Protein AF-0000000087149884 (afdb_homodimer)

Nearest PDB structures (foldseek):
  5xux-assembly2_C  TM=9.759E-01  e=1.032E-29  Methanosarcina mazei Go1
  5xv0-assembly3_E  TM=9.781E-01  e=3.945E-29  Methanosarcina mazei Go1
  6p8c-assembly1_B  TM=9.637E-01  e=1.141E-26  Methanothermobacter thermautotrophicus str. Delta H
  2azn-assembly1_A  TM=9.362E-01  e=5.640E-25  Methanocaldococcus jannaschii
  4xt4-assembly1_A  TM=8.869E-01  e=7.993E-17  Mycobacterium tuberculosis H37Rv

pLDDT: mean 96.24, std 5.98, range [45.84, 98.94]

Secondary structure (DSSP, 8-state):
-EEEEEEEE-TTSBSS-TT--------HHHHHHHHHHHHH-SEEEEEHHHHHHH----S---HHHHHHHHHTTS-SSPEEEEE-TT----TT-GGGSTTS-EEEEE-TTS-HHHHHHHHHHSSSEEEEE-SSSS--HHHHHHHHHHTT--EEEEEE-HHHHHHHHHTT---EEEEEE-SB----TTS-BSS-SS--SS---EEEEEEEEEETTEEEEEEEEES--/-EEEEEEEE-TTSBSS-TT--------HHHHHHHHHHHHH-SEEEEEHHHHHHH----S---HHHHHHHHHTTS-SSPEEEEE-TT----TT-GGGSTTS-EEEEE-TTS-HHHHHHHHHHSSSEEEEE-SSSS--HHHHHHHHHHTT--EEEEEE-HHHHHHHHHTT---EEEEEE-SB----TTS-BSS-SS--SS---EEEEEEEEEETTEEEEEEEEES--

InterPro domains:
  IPR002734 Bacterial bifunctional deaminase-reductase, C-terminal [PF01872] (3-217)
  IPR006401 2,5-diamino-6-hydroxy-4-(5-phosphoribosylamino)pyrimidine 1-reductase, archaeal [TIGR01508] (2-220)
  IPR011549 Riboflavin-specific deaminase, C-terminal [TIGR00227] (3-220)
  IPR024072 Dihydrofolate reductase-like domain superfamily [G3DSA:3.40.430.10] (2-224)
  IPR024072 Dihydrofolate reductase-like domain superfamily [SSF53597] (3-220)
  IPR050765 Riboflavin Biosynthesis HTP Reductase [PTHR38011] (2-220)

Organism: NCBI:txid1816183

Foldseek 3Di:
DAEEEEEEDAQVFFRDALVLAHDCQDDDQVVVVVLVVFLVFQEEEEELVCCVRPLDLSFRDDPVSLVVCVVVVHHSGHEYEYFYAALPHDLPRNNQEPRHAYEYQYELNHDPVSVVSNCVSGDHYHYDYDHHRGGPCVVRVVVVVVVPGPYYYYYDDQDVQQVCLLVVNHFKYKYKHGHDDNDDPNGTGNHDHPDDDDDGWDWDFDDWADTVRTIMTMTGTDDRD/DAEEEEEEDAQVFFRDALVLAHDCQDDDQVVVVVLVVFLVFQEEEEELVCCVRPLDLSFRDDPVSLVVCVVVVHHSGHEYEYFYAALPHDLPRNNQEPRHAYEYQYEPNHDPVSVVSNCVSGDHYHYDYDHHRGGPCVVRVVVVVVVPGPYYYYYDDQDVQQVCLLQVNHFKYKYKHGHDDNDDPNGTGNHDHPDDDDDGWDWDFDDWADTVRTIMTMTGTDDRD

Sequence (450 aa):
MEVVVNAATSVDGKLSTRERRQVRISGEADFDRVDRLRAAADAVLVGVGTVLADDPHLGVKSEDRRVERLRNGRPANPARVVADSRARTPTDATVLDDDAATYLLVSEAAPDDRLDTLRDAGADVTAIRAGEERVDLPVALAALDDAGVDRLLAEGGGELVFSLFEAGLVDELSVFVGSLVVGGRDAPTLADGEGFVEAFPALDLVDVDRVGDGVVLRYRVDGRPMEVVVNAATSVDGKLSTRERRQVRISGEADFDRVDRLRAAADAVLVGVGTVLADDPHLGVKSEDRRVERLRNGRPANPARVVADSRARTPTDATVLDDDAATYLLVSEAAPDDRLDTLRDAGADVTAIRAGEERVDLPVALAALDDAGVDRLLAEGGGELVFSLFEAGLVDELSVFVGSLVVGGRDAPTLADGEGFVEAFPALDLVDVDRVGDGVVLRYRVDGRP

Radius of gyration: 24.3 Å; Cα contacts (8 Å, |Δi|>4): 1181; chains: 2; bounding box: 37×77×64 Å

Structure (mmCIF, N/CA/C/O backbone):
data_AF-0000000087149884-model_v1
#
loop_
_entity.id
_entity.type
_entity.pdbx_description
1 polymer "2,5-diamino-6-(ribosylamino)-4(3H)-pyrimidinone 5'-phosphate reductase"
#
loop_
_atom_site.group_PDB
_atom_site.id
_atom_site.type_symbol
_atom_site.label_atom_id
_atom_site.label_alt_id
_atom_site.label_comp_id
_atom_site.label_asym_id
_atom_site.label_entity_id
_atom_site.label_seq_id
_atom_site.pdbx_PDB_ins_code
_atom_site.Cartn_x
_atom_site.Cartn_y
_atom_site.Cartn_z
_atom_site.occupancy
_atom_site.B_iso_or_equiv
_atom_site.auth_seq_id
_atom_site.auth_comp_id
_atom_site.auth_asym_id
_atom_site.auth_atom_id
_atom_site.pdbx_PDB_model_num
ATOM 1 N N . MET A 1 1 ? -11.297 -25.984 -5.359 1 96.5 1 MET A N 1
ATOM 2 C CA . MET A 1 1 ? -9.953 -25.391 -5.355 1 96.5 1 MET A CA 1
ATOM 3 C C . MET A 1 1 ? -9.875 -24.219 -4.383 1 96.5 1 MET A C 1
ATOM 5 O O . MET A 1 1 ? -10.789 -23.406 -4.32 1 96.5 1 MET A O 1
ATOM 9 N N . GLU A 1 2 ? -8.891 -24.219 -3.496 1 97.88 2 GLU A N 1
ATOM 10 C CA . GLU A 1 2 ? -8.586 -23.109 -2.6 1 97.88 2 GLU A CA 1
ATOM 11 C C . GLU A 1 2 ? -7.523 -22.188 -3.199 1 97.88 2 GLU A C 1
ATOM 13 O O . GLU A 1 2 ? -6.457 -22.656 -3.611 1 97.88 2 GLU A O 1
ATOM 18 N N . VAL A 1 3 ? -7.848 -20.906 -3.295 1 98.56 3 VAL A N 1
ATOM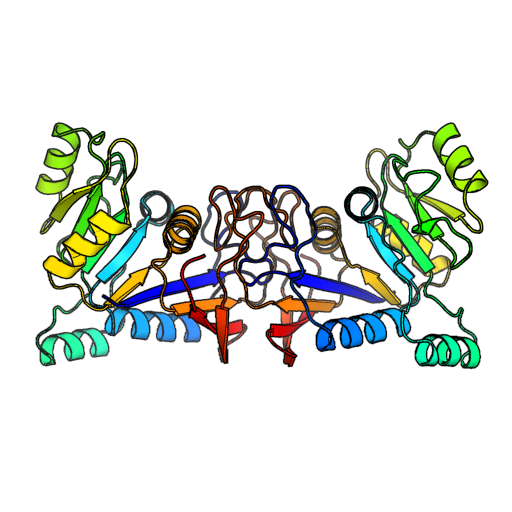 19 C CA . VAL A 1 3 ? -6.906 -19.938 -3.846 1 98.56 3 VAL A CA 1
ATOM 20 C C . VAL A 1 3 ? -6.379 -19.031 -2.729 1 98.56 3 VAL A C 1
ATOM 22 O O . VAL A 1 3 ? -7.145 -18.312 -2.084 1 98.56 3 VAL A O 1
ATOM 25 N N . VAL A 1 4 ? -5.098 -19.047 -2.494 1 98.69 4 VAL A N 1
ATOM 26 C CA . VAL A 1 4 ? -4.414 -18.219 -1.506 1 98.69 4 VAL A CA 1
ATOM 27 C C . VAL A 1 4 ? -3.508 -17.219 -2.211 1 98.69 4 VAL A C 1
ATOM 29 O O . VAL A 1 4 ? -2.652 -17.594 -3.014 1 98.69 4 VAL A O 1
ATOM 32 N N . VAL A 1 5 ? -3.721 -15.953 -1.957 1 98.81 5 VAL A N 1
ATOM 33 C CA . VAL A 1 5 ? -2.805 -14.914 -2.426 1 98.81 5 VAL A CA 1
ATOM 34 C C . VAL A 1 5 ? -1.76 -14.625 -1.352 1 98.81 5 VAL A C 1
ATOM 36 O O . VAL A 1 5 ? -2.096 -14.477 -0.175 1 98.81 5 VAL A O 1
ATOM 39 N N . ASN A 1 6 ? -0.513 -14.625 -1.748 1 98.69 6 ASN A N 1
ATOM 40 C CA . ASN A 1 6 ? 0.583 -14.258 -0.86 1 98.69 6 ASN A CA 1
ATOM 41 C C . ASN A 1 6 ? 1.523 -13.25 -1.52 1 98.69 6 ASN A C 1
ATOM 43 O O . ASN A 1 6 ? 1.895 -13.414 -2.684 1 98.69 6 ASN A O 1
ATOM 47 N N . ALA A 1 7 ? 1.896 -12.25 -0.839 1 97.75 7 ALA A N 1
ATOM 48 C CA . ALA A 1 7 ? 2.838 -11.266 -1.362 1 97.75 7 ALA A CA 1
ATOM 49 C C . ALA A 1 7 ? 3.562 -10.547 -0.229 1 97.75 7 ALA A C 1
ATOM 51 O O . ALA A 1 7 ? 3.133 -10.602 0.926 1 97.75 7 ALA A O 1
ATOM 52 N N . ALA A 1 8 ? 4.664 -9.992 -0.527 1 97.5 8 ALA A N 1
ATOM 53 C CA . ALA A 1 8 ? 5.371 -9.062 0.345 1 97.5 8 ALA A CA 1
ATOM 54 C C . ALA A 1 8 ? 5.297 -7.637 -0.201 1 97.5 8 ALA A C 1
ATOM 56 O O . ALA A 1 8 ? 5.555 -7.406 -1.384 1 97.5 8 ALA A O 1
ATOM 57 N N . THR A 1 9 ? 4.906 -6.758 0.599 1 97.81 9 THR A N 1
ATOM 58 C CA . THR A 1 9 ? 4.848 -5.355 0.203 1 97.81 9 THR A CA 1
ATOM 59 C C . THR A 1 9 ? 5.625 -4.484 1.184 1 97.81 9 THR A C 1
ATOM 61 O O . THR A 1 9 ? 5.824 -4.863 2.338 1 97.81 9 THR A O 1
ATOM 64 N N . SER A 1 10 ? 6.148 -3.314 0.672 1 97.38 10 SER A N 1
ATOM 65 C CA . SER A 1 10 ? 6.527 -2.25 1.594 1 97.38 10 SER A CA 1
ATOM 66 C C . SER A 1 10 ? 5.328 -1.757 2.395 1 97.38 10 SER A C 1
ATOM 68 O O . SER A 1 10 ? 4.188 -2.125 2.105 1 97.38 10 SER A O 1
ATOM 70 N N . VAL A 1 11 ? 5.602 -0.967 3.43 1 98.12 11 VAL A N 1
ATOM 71 C CA . VAL A 1 11 ? 4.523 -0.518 4.305 1 98.12 11 VAL A CA 1
ATOM 72 C C . VAL A 1 11 ? 3.555 0.365 3.521 1 98.12 11 VAL A C 1
ATOM 74 O O . VAL A 1 11 ? 2.373 0.454 3.863 1 98.12 11 VAL A O 1
ATOM 77 N N . ASP A 1 12 ? 4.023 0.992 2.451 1 98.06 12 ASP A N 1
ATOM 78 C CA . ASP A 1 12 ? 3.17 1.839 1.627 1 98.06 12 ASP A CA 1
ATOM 79 C C . ASP A 1 12 ? 2.559 1.046 0.474 1 98.06 12 ASP A C 1
ATOM 81 O O . ASP A 1 12 ? 2.055 1.628 -0.489 1 98.06 12 ASP A O 1
ATOM 85 N N . GLY A 1 13 ? 2.625 -0.291 0.49 1 97.94 13 GLY A N 1
ATOM 86 C CA . GLY A 1 13 ? 1.821 -1.166 -0.349 1 97.94 13 GLY A CA 1
ATOM 87 C C . GLY A 1 13 ? 2.49 -1.507 -1.668 1 97.94 13 GLY A C 1
ATOM 88 O O . GLY A 1 13 ? 1.842 -2.018 -2.584 1 97.94 13 GLY A O 1
ATOM 89 N N . LYS A 1 14 ? 3.77 -1.185 -1.786 1 97.81 14 LYS A N 1
ATOM 90 C CA . LYS A 1 14 ? 4.441 -1.365 -3.07 1 97.81 14 LYS A CA 1
ATOM 91 C C . LYS A 1 14 ? 5.113 -2.732 -3.152 1 97.81 14 LYS A C 1
ATOM 93 O O . LYS A 1 14 ? 5.695 -3.203 -2.174 1 97.81 14 LYS A O 1
ATOM 98 N N . LEU A 1 15 ? 5.047 -3.352 -4.309 1 96.75 15 LEU A N 1
ATOM 99 C CA . LEU A 1 15 ? 5.676 -4.641 -4.566 1 96.75 15 LEU A CA 1
ATOM 100 C C . LEU A 1 15 ? 7.121 -4.461 -5.023 1 96.75 15 LEU A C 1
ATOM 102 O O . LEU A 1 15 ? 7.953 -5.352 -4.828 1 96.75 15 LEU A O 1
ATOM 106 N N . SER A 1 16 ? 7.383 -3.4 -5.719 1 95.38 16 SER A N 1
ATOM 107 C CA . SER A 1 16 ? 8.672 -3.047 -6.297 1 95.38 16 SER A CA 1
ATOM 108 C C . SER A 1 16 ? 8.758 -1.552 -6.582 1 95.38 16 SER A C 1
ATOM 110 O O . SER A 1 16 ? 7.805 -0.812 -6.34 1 95.38 16 SER A O 1
ATOM 112 N N . THR A 1 17 ? 9.93 -1.126 -7.023 1 95.44 17 THR A N 1
ATOM 113 C CA . THR A 1 17 ? 10.094 0.272 -7.41 1 95.44 17 THR A CA 1
ATOM 114 C C . THR A 1 17 ? 9.375 0.555 -8.727 1 95.44 17 THR A C 1
ATOM 116 O O . THR A 1 17 ? 8.938 -0.372 -9.414 1 95.44 17 THR A O 1
ATOM 119 N N . ARG A 1 18 ? 9.305 1.789 -9.039 1 92.75 18 ARG A N 1
ATOM 120 C CA . ARG A 1 18 ? 8.695 2.219 -10.297 1 92.75 18 ARG A CA 1
ATOM 121 C C . ARG A 1 18 ? 9.422 1.616 -11.492 1 92.75 18 ARG A C 1
ATOM 123 O O . ARG A 1 18 ? 8.852 1.519 -12.586 1 92.75 18 ARG A O 1
ATOM 130 N N . GLU A 1 19 ? 10.695 1.311 -11.297 1 90.56 19 GLU A N 1
ATOM 131 C CA . GLU A 1 19 ? 11.484 0.724 -12.375 1 90.56 19 GLU A CA 1
ATOM 132 C C . GLU A 1 19 ? 11.312 -0.791 -12.43 1 90.56 19 GLU A C 1
ATOM 134 O O . GLU A 1 19 ? 11.961 -1.47 -13.227 1 90.56 19 GLU A O 1
ATOM 139 N N . ARG A 1 20 ? 10.438 -1.286 -11.547 1 84.06 20 ARG A N 1
ATOM 140 C CA . ARG A 1 20 ? 10.148 -2.713 -11.469 1 84.06 20 ARG A CA 1
ATOM 141 C C . ARG A 1 20 ? 11.406 -3.52 -11.188 1 84.06 20 ARG A C 1
ATOM 143 O O . ARG A 1 20 ? 11.625 -4.574 -11.789 1 84.06 20 ARG A O 1
ATOM 150 N N . ARG A 1 21 ? 12.273 -2.867 -10.422 1 82.88 21 ARG A N 1
ATOM 151 C CA . ARG A 1 21 ? 13.438 -3.57 -9.891 1 82.88 21 ARG A CA 1
ATOM 152 C C . ARG A 1 21 ? 13.117 -4.215 -8.547 1 82.88 21 ARG A C 1
ATOM 154 O O . ARG A 1 21 ? 12.391 -3.643 -7.734 1 82.88 21 ARG A O 1
ATOM 161 N N . GLN A 1 22 ? 13.719 -5.379 -8.492 1 76.75 22 GLN A N 1
ATOM 162 C CA . GLN A 1 22 ? 13.438 -6.129 -7.27 1 76.75 22 GLN A CA 1
ATOM 163 C C . GLN A 1 22 ? 13.93 -5.375 -6.035 1 76.75 22 GLN A C 1
ATOM 165 O O . GLN A 1 22 ? 15.016 -4.789 -6.051 1 76.75 22 GLN A O 1
ATOM 170 N N . VAL A 1 23 ? 13.102 -5.188 -5.082 1 87.25 23 VAL A N 1
ATOM 171 C CA . VAL A 1 23 ? 13.43 -4.641 -3.766 1 87.25 23 VAL A CA 1
ATOM 172 C C . VAL A 1 23 ? 13.32 -5.738 -2.709 1 87.25 23 VAL A C 1
ATOM 174 O O . VAL A 1 23 ? 12.391 -6.547 -2.74 1 87.25 23 VAL A O 1
ATOM 177 N N . ARG A 1 24 ? 14.367 -5.844 -1.911 1 89.19 24 ARG A N 1
ATOM 178 C CA . ARG A 1 24 ? 14.297 -6.809 -0.818 1 89.19 24 ARG A CA 1
ATOM 179 C C . ARG A 1 24 ? 13.375 -6.309 0.292 1 89.19 24 ARG A C 1
ATOM 181 O O . ARG A 1 24 ? 13.812 -5.582 1.187 1 89.19 24 ARG A O 1
ATOM 188 N N . ILE A 1 25 ? 12.188 -6.68 0.217 1 92.5 25 ILE A N 1
ATOM 189 C CA . ILE A 1 25 ? 11.172 -6.25 1.172 1 92.5 25 ILE A CA 1
ATOM 190 C C . ILE A 1 25 ? 11.156 -7.195 2.371 1 92.5 25 ILE A C 1
ATOM 192 O O . ILE A 1 25 ? 11.062 -6.75 3.518 1 92.5 25 ILE A O 1
ATOM 196 N N . SER A 1 26 ? 11.328 -8.477 2.119 1 91.06 26 SER A N 1
ATOM 197 C CA . SER A 1 26 ? 11.242 -9.492 3.166 1 91.06 26 SER A CA 1
ATOM 198 C C . SER A 1 26 ? 12.625 -10.016 3.547 1 91.06 26 SER A C 1
ATOM 200 O O . SER A 1 26 ? 13.625 -9.641 2.932 1 91.06 26 SER A O 1
ATOM 202 N N . GLY A 1 27 ? 12.688 -10.766 4.68 1 92.19 27 GLY A N 1
ATOM 203 C CA . GLY A 1 27 ? 13.914 -11.375 5.168 1 92.19 27 GLY A CA 1
ATOM 204 C C . GLY A 1 27 ? 13.836 -12.883 5.27 1 92.19 27 GLY A C 1
ATOM 205 O O . GLY A 1 27 ? 12.891 -13.492 4.758 1 92.19 27 GLY A O 1
ATOM 206 N N . GLU A 1 28 ? 14.836 -13.445 5.879 1 94.06 28 GLU A N 1
ATOM 207 C CA . GLU A 1 28 ? 14.992 -14.898 5.934 1 94.06 28 GLU A CA 1
ATOM 208 C C . GLU A 1 28 ? 13.773 -15.562 6.562 1 94.06 28 GLU A C 1
ATOM 210 O O . GLU A 1 28 ? 13.32 -16.609 6.09 1 94.06 28 GLU A O 1
ATOM 215 N N . ALA A 1 29 ? 13.281 -14.984 7.598 1 95.56 29 ALA A N 1
ATOM 216 C CA . ALA A 1 29 ? 12.133 -15.57 8.289 1 95.56 29 ALA A CA 1
ATOM 217 C C . ALA A 1 29 ? 10.906 -15.625 7.379 1 95.56 29 ALA A C 1
ATOM 219 O O . ALA A 1 29 ? 10.18 -16.625 7.367 1 95.56 29 ALA A O 1
ATOM 220 N N . ASP A 1 30 ? 10.648 -14.586 6.703 1 95.94 30 ASP A N 1
ATOM 221 C CA . ASP A 1 30 ? 9.516 -14.578 5.789 1 95.94 30 ASP A CA 1
ATOM 222 C C . ASP A 1 30 ? 9.766 -15.5 4.594 1 95.94 30 ASP A C 1
ATOM 224 O O . ASP A 1 30 ? 8.836 -16.125 4.082 1 95.94 30 ASP A O 1
ATOM 228 N N . PHE A 1 31 ? 10.992 -15.547 4.137 1 96.25 31 PHE A N 1
ATOM 229 C CA . PHE A 1 31 ? 11.32 -16.484 3.068 1 96.25 31 PHE A CA 1
ATOM 230 C C . PHE A 1 31 ? 10.984 -17.906 3.473 1 96.25 31 PHE A C 1
ATOM 232 O O . PHE A 1 31 ? 10.453 -18.672 2.668 1 96.25 31 PHE A O 1
ATOM 239 N N . ASP A 1 32 ? 11.336 -18.234 4.66 1 97.31 32 ASP A N 1
ATOM 240 C CA . ASP A 1 32 ? 11.016 -19.562 5.172 1 97.31 32 ASP A CA 1
ATOM 241 C C . ASP A 1 32 ? 9.508 -19.781 5.215 1 97.31 32 ASP A C 1
ATOM 243 O O . ASP A 1 32 ? 9.023 -20.859 4.855 1 97.31 32 ASP A O 1
ATOM 247 N N . ARG A 1 33 ? 8.758 -18.797 5.684 1 97.19 33 ARG A N 1
ATOM 248 C CA . ARG A 1 33 ? 7.301 -18.859 5.723 1 97.19 33 ARG A CA 1
ATOM 249 C C . ARG A 1 33 ? 6.723 -19.094 4.328 1 97.19 33 ARG A C 1
ATOM 251 O O . ARG A 1 33 ? 5.859 -19.953 4.145 1 97.19 33 ARG A O 1
ATOM 258 N N . VAL A 1 34 ? 7.172 -18.297 3.365 1 98 34 VAL A N 1
ATOM 259 C CA . VAL A 1 34 ? 6.695 -18.422 1.991 1 98 34 VAL A CA 1
ATOM 260 C C . VAL A 1 34 ? 7.043 -19.812 1.441 1 98 34 VAL A C 1
ATOM 262 O O . VAL A 1 34 ? 6.25 -20.406 0.714 1 98 34 VAL A O 1
ATOM 265 N N . ASP A 1 35 ? 8.234 -20.297 1.772 1 98.62 35 ASP A N 1
ATOM 266 C CA . ASP A 1 35 ? 8.641 -21.641 1.352 1 98.62 35 ASP A CA 1
ATOM 267 C C . ASP A 1 35 ? 7.676 -22.703 1.878 1 98.62 35 ASP A C 1
ATOM 269 O O . ASP A 1 35 ? 7.344 -23.656 1.168 1 98.62 35 ASP A O 1
ATOM 273 N N . ARG A 1 36 ? 7.258 -22.562 3.08 1 98.44 36 ARG A N 1
ATOM 274 C CA . ARG A 1 36 ? 6.273 -23.469 3.652 1 98.44 36 ARG A CA 1
ATOM 275 C C . ARG A 1 36 ? 4.949 -23.391 2.9 1 98.44 36 ARG A C 1
ATOM 277 O O . ARG A 1 36 ? 4.285 -24.406 2.686 1 98.44 36 ARG A O 1
ATOM 284 N N . LEU A 1 37 ? 4.523 -22.188 2.529 1 98.56 37 LEU A N 1
ATOM 285 C CA . LEU A 1 37 ? 3.303 -22 1.752 1 98.56 37 LEU A CA 1
ATOM 286 C C . LEU A 1 37 ? 3.402 -22.719 0.407 1 98.56 37 LEU A C 1
ATOM 288 O O . LEU A 1 37 ? 2.459 -23.375 -0.018 1 98.56 37 LEU A O 1
ATOM 292 N N . ARG A 1 38 ? 4.57 -22.531 -0.238 1 98.81 38 ARG A N 1
ATOM 293 C CA . ARG A 1 38 ? 4.773 -23.188 -1.523 1 98.81 38 ARG A CA 1
ATOM 294 C C . ARG A 1 38 ? 4.762 -24.703 -1.367 1 98.81 38 ARG A C 1
ATOM 296 O O . ARG A 1 38 ? 4.164 -25.422 -2.18 1 98.81 38 ARG A O 1
ATOM 303 N N . ALA A 1 39 ? 5.402 -25.156 -0.344 1 98.81 39 ALA A N 1
ATOM 304 C CA . ALA A 1 39 ? 5.445 -26.609 -0.109 1 98.81 39 ALA A CA 1
ATOM 305 C C . ALA A 1 39 ? 4.043 -27.172 0.093 1 98.81 39 ALA A C 1
ATOM 307 O O . ALA A 1 39 ? 3.777 -28.328 -0.245 1 98.81 39 ALA A O 1
ATOM 308 N N . ALA A 1 40 ? 3.191 -26.406 0.635 1 98.44 40 ALA A N 1
ATOM 309 C CA . ALA A 1 40 ? 1.835 -26.859 0.936 1 98.44 40 ALA A CA 1
ATOM 310 C C . ALA A 1 40 ? 0.931 -26.719 -0.287 1 98.44 40 ALA A C 1
ATOM 312 O O . ALA A 1 40 ? -0.166 -27.281 -0.318 1 98.44 40 ALA A O 1
ATOM 313 N N . ALA A 1 41 ? 1.309 -26.047 -1.314 1 98.75 41 ALA A N 1
ATOM 314 C CA . ALA A 1 41 ? 0.488 -25.766 -2.49 1 98.75 41 ALA A CA 1
ATOM 315 C C . ALA A 1 41 ? 0.65 -26.859 -3.545 1 98.75 41 ALA A C 1
ATOM 317 O O . ALA A 1 41 ? 1.666 -27.547 -3.572 1 98.75 41 ALA A O 1
ATOM 318 N N . ASP A 1 42 ? -0.372 -27.031 -4.355 1 98.81 42 ASP A N 1
ATOM 319 C CA . ASP A 1 42 ? -0.281 -27.906 -5.52 1 98.81 42 ASP A CA 1
ATOM 320 C C . ASP A 1 42 ? 0.307 -27.156 -6.719 1 98.81 42 ASP A C 1
ATOM 322 O O . ASP A 1 42 ? 0.933 -27.766 -7.59 1 98.81 42 ASP A O 1
ATOM 326 N N . ALA A 1 43 ? 0.096 -25.859 -6.762 1 98.94 43 ALA A N 1
ATOM 327 C CA . ALA A 1 43 ? 0.603 -25.016 -7.84 1 98.94 43 ALA A CA 1
ATOM 328 C C . ALA A 1 43 ? 0.836 -23.594 -7.359 1 98.94 43 ALA A C 1
ATOM 330 O O . ALA A 1 43 ? 0.214 -23.156 -6.391 1 98.94 43 ALA A O 1
ATOM 331 N N . VAL A 1 44 ? 1.738 -22.875 -7.984 1 98.94 44 VAL A N 1
ATOM 332 C CA . VAL A 1 44 ? 2.043 -21.484 -7.723 1 98.94 44 VAL A CA 1
ATOM 333 C C . VAL A 1 44 ? 1.79 -20.656 -8.984 1 98.94 44 VAL A C 1
ATOM 335 O O . VAL A 1 44 ? 2.324 -20.953 -10.047 1 98.94 44 VAL A O 1
ATOM 338 N N . LEU A 1 45 ? 0.977 -19.625 -8.867 1 98.94 45 LEU A N 1
ATOM 339 C CA . LEU A 1 45 ? 0.514 -18.812 -9.992 1 98.94 45 LEU A CA 1
ATOM 340 C C . LEU A 1 45 ? 1.159 -17.438 -9.969 1 98.94 45 LEU A C 1
ATOM 342 O O . LEU A 1 45 ? 1.167 -16.766 -8.938 1 98.94 45 LEU A O 1
ATOM 346 N N . VAL A 1 46 ? 1.716 -17 -11.078 1 98.75 46 VAL A N 1
ATOM 347 C CA . VAL A 1 46 ? 2.156 -15.617 -11.273 1 98.75 46 VAL A CA 1
ATOM 348 C C . VAL A 1 46 ? 1.673 -15.117 -12.633 1 98.75 46 VAL A C 1
ATOM 350 O O . VAL A 1 46 ? 1.25 -15.906 -13.484 1 98.75 46 VAL A O 1
ATOM 353 N N . GLY A 1 47 ? 1.645 -13.836 -12.773 1 98.31 47 GLY A N 1
ATOM 354 C CA . GLY A 1 47 ? 1.423 -13.25 -14.086 1 98.31 47 GLY A CA 1
ATOM 355 C C . GLY A 1 47 ? 2.688 -13.156 -14.922 1 98.31 47 GLY A C 1
ATOM 356 O O . GLY A 1 47 ? 3.795 -13.141 -14.383 1 98.31 47 GLY A O 1
ATOM 357 N N . VAL A 1 48 ? 2.508 -12.992 -16.203 1 98.06 48 VAL A N 1
ATOM 358 C CA . VAL A 1 48 ? 3.631 -12.953 -17.141 1 98.06 48 VAL A CA 1
ATOM 359 C C . VAL A 1 48 ? 4.527 -11.758 -16.828 1 98.06 48 VAL A C 1
ATOM 361 O O . VAL A 1 48 ? 5.742 -11.82 -17.016 1 98.06 48 VAL A O 1
ATOM 364 N N . GLY A 1 49 ? 3.902 -10.672 -16.344 1 94.88 49 GLY A N 1
ATOM 365 C CA . GLY A 1 49 ? 4.723 -9.539 -15.961 1 94.88 49 GLY A CA 1
ATOM 366 C C . GLY A 1 49 ? 5.789 -9.898 -14.938 1 94.88 49 GLY A C 1
ATOM 367 O O . GLY A 1 49 ? 6.918 -9.406 -15.016 1 94.88 49 GLY A O 1
ATOM 368 N N . THR A 1 50 ? 5.473 -10.664 -13.961 1 95.12 50 THR A N 1
ATOM 369 C CA . THR A 1 50 ? 6.41 -11.125 -12.938 1 95.12 50 THR A CA 1
ATOM 370 C C . THR A 1 50 ? 7.492 -12 -13.562 1 95.12 50 THR A C 1
ATOM 372 O O . THR A 1 50 ? 8.664 -11.891 -13.203 1 95.12 50 THR A O 1
ATOM 375 N N . VAL A 1 51 ? 7.133 -12.906 -14.461 1 96.88 51 VAL A N 1
ATOM 376 C CA . VAL A 1 51 ? 8.094 -13.758 -15.148 1 96.88 51 VAL A CA 1
ATOM 377 C C . VAL A 1 51 ? 9.102 -12.891 -15.898 1 96.88 51 VAL A C 1
ATOM 379 O O . VAL A 1 51 ? 10.312 -13.125 -15.82 1 96.88 51 VAL A O 1
ATOM 382 N N . LEU A 1 52 ? 8.625 -11.898 -16.656 1 95.38 52 LEU A N 1
ATOM 383 C CA . LEU A 1 52 ? 9.469 -11.023 -17.469 1 95.38 52 LEU A CA 1
ATOM 384 C C . LEU A 1 52 ? 10.414 -10.219 -16.578 1 95.38 52 LEU A C 1
ATOM 386 O O . LEU A 1 52 ? 11.57 -9.992 -16.953 1 95.38 52 LEU A O 1
ATOM 390 N N . ALA A 1 53 ? 9.938 -9.867 -15.445 1 91.69 53 ALA A N 1
ATOM 391 C CA . ALA A 1 53 ? 10.703 -8.977 -14.578 1 91.69 53 ALA A CA 1
ATOM 392 C C . ALA A 1 53 ? 11.695 -9.766 -13.727 1 91.69 53 ALA A C 1
ATOM 394 O O . ALA A 1 53 ? 12.82 -9.32 -13.5 1 91.69 53 ALA A O 1
ATOM 395 N N . ASP A 1 54 ? 11.336 -10.977 -13.234 1 93.19 54 ASP A N 1
ATOM 396 C CA . ASP A 1 54 ? 12.094 -11.609 -12.148 1 93.19 54 ASP A CA 1
ATOM 397 C C . ASP A 1 54 ? 12.633 -12.969 -12.578 1 93.19 54 ASP A C 1
ATOM 399 O O . ASP A 1 54 ? 13.5 -13.539 -11.914 1 93.19 54 ASP A O 1
ATOM 403 N N . ASP A 1 55 ? 12.133 -13.578 -13.648 1 96.69 55 ASP A N 1
ATOM 404 C CA . ASP A 1 55 ? 12.461 -14.922 -14.094 1 96.69 55 ASP A CA 1
ATOM 405 C C . ASP A 1 55 ? 12.5 -15.898 -12.914 1 96.69 55 ASP A C 1
ATOM 407 O O . ASP A 1 55 ? 13.508 -16.578 -12.703 1 96.69 55 ASP A O 1
ATOM 411 N N . PRO A 1 56 ? 11.367 -16 -12.227 1 96.88 56 PRO A N 1
ATOM 412 C CA . PRO A 1 56 ? 11.375 -16.75 -10.969 1 96.88 56 PRO A CA 1
ATOM 413 C C . PRO A 1 56 ? 11.359 -18.266 -11.188 1 96.88 56 PRO A C 1
ATOM 415 O O . PRO A 1 56 ? 10.867 -18.734 -12.203 1 96.88 56 PRO A O 1
ATOM 418 N N . HIS A 1 57 ? 11.82 -19.031 -10.258 1 97.75 57 HIS A N 1
ATOM 419 C CA . HIS A 1 57 ? 11.773 -20.484 -10.258 1 97.75 57 HIS A CA 1
ATOM 420 C C . HIS A 1 57 ? 10.43 -20.984 -9.742 1 97.75 57 HIS A C 1
ATOM 422 O O . HIS A 1 57 ? 9.891 -21.969 -10.273 1 97.75 57 HIS A O 1
ATOM 428 N N . LEU A 1 58 ? 9.836 -20.375 -8.68 1 98.12 58 LEU A N 1
ATOM 429 C CA . LEU A 1 58 ? 8.539 -20.625 -8.062 1 98.12 58 LEU A CA 1
ATOM 430 C C . LEU A 1 58 ? 8.516 -21.984 -7.379 1 98.12 58 LEU A C 1
ATOM 432 O O . LEU A 1 58 ? 7.453 -22.578 -7.191 1 98.12 58 LEU A O 1
ATOM 436 N N . GLY A 1 59 ? 9.672 -22.562 -7.105 1 98.38 59 GLY A N 1
ATOM 437 C CA . GLY A 1 59 ? 9.758 -23.844 -6.434 1 98.38 59 GLY A CA 1
ATOM 438 C C . GLY A 1 59 ? 10.008 -23.734 -4.941 1 98.38 59 GLY A C 1
ATOM 439 O O . GLY A 1 59 ? 10.094 -22.625 -4.41 1 98.38 59 GLY A O 1
ATOM 440 N N . VAL A 1 60 ? 10.023 -24.922 -4.301 1 98.81 60 VAL A N 1
ATOM 441 C CA . VAL A 1 60 ? 10.352 -25.047 -2.885 1 98.81 60 VAL A CA 1
ATOM 442 C C . VAL A 1 60 ? 11.867 -25.031 -2.703 1 98.81 60 VAL A C 1
ATOM 444 O O . VAL A 1 60 ? 12.586 -25.75 -3.385 1 98.81 60 VAL A O 1
ATOM 447 N N . LYS A 1 61 ? 12.328 -24.219 -1.832 1 98.06 61 LYS A N 1
ATOM 448 C CA . LYS A 1 61 ? 13.773 -24.062 -1.649 1 98.06 61 LYS A CA 1
ATOM 449 C C . LYS A 1 61 ? 14.32 -25.125 -0.693 1 98.06 61 LYS A C 1
ATOM 451 O O . LYS A 1 61 ? 15.422 -25.641 -0.905 1 98.06 61 LYS A O 1
ATOM 456 N N . SER A 1 62 ? 13.609 -25.391 0.358 1 98.31 62 SER A N 1
ATOM 457 C CA . SER A 1 62 ? 14.055 -26.344 1.369 1 98.31 62 SER A CA 1
ATOM 458 C C . SER A 1 62 ? 14.086 -27.75 0.818 1 98.31 62 SER A C 1
ATOM 460 O O . SER A 1 62 ? 13.055 -28.281 0.399 1 98.31 62 SER A O 1
ATOM 462 N N . GLU A 1 63 ? 15.219 -28.375 0.903 1 98.38 63 GLU A N 1
ATOM 463 C CA . GLU A 1 63 ? 15.352 -29.766 0.467 1 98.38 63 GLU A CA 1
ATOM 464 C C . GLU A 1 63 ? 14.469 -30.688 1.302 1 98.38 63 GLU A C 1
ATOM 466 O O . GLU A 1 63 ? 13.852 -31.625 0.769 1 98.38 63 GLU A O 1
ATOM 471 N N . ASP A 1 64 ? 14.484 -30.422 2.572 1 98.62 64 ASP A N 1
ATOM 472 C CA . ASP A 1 64 ? 13.68 -31.25 3.473 1 98.62 64 ASP A CA 1
ATOM 473 C C . ASP A 1 64 ? 12.203 -31.203 3.082 1 98.62 64 ASP A C 1
ATOM 475 O O . ASP A 1 64 ? 11.523 -32.219 3.098 1 98.62 64 ASP A O 1
ATOM 479 N N . ARG A 1 65 ? 11.727 -30.078 2.709 1 98.81 65 ARG A N 1
ATOM 480 C CA . ARG A 1 65 ? 10.328 -29.922 2.32 1 98.81 65 ARG A CA 1
ATOM 481 C C . ARG A 1 65 ? 10.062 -30.594 0.977 1 98.81 65 ARG A C 1
ATOM 483 O O . ARG A 1 65 ? 8.984 -31.156 0.764 1 98.81 65 ARG A O 1
ATOM 490 N N . ARG A 1 66 ? 11 -30.516 0.106 1 98.69 66 ARG A N 1
ATOM 491 C CA . ARG A 1 66 ? 10.852 -31.203 -1.17 1 98.69 66 ARG A CA 1
ATOM 492 C C . ARG A 1 66 ? 10.781 -32.719 -0.97 1 98.69 66 ARG A C 1
ATOM 494 O O . ARG A 1 66 ? 9.953 -33.375 -1.58 1 98.69 66 ARG A O 1
ATOM 501 N N . VAL A 1 67 ? 11.664 -33.219 -0.103 1 98.62 67 VAL A N 1
ATOM 502 C CA . VAL A 1 67 ? 11.695 -34.625 0.19 1 98.62 67 VAL A CA 1
ATOM 503 C C . VAL A 1 67 ? 10.383 -35.062 0.84 1 98.62 67 VAL A C 1
ATOM 505 O O . VAL A 1 67 ? 9.828 -36.125 0.51 1 98.62 67 VAL A O 1
ATOM 508 N N . GLU A 1 68 ? 9.93 -34.25 1.738 1 98.56 68 GLU A N 1
ATOM 509 C CA . GLU A 1 68 ? 8.656 -34.531 2.402 1 98.56 68 GLU A CA 1
ATOM 510 C C . GLU A 1 68 ? 7.512 -34.625 1.397 1 98.56 68 GLU A C 1
ATOM 512 O O . GLU A 1 68 ? 6.641 -35.469 1.504 1 98.56 68 GLU A O 1
ATOM 517 N N . ARG A 1 69 ? 7.457 -33.719 0.443 1 98.62 69 ARG A N 1
ATOM 518 C CA . ARG A 1 69 ? 6.453 -33.781 -0.616 1 98.62 69 ARG A CA 1
ATOM 519 C C . ARG A 1 69 ? 6.523 -35.094 -1.362 1 98.62 69 ARG A C 1
ATOM 521 O O . ARG A 1 69 ? 5.5 -35.75 -1.556 1 98.62 69 ARG A O 1
ATOM 528 N N . LEU A 1 70 ? 7.719 -35.531 -1.707 1 98.31 70 LEU A N 1
ATOM 529 C CA . LEU A 1 70 ? 7.918 -36.781 -2.426 1 98.31 70 LEU A CA 1
ATOM 530 C C . LEU A 1 70 ? 7.422 -37.969 -1.604 1 98.31 70 LEU A C 1
ATOM 532 O O . LEU A 1 70 ? 6.742 -38.844 -2.129 1 98.31 70 LEU A O 1
ATOM 536 N N . ARG A 1 71 ? 7.723 -37.875 -0.354 1 98.31 71 ARG A N 1
ATOM 537 C CA . ARG A 1 71 ? 7.32 -38.969 0.546 1 98.31 71 ARG A CA 1
ATOM 538 C C . ARG A 1 71 ? 5.801 -39.062 0.646 1 98.31 71 ARG A C 1
ATOM 540 O O . ARG A 1 71 ? 5.25 -40.125 0.86 1 98.31 71 ARG A O 1
ATOM 547 N N . ASN A 1 72 ? 5.188 -37.969 0.449 1 97.69 72 ASN A N 1
ATOM 548 C CA . ASN A 1 72 ? 3.734 -37.906 0.53 1 97.69 72 ASN A CA 1
ATOM 549 C C . ASN A 1 72 ? 3.088 -38.125 -0.836 1 97.69 72 ASN A C 1
ATOM 551 O O . ASN A 1 72 ? 1.908 -37.812 -1.023 1 97.69 72 ASN A O 1
ATOM 555 N N . GLY A 1 73 ? 3.844 -38.469 -1.81 1 97.5 73 GLY A N 1
ATOM 556 C CA . GLY A 1 73 ? 3.33 -38.844 -3.119 1 97.5 73 GLY A CA 1
ATOM 557 C C . GLY A 1 73 ? 3.107 -37.656 -4.031 1 97.5 73 GLY A C 1
ATOM 558 O O . GLY A 1 73 ? 2.375 -37.75 -5.02 1 97.5 73 GLY A O 1
ATOM 559 N N . ARG A 1 74 ? 3.656 -36.562 -3.637 1 97.62 74 ARG A N 1
ATOM 560 C CA . ARG A 1 74 ? 3.541 -35.375 -4.449 1 97.62 74 ARG A CA 1
ATOM 561 C C . ARG A 1 74 ? 4.852 -35.062 -5.168 1 97.62 74 ARG A C 1
ATOM 563 O O . ARG A 1 74 ? 5.914 -35.531 -4.746 1 97.62 74 ARG A O 1
ATOM 570 N N . PRO A 1 75 ? 4.785 -34.312 -6.254 1 97.94 75 PRO A N 1
ATOM 571 C CA . PRO A 1 75 ? 6.047 -33.844 -6.836 1 97.94 75 PRO A CA 1
ATOM 572 C C . PRO A 1 75 ? 6.871 -33 -5.867 1 97.94 75 PRO A C 1
ATOM 574 O O . PRO A 1 75 ? 6.312 -32.375 -4.973 1 97.94 75 PRO A O 1
ATOM 577 N N . ALA A 1 76 ? 8.188 -33 -6.074 1 98.38 76 ALA A N 1
ATOM 578 C CA . ALA A 1 76 ? 9.094 -32.25 -5.195 1 98.38 76 ALA A CA 1
ATOM 579 C C . ALA A 1 76 ? 8.75 -30.781 -5.164 1 98.38 76 ALA A C 1
ATOM 581 O O . ALA A 1 76 ? 8.953 -30.109 -4.145 1 98.38 76 ALA A O 1
ATOM 582 N N . ASN A 1 77 ? 8.344 -30.234 -6.262 1 98.75 77 ASN A N 1
ATOM 583 C CA . ASN A 1 77 ? 7.902 -28.844 -6.398 1 98.75 77 ASN A CA 1
ATOM 584 C C . ASN A 1 77 ? 6.445 -28.75 -6.844 1 98.75 77 ASN A C 1
ATOM 586 O O . ASN A 1 77 ? 5.961 -29.625 -7.574 1 98.75 77 ASN A O 1
ATOM 590 N N . PRO A 1 78 ? 5.684 -27.719 -6.312 1 98.88 78 PRO A N 1
ATOM 591 C CA . PRO A 1 78 ? 4.379 -27.469 -6.93 1 98.88 78 PRO A CA 1
ATOM 592 C C . PRO A 1 78 ? 4.484 -27.156 -8.422 1 98.88 78 PRO A C 1
ATOM 594 O O . PRO A 1 78 ? 5.547 -26.75 -8.898 1 98.88 78 PRO A O 1
ATOM 597 N N . ALA A 1 79 ? 3.383 -27.406 -9.125 1 98.81 79 ALA A N 1
ATOM 598 C CA . ALA A 1 79 ? 3.344 -26.953 -10.508 1 98.81 79 ALA A CA 1
ATOM 599 C C . ALA A 1 79 ? 3.463 -25.438 -10.594 1 98.81 79 ALA A C 1
ATOM 601 O O . ALA A 1 79 ? 3.146 -24.719 -9.633 1 98.81 79 ALA A O 1
ATOM 602 N N . ARG A 1 80 ? 4.012 -25 -11.672 1 98.88 80 ARG A N 1
ATOM 603 C CA . ARG A 1 80 ? 4.086 -23.562 -11.945 1 98.88 80 ARG A CA 1
ATOM 604 C C . ARG A 1 80 ? 2.994 -23.141 -12.922 1 98.88 80 ARG A C 1
ATOM 606 O O . ARG A 1 80 ? 2.697 -23.859 -13.883 1 98.88 80 ARG A O 1
ATOM 613 N N . VAL A 1 81 ? 2.314 -22.078 -12.594 1 98.94 81 VAL A N 1
ATOM 614 C CA . VAL A 1 81 ? 1.256 -21.547 -13.445 1 98.94 81 VAL A CA 1
ATOM 615 C C . VAL A 1 81 ? 1.573 -20.109 -13.836 1 98.94 81 VAL A C 1
ATOM 617 O O . VAL A 1 81 ? 1.88 -19.281 -12.977 1 98.94 81 VAL A O 1
ATOM 620 N N . VAL A 1 82 ? 1.563 -19.781 -15.117 1 98.88 82 VAL A N 1
ATOM 621 C CA . VAL A 1 82 ? 1.788 -18.422 -15.602 1 98.88 82 VAL A CA 1
ATOM 622 C C . VAL A 1 82 ? 0.555 -17.938 -16.359 1 98.88 82 VAL A C 1
ATOM 624 O O . VAL A 1 82 ? 0.17 -18.531 -17.375 1 98.88 82 VAL A O 1
ATOM 627 N N . ALA A 1 83 ? -0.116 -16.969 -15.859 1 98.88 83 ALA A N 1
ATOM 628 C CA . ALA A 1 83 ? -1.151 -16.281 -16.625 1 98.88 83 ALA A CA 1
ATOM 629 C C . ALA A 1 83 ? -0.536 -15.359 -17.672 1 98.88 83 ALA A C 1
ATOM 631 O O . ALA A 1 83 ? 0.09 -14.352 -17.328 1 98.88 83 ALA A O 1
ATOM 632 N N . ASP A 1 84 ? -0.733 -15.641 -18.859 1 98.62 84 ASP A N 1
ATOM 633 C CA . ASP A 1 84 ? -0.07 -14.977 -19.969 1 98.62 84 ASP A CA 1
ATOM 634 C C . ASP A 1 84 ? -0.976 -14.93 -21.203 1 98.62 84 ASP A C 1
ATOM 636 O O . ASP A 1 84 ? -0.805 -15.711 -22.141 1 98.62 84 ASP A O 1
ATOM 640 N N . SER A 1 85 ? -1.81 -13.898 -21.266 1 98.44 85 SER A N 1
ATOM 641 C CA . SER A 1 85 ? -2.902 -13.82 -22.234 1 98.44 85 SER A CA 1
ATOM 642 C C . SER A 1 85 ? -2.391 -13.984 -23.656 1 98.44 85 SER A C 1
ATOM 644 O O . SER A 1 85 ? -3.078 -14.547 -24.5 1 98.44 85 SER A O 1
ATOM 646 N N . ARG A 1 86 ? -1.18 -13.602 -23.938 1 97.81 86 ARG A N 1
ATOM 647 C CA . ARG A 1 86 ? -0.713 -13.562 -25.328 1 97.81 86 ARG A CA 1
ATOM 648 C C . ARG A 1 86 ? 0.53 -14.43 -25.516 1 97.81 86 ARG A C 1
ATOM 650 O O . ARG A 1 86 ? 1.261 -14.273 -26.484 1 97.81 86 ARG A O 1
ATOM 657 N N . ALA A 1 87 ? 0.871 -15.258 -24.5 1 98.19 87 ALA A N 1
ATOM 658 C CA . ALA A 1 87 ? 1.99 -16.188 -24.562 1 98.19 87 ALA A CA 1
ATOM 659 C C . ALA A 1 87 ? 3.312 -15.453 -24.75 1 98.19 87 ALA A C 1
ATOM 661 O O . ALA A 1 87 ? 4.129 -15.82 -25.594 1 98.19 87 ALA A O 1
ATOM 662 N N . ARG A 1 88 ? 3.521 -14.477 -23.984 1 97.75 88 ARG A N 1
ATOM 663 C CA . ARG A 1 88 ? 4.715 -13.641 -24.078 1 97.75 88 ARG A CA 1
ATOM 664 C C . ARG A 1 88 ? 5.867 -14.258 -23.281 1 97.75 88 ARG A C 1
ATOM 666 O O . ARG A 1 88 ? 6.996 -13.766 -23.344 1 97.75 88 ARG A O 1
ATOM 673 N N . THR A 1 89 ? 5.648 -15.305 -22.516 1 98.56 89 THR A N 1
ATOM 674 C CA . THR A 1 89 ? 6.684 -15.945 -21.734 1 98.56 89 THR A CA 1
ATOM 675 C C . THR A 1 89 ? 7.902 -16.281 -22.594 1 98.56 89 THR A C 1
ATOM 677 O O . THR A 1 89 ? 7.766 -16.844 -23.672 1 98.56 89 THR A O 1
ATOM 680 N N . PRO A 1 90 ? 9.102 -15.898 -22.109 1 98.5 90 PRO A N 1
ATOM 681 C CA . PRO A 1 90 ? 10.305 -16.25 -22.875 1 98.5 90 PRO A CA 1
ATOM 682 C C . PRO A 1 90 ? 10.547 -17.75 -22.938 1 98.5 90 PRO A C 1
ATOM 684 O O . PRO A 1 90 ? 10.297 -18.469 -21.969 1 98.5 90 PRO A O 1
ATOM 687 N N . THR A 1 91 ? 11.164 -18.203 -24.062 1 98.12 91 THR A N 1
ATOM 688 C CA . THR A 1 91 ? 11.375 -19.641 -24.266 1 98.12 91 THR A CA 1
ATOM 689 C C . THR A 1 91 ? 12.484 -20.156 -23.359 1 98.12 91 THR A C 1
ATOM 691 O O . THR A 1 91 ? 12.633 -21.359 -23.156 1 98.12 91 THR A O 1
ATOM 694 N N . ASP A 1 92 ? 13.305 -19.219 -22.812 1 98.12 92 ASP A N 1
ATOM 695 C CA . ASP A 1 92 ? 14.383 -19.625 -21.922 1 98.12 92 ASP A CA 1
ATOM 696 C C . ASP A 1 92 ? 14.031 -19.297 -20.469 1 98.12 92 ASP A C 1
ATOM 698 O O . ASP A 1 92 ? 14.914 -19.281 -19.594 1 98.12 92 ASP A O 1
ATOM 702 N N . ALA A 1 93 ? 12.797 -18.969 -20.203 1 98.56 93 ALA A N 1
ATOM 703 C CA . ALA A 1 93 ? 12.367 -18.672 -18.844 1 98.56 93 ALA A CA 1
ATOM 704 C C . ALA A 1 93 ? 12.594 -19.859 -17.922 1 98.56 93 ALA A C 1
ATOM 706 O O . ALA A 1 93 ? 12.383 -21 -18.297 1 98.56 93 ALA A O 1
ATOM 707 N N . THR A 1 94 ? 12.953 -19.594 -16.656 1 98.56 94 THR A N 1
ATOM 708 C CA . THR A 1 94 ? 13.234 -20.609 -15.641 1 98.56 94 THR A CA 1
ATOM 709 C C . THR A 1 94 ? 11.992 -21.453 -15.375 1 98.56 94 THR A C 1
ATOM 711 O O . THR A 1 94 ? 12.109 -22.656 -15.109 1 98.56 94 THR A O 1
ATOM 714 N N . VAL A 1 95 ? 10.844 -20.906 -15.516 1 98.56 95 VAL A N 1
ATOM 715 C CA . VAL A 1 95 ? 9.602 -21.594 -15.211 1 98.56 95 VAL A CA 1
ATOM 716 C C . VAL A 1 95 ? 9.367 -22.719 -16.234 1 98.56 95 VAL A C 1
ATOM 718 O O . VAL A 1 95 ? 8.492 -23.562 -16.047 1 98.56 95 VAL A O 1
ATOM 721 N N . LEU A 1 96 ? 10.125 -22.766 -17.297 1 98.44 96 LEU A N 1
ATOM 722 C CA . LEU A 1 96 ? 9.914 -23.766 -18.344 1 98.44 96 LEU A CA 1
ATOM 723 C C . LEU A 1 96 ? 10.906 -24.922 -18.203 1 98.44 96 LEU A C 1
ATOM 725 O O . LEU A 1 96 ? 10.852 -25.891 -18.969 1 98.44 96 LEU A O 1
ATOM 729 N N . ASP A 1 97 ? 11.789 -24.859 -17.266 1 97.81 97 ASP A N 1
ATOM 730 C CA . ASP A 1 97 ? 12.789 -25.906 -17.141 1 97.81 97 ASP A CA 1
ATOM 731 C C . ASP A 1 97 ? 12.156 -27.219 -16.672 1 97.81 97 ASP A C 1
ATOM 733 O O . ASP A 1 97 ? 10.938 -27.344 -16.625 1 97.81 97 ASP A O 1
ATOM 737 N N . ASP A 1 98 ? 12.977 -28.219 -16.281 1 97 98 ASP A N 1
ATOM 738 C CA . ASP A 1 98 ? 12.461 -29.562 -16.031 1 97 98 ASP A CA 1
ATOM 739 C C . ASP A 1 98 ? 12.273 -29.812 -14.539 1 97 98 ASP A C 1
ATOM 741 O O . ASP A 1 98 ? 12.117 -30.953 -14.109 1 97 98 ASP A O 1
ATOM 745 N N . ASP A 1 99 ? 12.242 -28.688 -13.805 1 97.31 99 ASP A N 1
ATOM 746 C CA . ASP A 1 99 ? 12.188 -28.859 -12.359 1 97.31 99 ASP A CA 1
ATOM 747 C C . ASP A 1 99 ? 10.758 -29.125 -11.883 1 97.31 99 ASP A C 1
ATOM 749 O O . ASP A 1 99 ? 10.547 -29.641 -10.789 1 97.31 99 ASP A O 1
ATOM 753 N N . ALA A 1 100 ? 9.812 -28.703 -12.625 1 98.12 100 ALA A N 1
ATOM 754 C CA . ALA A 1 100 ? 8.398 -28.859 -12.297 1 98.12 100 ALA A CA 1
ATOM 755 C C . ALA A 1 100 ? 7.52 -28.688 -13.531 1 98.12 100 ALA A C 1
ATOM 757 O O . ALA A 1 100 ? 7.945 -28.078 -14.523 1 98.12 100 ALA A O 1
ATOM 758 N N . ALA A 1 101 ? 6.332 -29.25 -13.477 1 98.25 101 ALA A N 1
ATOM 759 C CA . ALA A 1 101 ? 5.359 -29.016 -14.539 1 98.25 101 ALA A CA 1
ATOM 760 C C . ALA A 1 101 ? 4.969 -27.531 -14.609 1 98.25 101 ALA A C 1
ATOM 762 O O . ALA A 1 101 ? 4.977 -26.844 -13.594 1 98.25 101 ALA A O 1
ATOM 763 N N . THR A 1 102 ? 4.68 -27.047 -15.805 1 98.69 102 THR A N 1
ATOM 764 C CA . THR A 1 102 ? 4.25 -25.672 -15.992 1 98.69 102 THR A CA 1
ATOM 765 C C . THR A 1 102 ? 2.936 -25.609 -16.766 1 98.69 102 THR A C 1
ATOM 767 O O . THR A 1 102 ? 2.783 -26.266 -17.797 1 98.69 102 THR A O 1
ATOM 770 N N . TYR A 1 103 ? 1.96 -24.938 -16.234 1 98.81 103 TYR A N 1
ATOM 771 C CA . TYR A 1 103 ? 0.739 -24.578 -16.953 1 98.81 103 TYR A CA 1
ATOM 772 C C . TYR A 1 103 ? 0.808 -23.141 -17.469 1 98.81 103 TYR A C 1
ATOM 774 O O . TYR A 1 103 ? 1.148 -22.219 -16.719 1 98.81 103 TYR A O 1
ATOM 782 N N . LEU A 1 104 ? 0.561 -22.953 -18.703 1 98.75 104 LEU A N 1
ATOM 783 C CA . LEU A 1 104 ? 0.423 -21.641 -19.297 1 98.75 104 LEU A CA 1
ATOM 784 C C . LEU A 1 104 ? -1.045 -21.297 -19.531 1 98.75 104 LEU A C 1
ATOM 786 O O . LEU A 1 104 ? -1.715 -21.922 -20.344 1 98.75 104 LEU A O 1
ATOM 790 N N . LEU A 1 105 ? -1.57 -20.375 -18.75 1 98.88 105 LEU A N 1
ATOM 791 C CA . LEU A 1 105 ? -2.912 -19.875 -19.016 1 98.88 105 LEU A CA 1
ATOM 792 C C . LEU A 1 105 ? -2.885 -18.781 -20.078 1 98.88 105 LEU A C 1
ATOM 794 O O . LEU A 1 105 ? -2.301 -17.719 -19.875 1 98.88 105 LEU A O 1
ATOM 798 N N . VAL A 1 106 ? -3.562 -19 -21.203 1 98.81 106 VAL A N 1
ATOM 799 C CA . VAL A 1 106 ? -3.533 -18.062 -22.328 1 98.81 106 VAL A CA 1
ATOM 800 C C . VAL A 1 106 ? -4.957 -17.781 -22.797 1 98.81 106 VAL A C 1
ATOM 802 O O . VAL A 1 106 ? -5.898 -18.469 -22.406 1 98.81 106 VAL A O 1
ATOM 805 N N . SER A 1 107 ? -5.133 -16.688 -23.562 1 98.69 107 SER A N 1
ATOM 806 C CA . SER A 1 107 ? -6.406 -16.406 -24.203 1 98.69 107 SER A CA 1
ATOM 807 C C . SER A 1 107 ? -6.465 -17 -25.609 1 98.69 107 SER A C 1
ATOM 809 O O . SER A 1 107 ? -5.477 -17.547 -26.094 1 98.69 107 SER A O 1
ATOM 811 N N . GLU A 1 108 ? -7.633 -16.906 -26.219 1 98.12 108 GLU A N 1
ATOM 812 C CA . GLU A 1 108 ? -7.805 -17.344 -27.594 1 98.12 108 GLU A CA 1
ATOM 813 C C . GLU A 1 108 ? -6.965 -16.5 -28.562 1 98.12 108 GLU A C 1
ATOM 815 O O . GLU A 1 108 ? -6.672 -16.938 -29.672 1 98.12 108 GLU A O 1
ATOM 820 N N . ALA A 1 109 ? -6.586 -15.367 -28.109 1 98.12 109 ALA A N 1
ATOM 821 C CA . ALA A 1 109 ? -5.828 -14.445 -28.953 1 98.12 109 ALA A CA 1
ATOM 822 C C . ALA A 1 109 ? -4.348 -14.828 -29 1 98.12 109 ALA A C 1
ATOM 824 O O . ALA A 1 109 ? -3.59 -14.312 -29.828 1 98.12 109 ALA A O 1
ATOM 825 N N . ALA A 1 110 ? -3.922 -15.688 -28.125 1 98.19 110 ALA A N 1
ATOM 826 C CA . ALA A 1 110 ? -2.529 -16.125 -28.141 1 98.19 110 ALA A CA 1
ATOM 827 C C . ALA A 1 110 ? -2.201 -16.844 -29.453 1 98.19 110 ALA A C 1
ATOM 829 O O . ALA A 1 110 ? -2.932 -17.75 -29.859 1 98.19 110 ALA A O 1
ATOM 830 N N . PRO A 1 111 ? -1.088 -16.484 -30.109 1 97.75 111 PRO A N 1
ATOM 831 C CA . PRO A 1 111 ? -0.735 -17.141 -31.375 1 97.75 111 PRO A CA 1
ATOM 832 C C . PRO A 1 111 ? -0.371 -18.609 -31.188 1 97.75 111 PRO A C 1
ATOM 834 O O . PRO A 1 111 ? 0.438 -18.953 -30.312 1 97.75 111 PRO A O 1
ATOM 837 N N . ASP A 1 112 ? -0.844 -19.438 -32.094 1 97.12 112 ASP A N 1
ATOM 838 C CA . ASP A 1 112 ? -0.616 -20.891 -32 1 97.12 112 ASP A CA 1
ATOM 839 C C . ASP A 1 112 ? 0.867 -21.219 -32.156 1 97.12 112 ASP A C 1
ATOM 841 O O . ASP A 1 112 ? 1.388 -22.094 -31.469 1 97.12 112 ASP A O 1
ATOM 845 N N . ASP A 1 113 ? 1.504 -20.547 -33.094 1 96.75 113 ASP A N 1
ATOM 846 C CA . ASP A 1 113 ? 2.92 -20.812 -33.344 1 96.75 113 ASP A CA 1
ATOM 847 C C . ASP A 1 113 ? 3.75 -20.516 -32.094 1 96.75 113 ASP A C 1
ATOM 849 O O . ASP A 1 113 ? 4.691 -21.25 -31.781 1 96.75 113 ASP A O 1
ATOM 853 N N . ARG A 1 114 ? 3.385 -19.453 -31.438 1 96.12 114 ARG A N 1
ATOM 854 C CA . ARG A 1 114 ? 4.066 -19.094 -30.203 1 96.12 114 ARG A CA 1
ATOM 855 C C . ARG A 1 114 ? 3.85 -20.141 -29.125 1 96.12 114 ARG A C 1
ATOM 857 O O . ARG A 1 114 ? 4.773 -20.484 -28.375 1 96.12 114 ARG A O 1
ATOM 864 N N . LEU A 1 115 ? 2.682 -20.578 -28.969 1 96.88 115 LEU A N 1
ATOM 865 C CA . LEU A 1 115 ? 2.365 -21.609 -27.984 1 96.88 115 LEU A CA 1
ATOM 866 C C . LEU A 1 115 ? 3.129 -22.891 -28.281 1 96.88 115 LEU A C 1
ATOM 868 O O . LEU A 1 115 ? 3.645 -23.531 -27.375 1 96.88 115 LEU A O 1
ATOM 872 N N . ASP A 1 116 ? 3.209 -23.219 -29.547 1 96.94 116 ASP A N 1
ATOM 873 C CA . ASP A 1 116 ? 3.969 -24.406 -29.938 1 96.94 116 ASP A CA 1
ATOM 874 C C . ASP A 1 116 ? 5.441 -24.266 -29.562 1 96.94 116 ASP A C 1
ATOM 876 O O . ASP A 1 116 ? 6.047 -25.203 -29.047 1 96.94 116 ASP A O 1
ATOM 880 N N . THR A 1 117 ? 5.938 -23.109 -29.812 1 97.25 117 THR A N 1
ATOM 881 C CA . THR A 1 117 ? 7.336 -22.844 -29.5 1 97.25 117 THR A CA 1
ATOM 882 C C . THR A 1 117 ? 7.59 -22.984 -28 1 97.25 117 THR A C 1
ATOM 884 O O . THR A 1 117 ? 8.609 -23.531 -27.578 1 97.25 117 THR A O 1
ATOM 887 N N . LEU A 1 118 ? 6.664 -22.484 -27.188 1 97.75 118 LEU A N 1
ATOM 888 C CA . LEU A 1 118 ? 6.805 -22.578 -25.734 1 97.75 118 LEU A CA 1
ATOM 889 C C . LEU A 1 118 ? 6.703 -24.016 -25.266 1 97.75 118 LEU A C 1
ATOM 891 O O . LEU A 1 118 ? 7.469 -24.453 -24.406 1 97.75 118 LEU A O 1
ATOM 895 N N . ARG A 1 119 ? 5.797 -24.766 -25.828 1 96.12 119 ARG A N 1
ATOM 896 C CA . ARG A 1 119 ? 5.629 -26.172 -25.469 1 96.12 119 ARG A CA 1
ATOM 897 C C . ARG A 1 119 ? 6.875 -26.984 -25.812 1 96.12 119 ARG A C 1
ATOM 899 O O . ARG A 1 119 ? 7.277 -27.859 -25.062 1 96.12 119 ARG A O 1
ATOM 906 N N . ASP A 1 120 ? 7.473 -26.641 -26.969 1 96.19 120 ASP A N 1
ATOM 907 C CA . ASP A 1 120 ? 8.664 -27.344 -27.422 1 96.19 120 ASP A CA 1
ATOM 908 C C . ASP A 1 120 ? 9.883 -26.984 -26.578 1 96.19 120 ASP A C 1
ATOM 910 O O . ASP A 1 120 ? 10.773 -27.797 -26.375 1 96.19 120 ASP A O 1
ATOM 914 N N . ALA A 1 121 ? 9.883 -25.781 -26.156 1 94.81 121 ALA A N 1
ATOM 915 C CA . ALA A 1 121 ? 11.016 -25.266 -25.391 1 94.81 121 ALA A CA 1
ATOM 916 C C . ALA A 1 121 ? 11 -25.797 -23.969 1 94.81 121 ALA A C 1
ATOM 918 O O . ALA A 1 121 ? 12.055 -25.953 -23.344 1 94.81 121 ALA A O 1
ATOM 919 N N . GLY A 1 122 ? 9.859 -26.062 -23.453 1 92 122 GLY A N 1
ATOM 920 C CA . GLY A 1 122 ? 9.727 -26.484 -22.062 1 92 122 GLY A CA 1
ATOM 921 C C . GLY A 1 122 ? 9.734 -27.984 -21.906 1 92 122 GLY A C 1
ATOM 922 O O . GLY A 1 122 ? 9.445 -28.719 -22.844 1 92 122 GLY A O 1
ATOM 923 N N . ALA A 1 123 ? 10.008 -28.406 -20.703 1 91.25 123 ALA A N 1
ATOM 924 C CA . ALA A 1 123 ? 10.102 -29.844 -20.453 1 91.25 123 ALA A CA 1
ATOM 925 C C . ALA A 1 123 ? 8.719 -30.453 -20.25 1 91.25 123 ALA A C 1
ATOM 927 O O . ALA A 1 123 ? 8.438 -31.562 -20.734 1 91.25 123 ALA A O 1
ATOM 928 N N . ASP A 1 124 ? 7.887 -29.875 -19.547 1 96.44 124 ASP A N 1
ATOM 929 C CA . ASP A 1 124 ? 6.539 -30.297 -19.188 1 96.44 124 ASP A CA 1
ATOM 930 C C . ASP A 1 124 ? 5.582 -29.109 -19.125 1 96.44 124 ASP A C 1
ATOM 932 O O . ASP A 1 124 ? 5.262 -28.625 -18.031 1 96.44 124 ASP A O 1
ATOM 936 N N . VAL A 1 125 ? 5.137 -28.688 -20.281 1 97.81 125 VAL A N 1
ATOM 937 C CA . VAL A 1 125 ? 4.34 -27.469 -20.391 1 97.81 125 VAL A CA 1
ATOM 938 C C . VAL A 1 125 ? 2.959 -27.797 -20.938 1 97.81 125 VAL A C 1
ATOM 940 O O . VAL A 1 125 ? 2.842 -28.469 -21.969 1 97.81 125 VAL A O 1
ATOM 943 N N . THR A 1 126 ? 1.981 -27.484 -20.312 1 97.88 126 THR A N 1
ATOM 944 C CA . THR A 1 126 ? 0.6 -27.609 -20.75 1 97.88 126 THR A CA 1
ATOM 945 C C . THR A 1 126 ? -0.053 -26.234 -20.891 1 97.88 126 THR A C 1
ATOM 947 O O . THR A 1 126 ? -0.017 -25.438 -19.969 1 97.88 126 THR A O 1
ATOM 950 N N . ALA A 1 127 ? -0.63 -25.984 -22.016 1 97.94 127 ALA A N 1
ATOM 951 C CA . ALA A 1 127 ? -1.345 -24.719 -22.219 1 97.94 127 ALA A CA 1
ATOM 952 C C . ALA A 1 127 ? -2.838 -24.891 -21.953 1 97.94 127 ALA A C 1
ATOM 954 O O . ALA A 1 127 ? -3.434 -25.906 -22.328 1 97.94 127 ALA A O 1
ATOM 955 N N . ILE A 1 128 ? -3.43 -24 -21.234 1 98.38 128 ILE A N 1
ATOM 956 C CA . ILE A 1 128 ? -4.867 -23.906 -21.016 1 98.38 128 ILE A CA 1
ATOM 957 C C . ILE A 1 128 ? -5.41 -22.625 -21.641 1 98.38 128 ILE A C 1
ATOM 959 O O . ILE A 1 128 ? -5.031 -21.531 -21.25 1 98.38 128 ILE A O 1
ATOM 963 N N . ARG A 1 129 ? -6.266 -22.812 -22.641 1 98.31 129 ARG A N 1
ATOM 964 C CA . ARG A 1 129 ? -6.859 -21.656 -23.312 1 98.31 129 ARG A CA 1
ATOM 965 C C . ARG A 1 129 ? -8.219 -21.312 -22.719 1 98.31 129 ARG A C 1
ATOM 967 O O . ARG A 1 129 ? -9.102 -22.172 -22.625 1 98.31 129 ARG A O 1
ATOM 974 N N . ALA A 1 130 ? -8.375 -20.109 -22.25 1 98.5 130 ALA A N 1
ATOM 975 C CA . ALA A 1 130 ? -9.617 -19.609 -21.688 1 98.5 130 ALA A CA 1
ATOM 976 C C . ALA A 1 130 ? -9.766 -18.109 -21.922 1 98.5 130 ALA A C 1
ATOM 978 O O . ALA A 1 130 ? -8.852 -17.344 -21.609 1 98.5 130 ALA A O 1
ATOM 979 N N . GLY A 1 131 ? -10.914 -17.656 -22.359 1 98.56 131 GLY A N 1
ATOM 980 C CA . GLY A 1 131 ? -11.148 -16.25 -22.641 1 98.56 131 GLY A CA 1
ATOM 981 C C . GLY A 1 131 ? -10.75 -15.844 -24.047 1 98.56 131 GLY A C 1
ATOM 982 O O . GLY A 1 131 ? -9.953 -16.531 -24.703 1 98.56 131 GLY A O 1
ATOM 983 N N . GLU A 1 132 ? -11.211 -14.719 -24.531 1 97.94 132 GLU A N 1
ATOM 984 C CA . GLU A 1 132 ? -10.992 -14.289 -25.906 1 97.94 132 GLU A CA 1
ATOM 985 C C . GLU A 1 132 ? -9.703 -13.492 -26.047 1 97.94 132 GLU A C 1
ATOM 987 O O . GLU A 1 132 ? -8.711 -13.984 -26.578 1 97.94 132 GLU A O 1
ATOM 992 N N . GLU A 1 133 ? -9.672 -12.266 -25.484 1 97.5 133 GLU A N 1
ATOM 993 C CA . GLU A 1 133 ? -8.516 -11.383 -25.594 1 97.5 133 GLU A CA 1
ATOM 994 C C . GLU A 1 133 ? -7.637 -11.453 -24.359 1 97.5 133 GLU A C 1
ATOM 996 O O . GLU A 1 133 ? -6.449 -11.117 -24.406 1 97.5 133 GLU A O 1
ATOM 1001 N N . ARG A 1 134 ? -8.234 -11.734 -23.281 1 97.31 134 ARG A N 1
ATOM 1002 C CA . ARG A 1 134 ? -7.57 -11.906 -22 1 97.31 134 ARG A CA 1
ATOM 1003 C C . ARG A 1 134 ? -7.973 -13.227 -21.344 1 97.31 134 ARG A C 1
ATOM 1005 O O . ARG A 1 134 ? -9.078 -13.727 -21.578 1 97.31 134 ARG A O 1
ATOM 1012 N N . VAL A 1 135 ? -7.078 -13.781 -20.547 1 98.75 135 VAL A N 1
ATOM 1013 C CA . VAL A 1 135 ? -7.371 -15.023 -19.844 1 98.75 135 VAL A CA 1
ATOM 1014 C C . VAL A 1 135 ? -8.633 -14.859 -19 1 98.75 135 VAL A C 1
ATOM 1016 O O . VAL A 1 135 ? -8.75 -13.898 -18.234 1 98.75 135 VAL A O 1
ATOM 1019 N N . ASP A 1 136 ? -9.641 -15.695 -19.219 1 98.75 136 ASP A N 1
ATOM 1020 C CA . ASP A 1 136 ? -10.781 -15.836 -18.312 1 98.75 136 ASP A CA 1
ATOM 1021 C C . ASP A 1 136 ? -10.406 -16.656 -17.078 1 98.75 136 ASP A C 1
ATOM 1023 O O . ASP A 1 136 ? -10.438 -17.891 -17.125 1 98.75 136 ASP A O 1
ATOM 1027 N N . LEU A 1 137 ? -10.125 -16.016 -16 1 98.75 137 LEU A N 1
ATOM 1028 C CA . LEU A 1 137 ? -9.539 -16.672 -14.836 1 98.75 137 LEU A CA 1
ATOM 1029 C C . LEU A 1 137 ? -10.492 -17.703 -14.258 1 98.75 137 LEU A C 1
ATOM 1031 O O . LEU A 1 137 ? -10.07 -18.812 -13.922 1 98.75 137 LEU A O 1
ATOM 1035 N N . PRO A 1 138 ? -11.82 -17.391 -14.07 1 98.69 138 PRO A N 1
ATOM 1036 C CA . PRO A 1 138 ? -12.727 -18.422 -13.57 1 98.69 138 PRO A CA 1
ATOM 1037 C C . PRO A 1 138 ? -12.656 -19.719 -14.383 1 98.69 138 PRO A C 1
ATOM 1039 O O . PRO A 1 138 ? -12.555 -20.812 -13.812 1 98.69 138 PRO A O 1
ATOM 1042 N N . VAL A 1 139 ? -12.656 -19.609 -15.688 1 98.81 139 VAL A N 1
ATOM 1043 C CA . VAL A 1 139 ? -12.625 -20.781 -16.562 1 98.81 139 VAL A CA 1
ATOM 1044 C C . VAL A 1 139 ? -11.266 -21.469 -16.469 1 98.81 139 VAL A C 1
ATOM 1046 O O . VAL A 1 139 ? -11.188 -22.703 -16.359 1 98.81 139 VAL A O 1
ATOM 1049 N N . ALA A 1 140 ? -10.211 -20.688 -16.547 1 98.88 140 ALA A N 1
ATOM 1050 C CA . ALA A 1 140 ? -8.859 -21.234 -16.484 1 98.88 140 ALA A CA 1
ATOM 1051 C C . ALA A 1 140 ? -8.617 -21.969 -15.164 1 98.88 140 ALA A C 1
ATOM 1053 O O . ALA A 1 140 ? -8.016 -23.047 -15.148 1 98.88 140 ALA A O 1
ATOM 1054 N N . LEU A 1 141 ? -9.016 -21.359 -14 1 98.75 141 LEU A N 1
ATOM 1055 C CA . LEU A 1 141 ? -8.797 -21.984 -12.695 1 98.75 141 LEU A CA 1
ATOM 1056 C C . LEU A 1 141 ? -9.641 -23.234 -12.547 1 98.75 141 LEU A C 1
ATOM 1058 O O . LEU A 1 141 ? -9.227 -24.203 -11.891 1 98.75 141 LEU A O 1
ATOM 1062 N N . ALA A 1 142 ? -10.867 -23.25 -13.125 1 98.69 142 ALA A N 1
ATOM 1063 C CA . ALA A 1 142 ? -11.656 -24.484 -13.141 1 98.69 142 ALA A CA 1
ATOM 1064 C C . ALA A 1 142 ? -10.914 -25.609 -13.859 1 98.69 142 ALA A C 1
ATOM 1066 O O . ALA A 1 142 ? -10.945 -26.75 -13.422 1 98.69 142 ALA A O 1
ATOM 1067 N N . ALA A 1 143 ? -10.328 -25.266 -15.008 1 98.75 143 ALA A N 1
ATOM 1068 C CA . ALA A 1 143 ? -9.539 -26.25 -15.75 1 98.75 143 ALA A CA 1
ATOM 1069 C C . ALA A 1 143 ? -8.375 -26.766 -14.914 1 98.75 143 ALA A C 1
ATOM 1071 O O . ALA A 1 143 ? -8.039 -27.953 -14.969 1 98.75 143 ALA A O 1
ATOM 1072 N N . LEU A 1 144 ? -7.68 -25.875 -14.211 1 98.75 144 LEU A N 1
ATOM 1073 C CA . LEU A 1 144 ? -6.609 -26.281 -13.312 1 98.75 144 LEU A CA 1
ATOM 1074 C C . LEU A 1 144 ? -7.137 -27.234 -12.234 1 98.75 144 LEU A C 1
ATOM 1076 O O . LEU A 1 144 ? -6.48 -28.203 -11.883 1 98.75 144 LEU A O 1
ATOM 1080 N N . ASP A 1 145 ? -8.266 -26.844 -11.648 1 98.62 145 ASP A N 1
ATOM 1081 C CA . ASP A 1 145 ? -8.906 -27.703 -10.656 1 98.62 145 ASP A CA 1
ATOM 1082 C C . ASP A 1 145 ? -9.141 -29.094 -11.219 1 98.62 145 ASP A C 1
ATOM 1084 O O . ASP A 1 145 ? -8.852 -30.094 -10.547 1 98.62 145 ASP A O 1
ATOM 1088 N N . ASP A 1 146 ? -9.68 -29.188 -12.461 1 98.31 146 ASP A N 1
ATOM 1089 C CA . ASP A 1 146 ? -9.914 -30.453 -13.133 1 98.31 146 ASP A CA 1
ATOM 1090 C C . ASP A 1 146 ? -8.609 -31.219 -13.336 1 98.31 146 ASP A C 1
ATOM 1092 O O . ASP A 1 146 ? -8.602 -32.469 -13.359 1 98.31 146 ASP A O 1
ATOM 1096 N N . ALA A 1 147 ? -7.531 -30.5 -13.461 1 97.88 147 ALA A N 1
ATOM 1097 C CA . ALA A 1 147 ? -6.223 -31.109 -13.68 1 97.88 147 ALA A CA 1
ATOM 1098 C C . ALA A 1 147 ? -5.598 -31.547 -12.359 1 97.88 147 ALA A C 1
ATOM 1100 O O . ALA A 1 147 ? -4.473 -32.062 -12.336 1 97.88 147 ALA A O 1
ATOM 1101 N N . GLY A 1 148 ? -6.262 -31.297 -11.227 1 97.69 148 GLY A N 1
ATOM 1102 C CA . GLY A 1 148 ? -5.832 -31.859 -9.953 1 97.69 148 GLY A CA 1
ATOM 1103 C C . GLY A 1 148 ? -5.219 -30.828 -9.023 1 97.69 148 GLY A C 1
ATOM 1104 O O . GLY A 1 148 ? -4.633 -31.172 -8 1 97.69 148 GLY A O 1
ATOM 1105 N N . VAL A 1 149 ? -5.305 -29.578 -9.375 1 98.5 149 VAL A N 1
ATOM 1106 C CA . VAL A 1 149 ? -4.809 -28.516 -8.492 1 98.5 149 VAL A CA 1
ATOM 1107 C C . VAL A 1 149 ? -5.867 -28.188 -7.445 1 98.5 149 VAL A C 1
ATOM 1109 O O . VAL A 1 149 ? -6.875 -27.547 -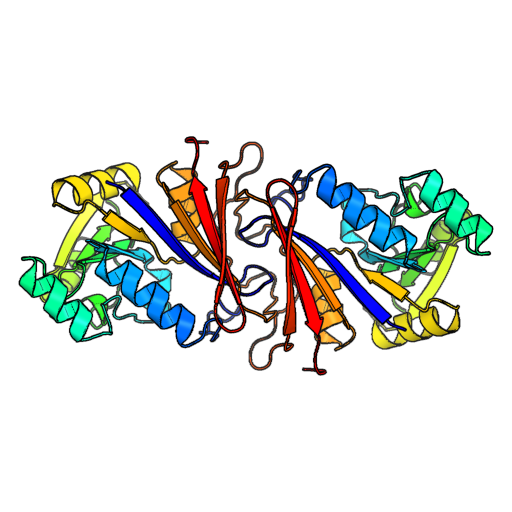7.762 1 98.5 149 VAL A O 1
ATOM 1112 N N . ASP A 1 150 ? -5.633 -28.531 -6.215 1 98.19 150 ASP A N 1
ATOM 1113 C CA . ASP A 1 150 ? -6.602 -28.297 -5.148 1 98.19 150 ASP A CA 1
ATOM 1114 C C . ASP A 1 150 ? -6.273 -27.016 -4.391 1 98.19 150 ASP A C 1
ATOM 1116 O O . ASP A 1 150 ? -7.172 -26.344 -3.875 1 98.19 150 ASP A O 1
ATOM 1120 N N . ARG A 1 151 ? -5.027 -26.75 -4.203 1 98.69 151 ARG A N 1
ATOM 1121 C CA . ARG A 1 151 ? -4.555 -25.547 -3.529 1 98.69 151 ARG A CA 1
ATOM 1122 C C . ARG A 1 151 ? -3.623 -24.734 -4.43 1 98.69 151 ARG A C 1
ATOM 1124 O O . ARG A 1 151 ? -2.539 -25.203 -4.789 1 98.69 151 ARG A O 1
ATOM 1131 N N . LEU A 1 152 ? -4.066 -23.562 -4.797 1 98.88 152 LEU A N 1
ATOM 1132 C CA . LEU A 1 152 ? -3.326 -22.656 -5.68 1 98.88 152 LEU A CA 1
ATOM 1133 C C . LEU A 1 152 ? -2.787 -21.469 -4.906 1 98.88 152 LEU A C 1
ATOM 1135 O O . LEU A 1 152 ? -3.545 -20.766 -4.238 1 98.88 152 LEU A O 1
ATOM 1139 N N . LEU A 1 153 ? -1.488 -21.312 -4.879 1 98.94 153 LEU A N 1
ATOM 1140 C CA . LEU A 1 153 ? -0.841 -20.141 -4.297 1 98.94 153 LEU A CA 1
ATOM 1141 C C . LEU A 1 153 ? -0.553 -19.094 -5.367 1 98.94 153 LEU A C 1
ATOM 1143 O O . LEU A 1 153 ? 0.214 -19.344 -6.297 1 98.94 153 LEU A O 1
ATOM 1147 N N . ALA A 1 154 ? -1.206 -17.922 -5.289 1 98.88 154 ALA A N 1
ATOM 1148 C CA . ALA A 1 154 ? -0.96 -16.828 -6.223 1 98.88 154 ALA A CA 1
ATOM 1149 C C . ALA A 1 154 ? 0 -15.797 -5.625 1 98.88 154 ALA A C 1
ATOM 1151 O O . ALA A 1 154 ? -0.267 -15.234 -4.562 1 98.88 154 ALA A O 1
ATOM 1152 N N . GLU A 1 155 ? 1.07 -15.477 -6.293 1 97.44 155 GLU A N 1
ATOM 1153 C CA . GLU A 1 155 ? 2.098 -14.609 -5.723 1 97.44 155 GLU A CA 1
ATOM 1154 C C . GLU A 1 155 ? 2.26 -13.328 -6.539 1 97.44 155 GLU A C 1
ATOM 1156 O O . GLU A 1 155 ? 3.09 -12.484 -6.211 1 97.44 155 GLU A O 1
ATOM 1161 N N . GLY A 1 156 ? 1.434 -13.109 -7.488 1 88.94 156 GLY A N 1
ATOM 1162 C CA . GLY A 1 156 ? 1.523 -11.852 -8.219 1 88.94 156 GLY A CA 1
ATOM 1163 C C . GLY A 1 156 ? 1.565 -12.039 -9.727 1 88.94 156 GLY A C 1
ATOM 1164 O O . GLY A 1 156 ? 1.36 -13.148 -10.227 1 88.94 156 GLY A O 1
ATOM 1165 N N . GLY A 1 157 ? 1.812 -10.82 -10.406 1 95.44 157 GLY A N 1
ATOM 1166 C CA . GLY A 1 157 ? 1.975 -9.508 -9.812 1 95.44 157 GLY A CA 1
ATOM 1167 C C . GLY A 1 157 ? 0.656 -8.812 -9.523 1 95.44 157 GLY A C 1
ATOM 1168 O O . GLY A 1 157 ? -0.386 -9.469 -9.438 1 95.44 157 GLY A O 1
ATOM 1169 N N . GLY A 1 158 ? 0.643 -7.512 -9.273 1 97.75 158 GLY A N 1
ATOM 1170 C CA . GLY A 1 158 ? -0.493 -6.723 -8.82 1 97.75 158 GLY A CA 1
ATOM 1171 C C . GLY A 1 158 ? -1.686 -6.805 -9.758 1 97.75 158 GLY A C 1
ATOM 1172 O O . GLY A 1 158 ? -2.834 -6.82 -9.305 1 97.75 158 GLY A O 1
ATOM 1173 N N . GLU A 1 159 ? -1.464 -6.836 -11.094 1 97.44 159 GLU A N 1
ATOM 1174 C CA . GLU A 1 159 ? -2.549 -6.945 -12.062 1 97.44 159 GLU A CA 1
ATOM 1175 C C . GLU A 1 159 ? -3.289 -8.273 -11.922 1 97.44 159 GLU A C 1
ATOM 1177 O O . GLU A 1 159 ? -4.52 -8.312 -11.961 1 97.44 159 GLU A O 1
ATOM 1182 N N . LEU A 1 160 ? -2.523 -9.32 -11.773 1 98.25 160 LEU A N 1
ATOM 1183 C CA . LEU A 1 160 ? -3.105 -10.641 -11.578 1 98.25 160 LEU A CA 1
ATOM 1184 C C . LEU A 1 160 ? -3.9 -10.703 -10.281 1 98.25 160 LEU A C 1
ATOM 1186 O O . LEU A 1 160 ? -5.027 -11.203 -10.258 1 98.25 160 LEU A O 1
ATOM 1190 N N . VAL A 1 161 ? -3.318 -10.195 -9.18 1 98.5 161 VAL A N 1
ATOM 1191 C CA . VAL A 1 161 ? -3.977 -10.227 -7.875 1 98.5 161 VAL A CA 1
ATOM 1192 C C . VAL A 1 161 ? -5.309 -9.484 -7.949 1 98.5 161 VAL A C 1
ATOM 1194 O O . VAL A 1 161 ? -6.332 -9.992 -7.477 1 98.5 161 VAL A O 1
ATOM 1197 N N . PHE A 1 162 ? -5.32 -8.352 -8.562 1 98.31 162 PHE A N 1
ATOM 1198 C CA . PHE A 1 162 ? -6.57 -7.617 -8.711 1 98.31 162 PHE A CA 1
ATOM 1199 C C . PHE A 1 162 ? -7.598 -8.438 -9.484 1 98.31 162 PHE A C 1
ATOM 1201 O O . PHE A 1 162 ? -8.758 -8.523 -9.086 1 98.31 162 PHE A O 1
ATOM 1208 N N . SER A 1 163 ? -7.172 -8.977 -10.602 1 98 163 SER A N 1
ATOM 1209 C CA . SER A 1 163 ? -8.078 -9.75 -11.438 1 98 163 SER A CA 1
ATOM 1210 C C . SER A 1 163 ? -8.695 -10.906 -10.664 1 98 163 SER A C 1
ATOM 1212 O O . SER A 1 163 ? -9.867 -11.242 -10.867 1 98 163 SER A O 1
ATOM 1214 N N . LEU A 1 164 ? -7.914 -11.562 -9.805 1 98.19 164 LEU A N 1
ATOM 1215 C CA . LEU A 1 164 ? -8.438 -12.656 -8.977 1 98.19 164 LEU A CA 1
ATOM 1216 C C . LEU A 1 164 ? -9.5 -12.141 -8.016 1 98.19 164 LEU A C 1
ATOM 1218 O O . LEU A 1 164 ? -10.547 -12.766 -7.852 1 98.19 164 LEU A O 1
ATOM 1222 N N . PHE A 1 165 ? -9.242 -11.023 -7.352 1 97.69 165 PHE A N 1
ATOM 1223 C CA . PHE A 1 165 ? -10.227 -10.43 -6.453 1 97.69 165 PHE A CA 1
ATOM 1224 C C . PHE A 1 165 ? -11.477 -10.016 -7.215 1 97.69 165 PHE A C 1
ATOM 1226 O O . PHE A 1 165 ? -12.594 -10.234 -6.75 1 97.69 165 PHE A O 1
ATOM 1233 N N . GLU A 1 166 ? -11.266 -9.367 -8.352 1 96.31 166 GLU A N 1
ATOM 1234 C CA . GLU A 1 166 ? -12.375 -8.883 -9.164 1 96.31 166 GLU A CA 1
ATOM 1235 C C . GLU A 1 166 ? -13.297 -10.031 -9.57 1 96.31 166 GLU A C 1
ATOM 1237 O O . GLU A 1 166 ? -14.516 -9.867 -9.617 1 96.31 166 GLU A O 1
ATOM 1242 N N . ALA A 1 167 ? -12.711 -11.148 -9.82 1 96.31 167 ALA A N 1
ATOM 1243 C CA . ALA A 1 167 ? -13.469 -12.312 -10.266 1 96.31 167 ALA A CA 1
ATOM 1244 C C . ALA A 1 167 ? -14.047 -13.078 -9.07 1 96.31 167 ALA A C 1
ATOM 1246 O O . ALA A 1 167 ? -14.719 -14.094 -9.242 1 96.31 167 ALA A O 1
ATOM 1247 N N . GLY A 1 168 ? -13.773 -12.641 -7.824 1 96.12 168 GLY A N 1
ATOM 1248 C CA . GLY A 1 168 ? -14.289 -13.297 -6.637 1 96.12 168 GLY A CA 1
ATOM 1249 C C . GLY A 1 168 ? -13.672 -14.664 -6.395 1 96.12 168 GLY A C 1
ATOM 1250 O O . GLY A 1 168 ? -14.336 -15.578 -5.902 1 96.12 168 GLY A O 1
ATOM 1251 N N . LEU A 1 169 ? -12.367 -14.836 -6.727 1 97.44 169 LEU A N 1
ATOM 1252 C CA . LEU A 1 169 ? -11.766 -16.156 -6.738 1 97.44 169 LEU A CA 1
ATOM 1253 C C . LEU A 1 169 ? -10.859 -16.359 -5.527 1 97.44 169 LEU A C 1
ATOM 1255 O O . LEU A 1 169 ? -10.414 -17.484 -5.254 1 97.44 169 LEU A O 1
ATOM 1259 N N . VAL A 1 170 ? -10.555 -15.359 -4.746 1 98.31 170 VAL A N 1
ATOM 1260 C CA . VAL A 1 170 ? -9.578 -15.43 -3.668 1 98.31 170 VAL A CA 1
ATOM 1261 C C . VAL A 1 170 ? -10.25 -15.938 -2.393 1 98.31 170 VAL A C 1
ATOM 1263 O O . VAL A 1 170 ? -11.273 -15.398 -1.967 1 98.31 170 VAL A O 1
ATOM 1266 N N . ASP A 1 171 ? -9.664 -16.938 -1.779 1 98.12 171 ASP A N 1
ATOM 1267 C CA . ASP A 1 171 ? -10.188 -17.469 -0.526 1 98.12 171 ASP A CA 1
ATOM 1268 C C . ASP A 1 171 ? -9.43 -16.906 0.672 1 98.12 171 ASP A C 1
ATOM 1270 O O . ASP A 1 171 ? -10.023 -16.672 1.729 1 98.12 171 ASP A O 1
ATOM 1274 N N . GLU A 1 172 ? -8.164 -16.766 0.546 1 98.31 172 GLU A N 1
ATOM 1275 C CA . GLU A 1 172 ? -7.301 -16.25 1.609 1 98.31 172 GLU A CA 1
ATOM 1276 C C . GLU A 1 172 ? -6.27 -15.273 1.062 1 98.31 172 GLU A C 1
ATOM 1278 O O . GLU A 1 172 ? -5.801 -15.43 -0.07 1 98.31 172 GLU A O 1
ATOM 1283 N N . LEU A 1 173 ? -5.938 -14.297 1.832 1 98.56 173 LEU A N 1
ATOM 1284 C CA . LEU A 1 173 ? -4.887 -13.328 1.539 1 98.56 173 LEU A CA 1
ATOM 1285 C C . LEU A 1 173 ? -3.879 -13.266 2.68 1 98.56 173 LEU A C 1
ATOM 1287 O O . LEU A 1 173 ? -4.258 -13.094 3.842 1 98.56 173 LEU A O 1
ATOM 1291 N N . SER A 1 174 ? -2.674 -13.492 2.354 1 98.44 174 SER A N 1
ATOM 1292 C CA . SER A 1 174 ? -1.556 -13.336 3.277 1 98.44 174 SER A CA 1
ATOM 1293 C C . SER A 1 174 ? -0.565 -12.289 2.775 1 98.44 174 SER A C 1
ATOM 1295 O O . SER A 1 174 ? -0.011 -12.43 1.684 1 98.44 174 SER A O 1
ATOM 1297 N N . VAL A 1 175 ? -0.293 -11.312 3.545 1 98.44 175 VAL A N 1
ATOM 1298 C CA . VAL A 1 175 ? 0.582 -10.227 3.109 1 98.44 175 VAL A CA 1
ATOM 1299 C C . VAL A 1 175 ? 1.674 -9.992 4.152 1 98.44 175 VAL A C 1
ATOM 1301 O O . VAL A 1 175 ? 1.38 -9.75 5.324 1 98.44 175 VAL A O 1
ATOM 1304 N N . PHE A 1 176 ? 2.891 -10.148 3.795 1 98.56 176 PHE A N 1
ATOM 1305 C CA . PHE A 1 176 ? 4 -9.648 4.598 1 98.56 176 PHE A CA 1
ATOM 1306 C C . PHE A 1 176 ? 4.234 -8.164 4.34 1 98.56 176 PHE A C 1
ATOM 1308 O O . PHE A 1 176 ? 4.512 -7.762 3.209 1 98.56 176 PHE A O 1
ATOM 1315 N N . VAL A 1 177 ? 4.113 -7.363 5.363 1 98.38 177 VAL A N 1
ATOM 1316 C CA . VAL A 1 177 ? 4.387 -5.934 5.266 1 98.38 177 VAL A CA 1
ATOM 1317 C C . VAL A 1 177 ? 5.785 -5.641 5.805 1 98.38 177 VAL A C 1
ATOM 1319 O O . VAL A 1 177 ? 6.023 -5.73 7.012 1 98.38 177 VAL A O 1
ATOM 1322 N N . GLY A 1 178 ? 6.684 -5.285 4.902 1 97.25 178 GLY A N 1
ATOM 1323 C CA . GLY A 1 178 ? 8.055 -4.973 5.281 1 97.25 178 GLY A CA 1
ATOM 1324 C C . GLY A 1 178 ? 8.211 -3.57 5.836 1 97.25 178 GLY A C 1
ATOM 1325 O O . GLY A 1 178 ? 7.34 -2.717 5.645 1 97.25 178 GLY A O 1
ATOM 1326 N N . SER A 1 179 ? 9.352 -3.316 6.512 1 96.38 179 SER A N 1
ATOM 1327 C CA . SER A 1 179 ? 9.602 -2.062 7.215 1 96.38 179 SER A CA 1
ATOM 1328 C C . SER A 1 179 ? 10.422 -1.105 6.359 1 96.38 179 SER A C 1
ATOM 1330 O O . SER A 1 179 ? 11.5 -0.673 6.77 1 96.38 179 SER A O 1
ATOM 1332 N N . LEU A 1 180 ? 9.922 -0.651 5.297 1 95.38 180 LEU A N 1
ATOM 1333 C CA . LEU A 1 180 ? 10.508 0.365 4.434 1 95.38 180 LEU A CA 1
ATOM 1334 C C . LEU A 1 180 ? 9.438 1.083 3.623 1 95.38 180 LEU A C 1
ATOM 1336 O O . LEU A 1 180 ? 8.312 0.594 3.506 1 95.38 180 LEU A O 1
ATOM 1340 N N . VAL A 1 181 ? 9.742 2.203 3.104 1 96.94 181 VAL A N 1
ATOM 1341 C CA . VAL A 1 181 ? 8.922 2.971 2.174 1 96.94 181 VAL A CA 1
ATOM 1342 C C . VAL A 1 181 ? 9.594 3.016 0.804 1 96.94 181 VAL A C 1
ATOM 1344 O O . VAL A 1 181 ? 10.758 3.408 0.691 1 96.94 181 VAL A O 1
ATOM 1347 N N . VAL A 1 182 ? 8.859 2.605 -0.201 1 96.81 182 VAL A N 1
ATOM 1348 C CA . VAL A 1 182 ? 9.391 2.604 -1.56 1 96.81 182 VAL A CA 1
ATOM 1349 C C . VAL A 1 182 ? 8.93 3.857 -2.297 1 96.81 182 VAL A C 1
ATOM 1351 O O . VAL A 1 182 ? 9.727 4.523 -2.963 1 96.81 182 VAL A O 1
ATOM 1354 N N . GLY A 1 183 ? 7.668 4.18 -2.053 1 97.06 183 GLY A N 1
ATOM 1355 C CA . GLY A 1 183 ? 7.098 5.312 -2.76 1 97.06 183 GLY A CA 1
ATOM 1356 C C . GLY A 1 183 ? 6.926 5.066 -4.246 1 97.06 183 GLY A C 1
ATOM 1357 O O . GLY A 1 183 ? 7.223 3.973 -4.738 1 97.06 183 GLY A O 1
ATOM 1358 N N . GLY A 1 184 ? 6.383 6.176 -4.953 1 97.19 184 GLY A N 1
ATOM 1359 C CA . GLY A 1 184 ? 6.23 6.109 -6.398 1 97.19 184 GLY A CA 1
ATOM 1360 C C . GLY A 1 184 ? 4.789 5.934 -6.84 1 97.19 184 GLY A C 1
ATOM 1361 O O . GLY A 1 184 ? 4.203 4.867 -6.648 1 97.19 184 GLY A O 1
ATOM 1362 N N . ARG A 1 185 ? 4.312 6.93 -7.527 1 96.44 185 ARG A N 1
ATOM 1363 C CA . ARG A 1 185 ? 2.941 6.898 -8.023 1 96.44 185 ARG A CA 1
ATOM 1364 C C . ARG A 1 185 ? 2.75 5.758 -9.023 1 96.44 185 ARG A C 1
ATOM 1366 O O . ARG A 1 185 ? 1.649 5.215 -9.148 1 96.44 185 ARG A O 1
ATOM 1373 N N . ASP A 1 186 ? 3.861 5.371 -9.688 1 95.69 186 ASP A N 1
ATOM 1374 C CA . ASP A 1 186 ? 3.775 4.375 -10.758 1 95.69 186 ASP A CA 1
ATOM 1375 C C . ASP A 1 186 ? 4.336 3.031 -10.297 1 95.69 186 ASP A C 1
ATOM 1377 O O . ASP A 1 186 ? 4.469 2.104 -11.102 1 95.69 186 ASP A O 1
ATOM 1381 N N . ALA A 1 187 ? 4.793 2.973 -9.086 1 96.88 187 ALA A N 1
ATOM 1382 C CA . ALA A 1 187 ? 5.273 1.698 -8.562 1 96.88 187 ALA A CA 1
ATOM 1383 C C . ALA A 1 187 ? 4.129 0.7 -8.406 1 96.88 187 ALA A C 1
ATOM 1385 O O . ALA A 1 187 ? 3.031 1.066 -7.988 1 96.88 187 ALA A O 1
ATOM 1386 N N . PRO A 1 188 ? 4.352 -0.542 -8.781 1 97 188 PRO A N 1
ATOM 1387 C CA . PRO A 1 188 ? 3.273 -1.525 -8.664 1 97 188 PRO A CA 1
ATOM 1388 C C . PRO A 1 188 ? 2.877 -1.796 -7.215 1 97 188 PRO A C 1
ATOM 1390 O O . PRO A 1 188 ? 3.736 -1.809 -6.328 1 97 188 PRO A O 1
ATOM 1393 N N . THR A 1 189 ? 1.604 -2.016 -7.008 1 98.06 189 THR A N 1
ATOM 1394 C CA . THR A 1 189 ? 1.071 -2.291 -5.68 1 98.06 189 THR A CA 1
ATOM 1395 C C . THR A 1 189 ? 0.518 -3.711 -5.602 1 98.06 189 THR A C 1
ATOM 1397 O O . THR A 1 189 ? 0.507 -4.434 -6.598 1 98.06 189 THR A O 1
ATOM 1400 N N . LEU A 1 190 ? 0.084 -4.133 -4.406 1 98.25 190 LEU A N 1
ATOM 1401 C CA . LEU A 1 190 ? -0.423 -5.477 -4.156 1 98.25 190 LEU A CA 1
ATOM 1402 C C . LEU A 1 190 ? -1.566 -5.812 -5.105 1 98.25 190 LEU A C 1
ATOM 1404 O O . LEU A 1 190 ? -1.627 -6.918 -5.645 1 98.25 190 LEU A O 1
ATOM 1408 N N . ALA A 1 191 ? -2.477 -4.855 -5.242 1 98.12 191 ALA A N 1
ATOM 1409 C CA . ALA A 1 191 ? -3.578 -4.996 -6.191 1 98.12 191 ALA A CA 1
ATOM 1410 C C . ALA A 1 191 ? -3.682 -3.773 -7.094 1 98.12 191 ALA A C 1
ATOM 1412 O O . ALA A 1 191 ? -4.059 -2.689 -6.641 1 98.12 191 ALA A O 1
ATOM 1413 N N . ASP A 1 192 ? -3.332 -3.945 -8.367 1 97.69 192 ASP A N 1
ATOM 1414 C CA . ASP A 1 192 ? -3.396 -2.879 -9.359 1 97.69 192 ASP A CA 1
ATOM 1415 C C . ASP A 1 192 ? -4.723 -2.914 -10.117 1 97.69 192 ASP A C 1
ATOM 1417 O O . ASP A 1 192 ? -5.789 -2.727 -9.523 1 97.69 192 ASP A O 1
ATOM 1421 N N . GLY A 1 193 ? -4.641 -3.158 -11.445 1 96.75 193 GLY A N 1
ATOM 1422 C CA . GLY A 1 193 ? -5.848 -3.264 -12.25 1 96.75 193 GLY A CA 1
ATOM 1423 C C . GLY A 1 193 ? -6.668 -1.986 -12.266 1 96.75 193 GLY A C 1
ATOM 1424 O O . GLY A 1 193 ? -6.125 -0.894 -12.086 1 96.75 193 GLY A O 1
ATOM 1425 N N . GLU A 1 194 ? -7.938 -2.127 -12.633 1 96.56 194 GLU A N 1
ATOM 1426 C CA . GLU A 1 194 ? -8.828 -0.977 -12.758 1 96.56 194 GLU A CA 1
ATOM 1427 C C . GLU A 1 194 ? -9.211 -0.419 -11.391 1 96.56 194 GLU A C 1
ATOM 1429 O O . GLU A 1 194 ? -9.406 0.789 -11.234 1 96.56 194 GLU A O 1
ATOM 1434 N N . GLY A 1 195 ? -9.266 -1.301 -10.414 1 96.69 195 GLY A N 1
ATOM 1435 C CA . GLY A 1 195 ? -9.664 -0.901 -9.078 1 96.69 195 GLY A CA 1
ATOM 1436 C C . GLY A 1 195 ? -11.164 -0.948 -8.867 1 96.69 195 GLY A C 1
ATOM 1437 O O . GLY A 1 195 ? -11.938 -0.774 -9.812 1 96.69 195 GLY A O 1
ATOM 1438 N N . PHE A 1 196 ? -11.555 -1.219 -7.641 1 95.75 196 PHE A N 1
ATOM 1439 C CA . PHE A 1 196 ? -12.953 -1.175 -7.242 1 95.75 196 PHE A CA 1
ATOM 1440 C C . PHE A 1 196 ? -13.383 0.251 -6.918 1 95.75 196 PHE A C 1
ATOM 1442 O O . PHE A 1 196 ? -12.562 1.069 -6.496 1 95.75 196 PHE A O 1
ATOM 1449 N N . VAL A 1 197 ? -14.672 0.584 -7.016 1 91.5 197 VAL A N 1
ATOM 1450 C CA . VAL A 1 197 ? -15.109 1.951 -6.758 1 91.5 197 VAL A CA 1
ATOM 1451 C C . VAL A 1 197 ? -16.266 1.938 -5.762 1 91.5 197 VAL A C 1
ATOM 1453 O O . VAL A 1 197 ? -16.328 2.77 -4.852 1 91.5 197 VAL A O 1
ATOM 1456 N N . GLU A 1 198 ? -17.219 1.066 -5.848 1 87.25 198 GLU A N 1
ATOM 1457 C CA . GLU A 1 198 ? -18.422 1.123 -5.039 1 87.25 198 GLU A CA 1
ATOM 1458 C C . GLU A 1 198 ? -18.484 -0.031 -4.039 1 87.25 198 GLU A C 1
ATOM 1460 O O . GLU A 1 198 ? -18.938 0.141 -2.908 1 87.25 198 GLU A O 1
ATOM 1465 N N . ALA A 1 199 ? -18.109 -1.199 -4.5 1 89.94 199 ALA A N 1
ATOM 1466 C CA . ALA A 1 199 ? -18.094 -2.398 -3.666 1 89.94 199 ALA A CA 1
ATOM 1467 C C . ALA A 1 199 ? -16.703 -3.014 -3.605 1 89.94 199 ALA A C 1
ATOM 1469 O O . ALA A 1 199 ? -15.992 -3.059 -4.613 1 89.94 199 ALA A O 1
ATOM 1470 N N . PHE A 1 200 ? -16.344 -3.354 -2.414 1 93.44 200 PHE A N 1
ATOM 1471 C CA . PHE A 1 200 ? -14.992 -3.863 -2.182 1 93.44 200 PHE A CA 1
ATOM 1472 C C . PHE A 1 200 ? -15.039 -5.273 -1.606 1 93.44 200 PHE A C 1
ATOM 1474 O O . PHE A 1 200 ? -15.945 -5.609 -0.841 1 93.44 200 PHE A O 1
ATOM 1481 N N . PRO A 1 201 ? -14.102 -6.09 -2.029 1 92.25 201 PRO A N 1
ATOM 1482 C CA . PRO A 1 201 ? -14.008 -7.391 -1.359 1 92.25 201 PRO A CA 1
ATOM 1483 C C . PRO A 1 201 ? -13.883 -7.266 0.157 1 92.25 201 PRO A C 1
ATOM 1485 O O . PRO A 1 201 ? -13.117 -6.434 0.649 1 92.25 201 PRO A O 1
ATOM 1488 N N . ALA A 1 202 ? -14.625 -8.016 0.899 1 84.38 202 ALA A N 1
ATOM 1489 C CA . ALA A 1 202 ? -14.586 -8.008 2.359 1 84.38 202 ALA A CA 1
ATOM 1490 C C . ALA A 1 202 ? -13.523 -8.969 2.885 1 84.38 202 ALA A C 1
ATOM 1492 O O . ALA A 1 202 ? -13.453 -10.117 2.443 1 84.38 202 ALA A O 1
ATOM 1493 N N . LEU A 1 203 ? -12.734 -8.539 3.682 1 96.19 203 LEU A N 1
ATOM 1494 C CA . LEU A 1 203 ? -11.672 -9.32 4.297 1 96.19 203 LEU A CA 1
ATOM 1495 C C . LEU A 1 203 ? -11.906 -9.469 5.797 1 96.19 203 LEU A C 1
ATOM 1497 O O . LEU A 1 203 ? -12.375 -8.539 6.453 1 96.19 203 LEU A O 1
ATOM 1501 N N . ASP A 1 204 ? -11.734 -10.625 6.262 1 95.81 204 ASP A N 1
ATOM 1502 C CA . ASP A 1 204 ? -11.695 -10.883 7.695 1 95.81 204 ASP A CA 1
ATOM 1503 C C . ASP A 1 204 ? -10.266 -11.117 8.18 1 95.81 204 ASP A C 1
ATOM 1505 O O . ASP A 1 204 ? -9.617 -12.078 7.77 1 95.81 204 ASP A O 1
ATOM 1509 N N . LEU A 1 205 ? -9.75 -10.227 9.016 1 97.19 205 LEU A N 1
ATOM 1510 C CA . LEU A 1 205 ? -8.398 -10.344 9.547 1 97.19 205 LEU A CA 1
ATOM 1511 C C . LEU A 1 205 ? -8.312 -11.461 10.578 1 97.19 205 LEU A C 1
ATOM 1513 O O . LEU A 1 205 ? -8.805 -11.32 11.695 1 97.19 205 LEU A O 1
ATOM 1517 N N . VAL A 1 206 ? -7.637 -12.508 10.195 1 97.06 206 VAL A N 1
ATOM 1518 C CA . VAL A 1 206 ? -7.672 -13.711 11.023 1 97.06 206 VAL A CA 1
ATOM 1519 C C . VAL A 1 206 ? -6.434 -13.758 11.914 1 97.06 206 VAL A C 1
ATOM 1521 O O . VAL A 1 206 ? -6.48 -14.297 13.023 1 97.06 206 VAL A O 1
ATOM 1524 N N . ASP A 1 207 ? -5.336 -13.219 11.445 1 97.31 207 ASP A N 1
ATOM 1525 C CA . ASP A 1 207 ? -4.098 -13.297 12.219 1 97.31 207 ASP A CA 1
ATOM 1526 C C . ASP A 1 207 ? -3.168 -12.133 11.883 1 97.31 207 ASP A C 1
ATOM 1528 O O . ASP A 1 207 ? -3.172 -11.633 10.75 1 97.31 207 ASP A O 1
ATOM 1532 N N . VAL A 1 208 ? -2.406 -11.664 12.898 1 98.19 208 VAL A N 1
ATOM 1533 C CA . VAL A 1 208 ? -1.344 -10.664 12.805 1 98.19 208 VAL A CA 1
ATOM 1534 C C . VAL A 1 208 ? -0.088 -11.188 13.5 1 98.19 208 VAL A C 1
ATOM 1536 O O . VAL A 1 208 ? -0.077 -11.367 14.727 1 98.19 208 VAL A O 1
ATOM 1539 N N . ASP A 1 209 ? 0.968 -11.367 12.688 1 97.19 209 ASP A N 1
ATOM 1540 C CA . ASP A 1 209 ? 2.178 -11.961 13.258 1 97.19 209 ASP A CA 1
ATOM 1541 C C . ASP A 1 209 ? 3.412 -11.141 12.891 1 97.19 209 ASP A C 1
ATOM 1543 O O . ASP A 1 209 ? 3.67 -10.891 11.711 1 97.19 209 ASP A O 1
ATOM 1547 N N . ARG A 1 210 ? 4.168 -10.734 13.922 1 96.5 210 ARG A N 1
ATOM 1548 C CA . ARG A 1 210 ? 5.473 -10.148 13.617 1 96.5 210 ARG A CA 1
ATOM 1549 C C . ARG A 1 210 ? 6.449 -11.211 13.133 1 96.5 210 ARG A C 1
ATOM 1551 O O . ARG A 1 210 ? 6.559 -12.281 13.742 1 96.5 210 ARG A O 1
ATOM 1558 N N . VAL A 1 211 ? 7.02 -11.008 12.078 1 95.12 211 VAL A N 1
ATOM 1559 C CA . VAL A 1 211 ? 7.992 -11.906 11.469 1 95.12 211 VAL A CA 1
ATOM 1560 C C . VAL A 1 211 ? 9.227 -11.117 11.039 1 95.12 211 VAL A C 1
ATOM 1562 O O . VAL A 1 211 ? 9.18 -10.344 10.078 1 95.12 211 VAL A O 1
ATOM 1565 N N . GLY A 1 212 ? 10.43 -11.359 11.742 1 91 212 GLY A N 1
ATOM 1566 C CA . GLY A 1 212 ? 11.586 -10.531 11.453 1 91 212 GLY A CA 1
ATOM 1567 C C . GLY A 1 212 ? 11.336 -9.055 11.672 1 91 212 GLY A C 1
ATOM 1568 O O . GLY A 1 212 ? 10.875 -8.641 12.742 1 91 212 GLY A O 1
ATOM 1569 N N . ASP A 1 213 ? 11.625 -8.289 10.586 1 89.19 213 ASP A N 1
ATOM 1570 C CA . ASP A 1 213 ? 11.469 -6.836 10.664 1 89.19 213 ASP A CA 1
ATOM 1571 C C . ASP A 1 213 ? 10.148 -6.387 10.039 1 89.19 213 ASP A C 1
ATOM 1573 O O . ASP A 1 213 ? 10.016 -5.238 9.617 1 89.19 213 ASP A O 1
ATOM 1577 N N . GLY A 1 214 ? 9.203 -7.301 9.906 1 96.56 214 GLY A N 1
ATOM 1578 C CA . GLY A 1 214 ? 7.902 -6.969 9.344 1 96.56 214 GLY A CA 1
ATOM 1579 C C . GLY A 1 214 ? 6.754 -7.684 10.031 1 96.56 214 GLY A C 1
ATOM 1580 O O . GLY A 1 214 ? 6.883 -8.117 11.18 1 96.56 214 GLY A O 1
ATOM 1581 N N . VAL A 1 215 ? 5.648 -7.594 9.438 1 98.25 215 VAL A N 1
ATOM 1582 C CA . VAL A 1 215 ? 4.441 -8.203 9.992 1 98.25 215 VAL A CA 1
ATOM 1583 C C . VAL A 1 215 ? 3.689 -8.945 8.891 1 98.25 215 VAL A C 1
ATOM 1585 O O . VAL A 1 215 ? 3.623 -8.484 7.75 1 98.25 215 VAL A O 1
ATOM 1588 N N . VAL A 1 216 ? 3.186 -10.117 9.203 1 98.62 216 VAL A N 1
ATOM 1589 C CA . VAL A 1 216 ? 2.316 -10.867 8.297 1 98.62 216 VAL A CA 1
ATOM 1590 C C . VAL A 1 216 ? 0.857 -10.664 8.695 1 98.62 216 VAL A C 1
ATOM 1592 O O . VAL A 1 216 ? 0.488 -10.875 9.852 1 98.62 216 VAL A O 1
ATOM 1595 N N . LEU A 1 217 ? 0.09 -10.195 7.801 1 98.69 217 LEU A N 1
ATOM 1596 C CA .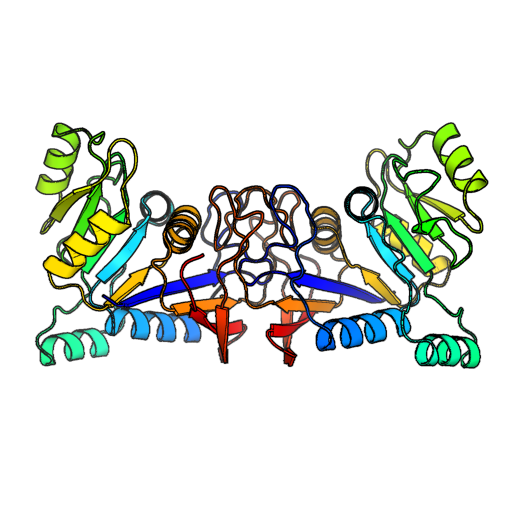 LEU A 1 217 ? -1.357 -10.086 7.945 1 98.69 217 LEU A CA 1
ATOM 1597 C C . LEU A 1 217 ? -2.062 -11.188 7.16 1 98.69 217 LEU A C 1
ATOM 1599 O O . LEU A 1 217 ? -1.839 -11.344 5.957 1 98.69 217 LEU A O 1
ATOM 1603 N N . ARG A 1 218 ? -2.902 -12 7.824 1 98.5 218 ARG A N 1
ATOM 1604 C CA . ARG A 1 218 ? -3.643 -13.07 7.16 1 98.5 218 ARG A CA 1
ATOM 1605 C C . ARG A 1 218 ? -5.141 -12.797 7.195 1 98.5 218 ARG A C 1
ATOM 1607 O O . ARG A 1 218 ? -5.699 -12.484 8.25 1 98.5 218 ARG A O 1
ATOM 1614 N N . TYR A 1 219 ? -5.758 -12.953 6.066 1 98.44 219 TYR A N 1
ATOM 1615 C CA . TYR A 1 219 ? -7.18 -12.664 5.914 1 98.44 219 TYR A CA 1
ATOM 1616 C C . TYR A 1 219 ? -7.914 -13.859 5.316 1 98.44 219 TYR A C 1
ATOM 1618 O O . TYR A 1 219 ? -7.395 -14.531 4.426 1 98.44 219 TYR A O 1
ATOM 1626 N N . ARG A 1 220 ? -9.125 -14.141 5.824 1 97.75 220 ARG A N 1
ATOM 1627 C CA . ARG A 1 220 ? -10.109 -14.891 5.059 1 97.75 220 ARG A CA 1
ATOM 1628 C C . ARG A 1 220 ? -10.938 -13.969 4.176 1 97.75 220 ARG A C 1
ATOM 1630 O O . ARG A 1 220 ? -11.336 -12.883 4.605 1 97.75 220 ARG A O 1
ATOM 1637 N N . VAL A 1 221 ? -11.109 -14.312 3.012 1 96.69 221 VAL A N 1
ATOM 1638 C CA . VAL A 1 221 ? -11.859 -13.477 2.082 1 96.69 221 VAL A CA 1
ATOM 1639 C C . VAL A 1 221 ? -13.297 -13.984 1.98 1 96.69 221 VAL A C 1
ATOM 1641 O O . VAL A 1 221 ? -13.531 -15.18 1.754 1 96.69 221 VAL A O 1
ATOM 1644 N N . ASP A 1 222 ? -14.117 -13.047 2.641 1 79.81 222 ASP A N 1
ATOM 1645 C CA . ASP A 1 222 ? -15.531 -13.422 2.658 1 79.81 222 ASP A CA 1
ATOM 1646 C C . ASP A 1 222 ? -16.266 -12.844 1.448 1 79.81 222 ASP A C 1
ATOM 1648 O O . ASP A 1 222 ? -16.234 -11.633 1.213 1 79.81 222 ASP A O 1
ATOM 1652 N N . GLY A 1 223 ? -16.906 -13.477 0.703 1 60.09 223 GLY A N 1
ATOM 1653 C CA . GLY A 1 223 ? -17.969 -13.07 -0.194 1 60.09 223 GLY A CA 1
ATOM 1654 C C . GLY A 1 223 ? -17.469 -12.539 -1.522 1 60.09 223 GLY A C 1
ATOM 1655 O O . GLY A 1 223 ? -16.281 -12.234 -1.664 1 60.09 223 GLY A O 1
ATOM 1656 N N . ARG A 1 224 ? -17.875 -13.008 -2.607 1 53.66 224 ARG A N 1
ATOM 1657 C CA . ARG A 1 224 ? -17.875 -12.383 -3.926 1 53.66 224 ARG A CA 1
ATOM 1658 C C . ARG A 1 224 ? -18.344 -10.93 -3.844 1 53.66 224 ARG A C 1
ATOM 1660 O O . ARG A 1 224 ? -19.219 -10.602 -3.033 1 53.66 224 ARG A O 1
ATOM 1667 N N . PRO A 1 225 ? -17.422 -9.859 -4.305 1 46.22 225 PRO A N 1
ATOM 1668 C CA . PRO A 1 225 ? -18.062 -8.547 -4.367 1 46.22 225 PRO A CA 1
ATOM 1669 C C . PRO A 1 225 ? -19.516 -8.625 -4.852 1 46.22 225 PRO A C 1
ATOM 1671 O O . PRO A 1 225 ? -19.875 -9.562 -5.566 1 46.22 225 PRO A O 1
ATOM 1674 N N . MET B 1 1 ? 11.469 20.141 16.016 1 96.44 1 MET B N 1
ATOM 1675 C CA . MET B 1 1 ? 10.125 19.766 15.602 1 96.44 1 MET B CA 1
ATOM 1676 C C . MET B 1 1 ? 10.047 18.266 15.32 1 96.44 1 MET B C 1
ATOM 1678 O O . MET B 1 1 ? 10.945 17.688 14.703 1 96.44 1 MET B O 1
ATOM 1682 N N . GLU B 1 2 ? 9.094 17.578 15.906 1 97.88 2 GLU B N 1
ATOM 1683 C CA . GLU B 1 2 ? 8.789 16.172 15.633 1 97.88 2 GLU B CA 1
ATOM 1684 C C . GLU B 1 2 ? 7.703 16.031 14.57 1 97.88 2 GLU B C 1
ATOM 1686 O O . GLU B 1 2 ? 6.633 16.641 14.688 1 97.88 2 GLU B O 1
ATOM 1691 N N . VAL B 1 3 ? 8.016 15.297 13.5 1 98.56 3 VAL B N 1
ATOM 1692 C CA . VAL B 1 3 ? 7.059 15.094 12.422 1 98.56 3 VAL B CA 1
ATOM 1693 C C . VAL B 1 3 ? 6.543 13.656 12.453 1 98.56 3 VAL B C 1
ATOM 1695 O O . VAL B 1 3 ? 7.316 12.711 12.289 1 98.56 3 VAL B O 1
ATOM 1698 N N . VAL B 1 4 ? 5.27 13.461 12.641 1 98.69 4 VAL B N 1
ATOM 1699 C CA . VAL B 1 4 ? 4.598 12.172 12.648 1 98.69 4 VAL B CA 1
ATOM 1700 C C . VAL B 1 4 ? 3.666 12.062 11.445 1 98.69 4 VAL B C 1
ATOM 1702 O O . VAL B 1 4 ? 2.799 12.914 11.242 1 98.69 4 VAL B O 1
ATOM 1705 N N . VAL B 1 5 ? 3.881 11.062 10.625 1 98.81 5 VAL B N 1
ATOM 1706 C CA . VAL B 1 5 ? 2.945 10.758 9.547 1 98.81 5 VAL B CA 1
ATOM 1707 C C . VAL B 1 5 ? 1.917 9.734 10.031 1 98.81 5 VAL B C 1
ATOM 1709 O O . VAL B 1 5 ? 2.273 8.734 10.664 1 98.81 5 VAL B O 1
ATOM 1712 N N . ASN B 1 6 ? 0.669 10.031 9.805 1 98.75 6 ASN B N 1
ATOM 1713 C CA . ASN B 1 6 ? -0.415 9.109 10.109 1 98.75 6 ASN B CA 1
ATOM 1714 C C . ASN B 1 6 ? -1.378 8.961 8.938 1 98.75 6 ASN B C 1
ATOM 1716 O O . ASN B 1 6 ? -1.77 9.953 8.328 1 98.75 6 ASN B O 1
ATOM 1720 N N . ALA B 1 7 ? -1.75 7.793 8.609 1 97.81 7 ALA B N 1
ATOM 1721 C CA . ALA B 1 7 ? -2.715 7.555 7.539 1 97.81 7 ALA B CA 1
ATOM 1722 C C . ALA B 1 7 ? -3.42 6.215 7.723 1 97.81 7 ALA B C 1
ATOM 1724 O O . ALA B 1 7 ? -2.959 5.363 8.484 1 97.81 7 ALA B O 1
ATOM 1725 N N . ALA B 1 8 ? -4.535 6.082 7.129 1 97.5 8 ALA B N 1
ATOM 1726 C CA . ALA B 1 8 ? -5.234 4.805 6.98 1 97.5 8 ALA B CA 1
ATOM 1727 C C . ALA B 1 8 ? -5.184 4.316 5.535 1 97.5 8 ALA B C 1
ATOM 1729 O O . ALA B 1 8 ? -5.465 5.078 4.609 1 97.5 8 ALA B O 1
ATOM 1730 N N . THR B 1 9 ? -4.781 3.137 5.367 1 97.75 9 THR B N 1
ATOM 1731 C CA . THR B 1 9 ? -4.742 2.545 4.035 1 97.75 9 THR B CA 1
ATOM 1732 C C . THR B 1 9 ? -5.508 1.226 4.008 1 97.75 9 THR B C 1
ATOM 1734 O O . THR B 1 9 ? -5.684 0.58 5.043 1 97.75 9 THR B O 1
ATOM 1737 N N . SER B 1 10 ? -6.051 0.875 2.793 1 97.38 10 SER B N 1
ATOM 1738 C CA . SER B 1 10 ? -6.422 -0.519 2.57 1 97.38 10 SER B CA 1
ATOM 1739 C C . SER B 1 10 ? -5.211 -1.438 2.68 1 97.38 10 SER B C 1
ATOM 1741 O O . SER B 1 10 ? -4.074 -0.97 2.754 1 97.38 10 SER B O 1
ATOM 1743 N N . VAL B 1 11 ? -5.473 -2.746 2.732 1 98.06 11 VAL B N 1
ATOM 1744 C CA . VAL B 1 11 ? -4.383 -3.697 2.926 1 98.06 11 VAL B CA 1
ATOM 1745 C C . VAL B 1 11 ? -3.438 -3.648 1.729 1 98.06 11 VAL B C 1
ATOM 1747 O O . VAL B 1 11 ? -2.246 -3.947 1.856 1 98.06 11 VAL B O 1
ATOM 1750 N N . ASP B 1 12 ? -3.938 -3.225 0.576 1 98.06 12 ASP B N 1
ATOM 1751 C CA . ASP B 1 12 ? -3.105 -3.123 -0.62 1 98.06 12 ASP B CA 1
ATOM 1752 C C . ASP B 1 12 ? -2.508 -1.725 -0.755 1 98.06 12 ASP B C 1
ATOM 1754 O O . ASP B 1 12 ? -2.021 -1.353 -1.825 1 98.06 12 ASP B O 1
ATOM 1758 N N . GLY B 1 13 ? -2.561 -0.885 0.283 1 97.94 13 GLY B N 1
ATOM 1759 C CA . GLY B 1 13 ? -1.767 0.327 0.406 1 97.94 13 GLY B CA 1
ATOM 1760 C C . GLY B 1 13 ? -2.459 1.553 -0.161 1 97.94 13 GLY B C 1
ATOM 1761 O O . GLY B 1 13 ? -1.825 2.592 -0.364 1 97.94 13 GLY B O 1
ATOM 1762 N N . LYS B 1 14 ? -3.742 1.428 -0.468 1 97.81 14 LYS B N 1
ATOM 1763 C CA . LYS B 1 14 ? -4.438 2.525 -1.136 1 97.81 14 LYS B CA 1
ATOM 1764 C C . LYS B 1 14 ? -5.098 3.455 -0.122 1 97.81 14 LYS B C 1
ATOM 1766 O O . LYS B 1 14 ? -5.656 2.994 0.877 1 97.81 14 LYS B O 1
ATOM 1771 N N . LEU B 1 15 ? -5.051 4.742 -0.383 1 96.81 15 LEU B N 1
ATOM 1772 C CA . LEU B 1 15 ? -5.672 5.758 0.46 1 96.81 15 LEU B CA 1
ATOM 1773 C C . LEU B 1 15 ? -7.125 5.977 0.061 1 96.81 15 LEU B C 1
ATOM 1775 O O . LEU B 1 15 ? -7.949 6.379 0.889 1 96.81 15 LEU B O 1
ATOM 1779 N N . SER B 1 16 ? -7.418 5.828 -1.183 1 95.38 16 SER B N 1
ATOM 1780 C CA . SER B 1 16 ? -8.727 6.031 -1.797 1 95.38 16 SER B CA 1
ATOM 1781 C C . SER B 1 16 ? -8.828 5.297 -3.129 1 95.38 16 SER B C 1
ATOM 1783 O O . SER B 1 16 ? -7.875 4.648 -3.562 1 95.38 16 SER B O 1
ATOM 1785 N N . THR B 1 17 ? -10.016 5.363 -3.725 1 95.44 17 THR B N 1
ATOM 1786 C CA . THR B 1 17 ? -10.195 4.77 -5.047 1 95.44 17 THR B CA 1
ATOM 1787 C C . THR B 1 17 ? -9.508 5.617 -6.113 1 95.44 17 THR B C 1
ATOM 1789 O O . THR B 1 17 ? -9.086 6.742 -5.844 1 95.44 17 THR B O 1
ATOM 1792 N N . ARG B 1 18 ? -9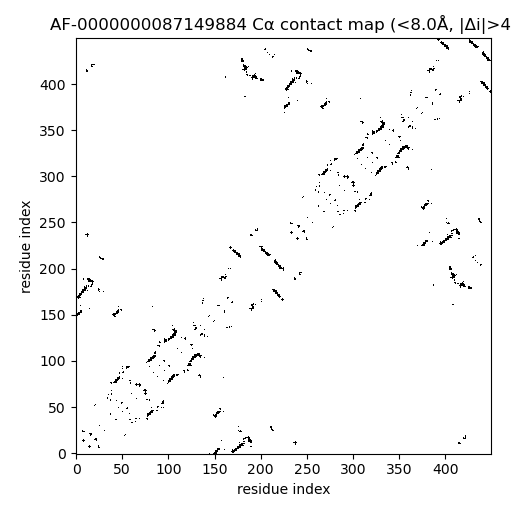.453 5.078 -7.266 1 92.62 18 ARG B N 1
ATOM 1793 C CA . ARG B 1 18 ? -8.875 5.777 -8.406 1 92.62 18 ARG B CA 1
ATOM 1794 C C . ARG B 1 18 ? -9.625 7.078 -8.688 1 92.62 18 ARG B C 1
ATOM 1796 O O . ARG B 1 18 ? -9.086 7.984 -9.328 1 92.62 18 ARG B O 1
ATOM 1803 N N . GLU B 1 19 ? -10.891 7.105 -8.297 1 90.31 19 GLU B N 1
ATOM 1804 C CA . GLU B 1 19 ? -11.703 8.297 -8.508 1 90.31 19 GLU B CA 1
ATOM 1805 C C . GLU B 1 19 ? -11.508 9.312 -7.387 1 90.31 19 GLU B C 1
ATOM 1807 O O . GLU B 1 19 ? -12.156 10.359 -7.367 1 90.31 19 GLU B O 1
ATOM 1812 N N . ARG B 1 20 ? -10.617 8.969 -6.457 1 83.94 20 ARG B N 1
ATOM 1813 C CA . ARG B 1 20 ? -10.305 9.82 -5.316 1 83.94 20 ARG B CA 1
ATOM 1814 C C . ARG B 1 20 ? -11.555 10.117 -4.492 1 83.94 20 ARG B C 1
ATOM 1816 O O . ARG B 1 20 ? -11.773 11.25 -4.066 1 83.94 20 ARG B O 1
ATOM 1823 N N . ARG B 1 21 ? -12.398 9.094 -4.465 1 82.62 21 ARG B N 1
ATOM 1824 C CA . ARG B 1 21 ? -13.555 9.125 -3.57 1 82.62 21 ARG B CA 1
ATOM 1825 C C . ARG B 1 21 ? -13.219 8.5 -2.219 1 82.62 21 ARG B C 1
ATOM 1827 O O . ARG B 1 21 ? -12.469 7.523 -2.152 1 82.62 21 ARG B O 1
ATOM 1834 N N . GLN B 1 22 ? -13.82 9.18 -1.287 1 76.75 22 GLN B N 1
ATOM 1835 C CA . GLN B 1 22 ? -13.523 8.719 0.065 1 76.75 22 GLN B CA 1
ATOM 1836 C C . GLN B 1 22 ? -13.977 7.277 0.265 1 76.75 22 GLN B C 1
ATOM 1838 O O . GLN B 1 22 ? -15.062 6.895 -0.182 1 76.75 22 GLN B O 1
ATOM 1843 N N . VAL B 1 23 ? -13.125 6.441 0.72 1 87 23 VAL B N 1
ATOM 1844 C CA . VAL B 1 23 ? -13.406 5.074 1.134 1 87 23 VAL B CA 1
ATOM 1845 C C . VAL B 1 23 ? -13.273 4.953 2.65 1 87 23 VAL B C 1
ATOM 1847 O O . VAL B 1 23 ? -12.344 5.504 3.242 1 87 23 VAL B O 1
ATOM 1850 N N . ARG B 1 24 ? -14.305 4.391 3.246 1 88.94 24 ARG B N 1
ATOM 1851 C CA . ARG B 1 24 ? -14.211 4.164 4.684 1 88.94 24 ARG B CA 1
ATOM 1852 C C . ARG B 1 24 ? -13.266 3.002 4.992 1 88.94 24 ARG B C 1
ATOM 1854 O O . ARG B 1 24 ? -13.688 1.845 5.02 1 88.94 24 ARG B O 1
ATOM 1861 N N . ILE B 1 25 ? -12.086 3.311 5.215 1 92.56 25 ILE B N 1
ATOM 1862 C CA . ILE B 1 25 ? -11.055 2.312 5.477 1 92.56 25 ILE B CA 1
ATOM 1863 C C . ILE B 1 25 ? -11.008 1.996 6.973 1 92.56 25 ILE B C 1
ATOM 1865 O O . ILE B 1 25 ? -10.898 0.832 7.363 1 92.56 25 ILE B O 1
ATOM 1869 N N . SER B 1 26 ? -11.18 3.01 7.797 1 91.19 26 SER B N 1
ATOM 1870 C CA . SER B 1 26 ? -11.07 2.861 9.242 1 91.19 26 SER B CA 1
ATOM 1871 C C . SER B 1 26 ? -12.438 2.863 9.906 1 91.19 26 SER B C 1
ATOM 1873 O O . SER B 1 26 ? -13.461 3.051 9.242 1 91.19 26 SER B O 1
ATOM 1875 N N . GLY B 1 27 ? -12.469 2.48 11.203 1 92.38 27 GLY B N 1
ATOM 1876 C CA . GLY B 1 27 ? -13.672 2.479 12.016 1 92.38 27 GLY B CA 1
ATOM 1877 C C . GLY B 1 27 ? -13.57 3.369 13.242 1 92.38 27 GLY B C 1
ATOM 1878 O O . GLY B 1 27 ? -12.633 4.16 13.367 1 92.38 27 GLY B O 1
ATOM 1879 N N . GLU B 1 28 ? -14.555 3.246 14.086 1 94.25 28 GLU B N 1
ATOM 1880 C CA . GLU B 1 28 ? -14.695 4.133 15.242 1 94.25 28 GLU B CA 1
ATOM 1881 C C . GLU B 1 28 ? -13.453 4.086 16.125 1 94.25 28 GLU B C 1
ATOM 1883 O O . GLU B 1 28 ? -13 5.117 16.625 1 94.25 28 GLU B O 1
ATOM 1888 N N . ALA B 1 29 ? -12.945 2.926 16.328 1 95.81 29 ALA B N 1
ATOM 1889 C CA . ALA B 1 29 ? -11.781 2.775 17.203 1 95.81 29 ALA B CA 1
ATOM 1890 C C . ALA B 1 29 ? -10.578 3.523 16.625 1 95.81 29 ALA B C 1
ATOM 1892 O O . ALA B 1 29 ? -9.836 4.176 17.375 1 95.81 29 ALA B O 1
ATOM 1893 N N . ASP B 1 30 ? -10.336 3.379 15.391 1 96.06 30 ASP B N 1
ATOM 1894 C CA . ASP B 1 30 ? -9.219 4.09 14.781 1 96.06 30 ASP B CA 1
ATOM 1895 C C . ASP B 1 30 ? -9.484 5.594 14.734 1 96.06 30 ASP B C 1
ATOM 1897 O O . ASP B 1 30 ? -8.562 6.398 14.859 1 96.06 30 ASP B O 1
ATOM 1901 N N . PHE B 1 31 ? -10.727 5.969 14.508 1 96.38 31 PHE B N 1
ATOM 1902 C CA . PHE B 1 31 ? -11.07 7.383 14.547 1 96.38 31 PHE B CA 1
ATOM 1903 C C . PHE B 1 31 ? -10.703 7.988 15.898 1 96.38 31 PHE B C 1
ATOM 1905 O O . PHE B 1 31 ? -10.188 9.102 15.969 1 96.38 31 PHE B O 1
ATOM 1912 N N . ASP B 1 32 ? -11.023 7.27 16.906 1 97.44 32 ASP B N 1
ATOM 1913 C CA . ASP B 1 32 ? -10.688 7.73 18.25 1 97.44 32 ASP B CA 1
ATOM 1914 C C . ASP B 1 32 ? -9.172 7.855 18.422 1 97.44 32 ASP B C 1
ATOM 1916 O O . ASP B 1 32 ? -8.688 8.82 19.016 1 97.44 32 ASP B O 1
ATOM 1920 N N . ARG B 1 33 ? -8.43 6.879 17.938 1 97.31 33 ARG B N 1
ATOM 1921 C CA . ARG B 1 33 ? -6.969 6.902 17.984 1 97.31 33 ARG B CA 1
ATOM 1922 C C . ARG B 1 33 ? -6.422 8.125 17.266 1 97.31 33 ARG B C 1
ATOM 1924 O O . ARG B 1 33 ? -5.555 8.828 17.781 1 97.31 33 ARG B O 1
ATOM 1931 N N . VAL B 1 34 ? -6.895 8.367 16.047 1 98.06 34 VAL B N 1
ATOM 1932 C CA . VAL B 1 34 ? -6.445 9.5 15.258 1 98.06 34 VAL B CA 1
ATOM 1933 C C . VAL B 1 34 ? -6.793 10.805 15.977 1 98.06 34 VAL B C 1
ATOM 1935 O O . VAL B 1 34 ? -6.012 11.758 15.961 1 98.06 34 VAL B O 1
ATOM 1938 N N . ASP B 1 35 ? -7.969 10.852 16.594 1 98.69 35 ASP B N 1
ATOM 1939 C CA . ASP B 1 35 ? -8.375 12.023 17.375 1 98.69 35 ASP B CA 1
ATOM 1940 C C . ASP B 1 35 ? -7.387 12.305 18.5 1 98.69 35 ASP B C 1
ATOM 1942 O O . ASP B 1 35 ? -7.062 13.461 18.766 1 98.69 35 ASP B O 1
ATOM 1946 N N . ARG B 1 36 ? -6.938 11.305 19.156 1 98.5 36 ARG B N 1
ATOM 1947 C CA . ARG B 1 36 ? -5.934 11.453 20.203 1 98.5 36 ARG B CA 1
ATOM 1948 C C . ARG B 1 36 ? -4.625 11.992 19.625 1 98.5 36 ARG B C 1
ATOM 1950 O O . ARG B 1 36 ? -3.959 12.812 20.266 1 98.5 36 ARG B O 1
ATOM 1957 N N . LEU B 1 37 ? -4.23 11.508 18.453 1 98.62 37 LEU B N 1
ATOM 1958 C CA . LEU B 1 37 ? -3.025 12 17.797 1 98.62 37 LEU B CA 1
ATOM 1959 C C . LEU B 1 37 ? -3.145 13.492 17.484 1 98.62 37 LEU B C 1
ATOM 1961 O O . LEU B 1 37 ? -2.201 14.25 17.719 1 98.62 37 LEU B O 1
ATOM 1965 N N . ARG B 1 38 ? -4.324 13.867 16.953 1 98.81 38 ARG B N 1
ATOM 1966 C CA . ARG B 1 38 ? -4.547 15.273 16.656 1 98.81 38 ARG B CA 1
ATOM 1967 C C . ARG B 1 38 ? -4.52 16.125 17.922 1 98.81 38 ARG B C 1
ATOM 1969 O O . ARG B 1 38 ? -3.936 17.203 17.938 1 98.81 38 ARG B O 1
ATOM 1976 N N . ALA B 1 39 ? -5.129 15.609 18.938 1 98.81 39 ALA B N 1
ATOM 1977 C CA . ALA B 1 39 ? -5.156 16.344 20.203 1 98.81 39 ALA B CA 1
ATOM 1978 C C . ALA B 1 39 ? -3.742 16.562 20.734 1 98.81 39 ALA B C 1
ATOM 1980 O O . ALA B 1 39 ? -3.473 17.562 21.406 1 98.81 39 ALA B O 1
ATOM 1981 N N . ALA B 1 40 ? -2.887 15.68 20.469 1 98.44 40 ALA B N 1
ATOM 1982 C CA . ALA B 1 40 ? -1.519 15.742 20.984 1 98.44 40 ALA B CA 1
ATOM 1983 C C . ALA B 1 40 ? -0.641 16.609 20.078 1 98.44 40 ALA B C 1
ATOM 1985 O O . ALA B 1 40 ? 0.463 17 20.469 1 98.44 40 ALA B O 1
ATOM 1986 N N . ALA B 1 41 ? -1.051 16.953 18.906 1 98.75 41 ALA B N 1
ATOM 1987 C CA . ALA B 1 41 ? -0.259 17.688 17.922 1 98.75 41 ALA B CA 1
ATOM 1988 C C . ALA B 1 41 ? -0.431 19.203 18.094 1 98.75 41 ALA B C 1
ATOM 1990 O O . ALA B 1 41 ? -1.44 19.656 18.641 1 98.75 41 ALA B O 1
ATOM 1991 N N . ASP B 1 42 ? 0.584 19.953 17.688 1 98.81 42 ASP B N 1
ATOM 1992 C CA . ASP B 1 42 ? 0.479 21.406 17.625 1 98.81 42 ASP B CA 1
ATOM 1993 C C . ASP B 1 42 ? -0.14 21.844 16.297 1 98.81 42 ASP B C 1
ATOM 1995 O O . ASP B 1 42 ? -0.777 22.906 16.219 1 98.81 42 ASP B O 1
ATOM 1999 N N . ALA B 1 43 ? 0.055 21.047 15.266 1 98.94 43 ALA B N 1
ATOM 2000 C CA . ALA B 1 43 ? -0.483 21.344 13.938 1 98.94 43 ALA B CA 1
ATOM 2001 C C . ALA B 1 43 ? -0.718 20.062 13.148 1 98.94 43 ALA B C 1
ATOM 2003 O O . ALA B 1 43 ? -0.081 19.031 13.414 1 98.94 43 ALA B O 1
ATOM 2004 N N . VAL B 1 44 ? -1.637 20.078 12.219 1 98.94 44 VAL B N 1
ATOM 2005 C CA . VAL B 1 44 ? -1.949 18.984 11.312 1 98.94 44 VAL B CA 1
ATOM 2006 C C . VAL B 1 44 ? -1.729 19.422 9.867 1 98.94 44 VAL B C 1
ATOM 2008 O O . VAL B 1 44 ? -2.279 20.438 9.43 1 98.94 44 VAL B O 1
ATOM 2011 N N . LEU B 1 45 ? -0.924 18.688 9.133 1 98.94 45 LEU B N 1
ATOM 2012 C CA . LEU B 1 45 ? -0.493 19.047 7.785 1 98.94 45 LEU B CA 1
ATOM 2013 C C . LEU B 1 45 ? -1.15 18.141 6.746 1 98.94 45 LEU B C 1
ATOM 2015 O O . LEU B 1 45 ? -1.139 16.922 6.891 1 98.94 45 LEU B O 1
ATOM 2019 N N . VAL B 1 46 ? -1.733 18.703 5.723 1 98.75 46 VAL B N 1
ATOM 2020 C CA . VAL B 1 46 ? -2.191 17.969 4.543 1 98.75 46 VAL B CA 1
ATOM 2021 C C . VAL B 1 46 ? -1.737 18.703 3.279 1 98.75 46 VAL B C 1
ATOM 2023 O O . VAL B 1 46 ? -1.323 19.859 3.336 1 98.75 46 VAL B O 1
ATOM 2026 N N . GLY B 1 47 ? -1.723 17.984 2.205 1 98.38 47 GLY B N 1
ATOM 2027 C CA . GLY B 1 47 ? -1.533 18.625 0.909 1 98.38 47 GLY B CA 1
ATOM 2028 C C . GLY B 1 47 ? -2.814 19.188 0.329 1 98.38 47 GLY B C 1
ATOM 2029 O O . GLY B 1 47 ? -3.91 18.75 0.686 1 98.38 47 GLY B O 1
ATOM 2030 N N . VAL B 1 48 ? -2.66 20.078 -0.622 1 98.12 48 VAL B N 1
ATOM 2031 C CA . VAL B 1 48 ? -3.803 20.75 -1.222 1 98.12 48 VAL B CA 1
ATOM 2032 C C . VAL B 1 48 ? -4.699 19.734 -1.922 1 98.12 48 VAL B C 1
ATOM 2034 O O . VAL B 1 48 ? -5.922 19.906 -1.972 1 98.12 48 VAL B O 1
ATOM 2037 N N . GLY B 1 49 ? -4.074 18.688 -2.467 1 95 49 GLY B N 1
ATOM 2038 C CA . GLY B 1 49 ? -4.895 17.656 -3.076 1 95 49 GLY B CA 1
ATOM 2039 C C . GLY B 1 49 ? -5.938 17.078 -2.131 1 95 49 GLY B C 1
ATOM 2040 O O . GLY B 1 49 ? -7.07 16.812 -2.535 1 95 49 GLY B O 1
ATOM 2041 N N . THR B 1 50 ? -5.594 16.828 -0.919 1 95.25 50 THR B N 1
ATOM 2042 C CA . THR B 1 50 ? -6.508 16.328 0.102 1 95.25 50 THR B CA 1
ATOM 2043 C C . THR B 1 50 ? -7.598 17.344 0.406 1 95.25 50 THR B C 1
ATOM 2045 O O . THR B 1 50 ? -8.766 16.984 0.574 1 95.25 50 THR B O 1
ATOM 2048 N N . VAL B 1 51 ? -7.25 18.609 0.518 1 96.94 51 VAL B N 1
ATOM 2049 C CA . VAL B 1 51 ? -8.219 19.672 0.754 1 96.94 51 VAL B CA 1
ATOM 2050 C C . VAL B 1 51 ? -9.25 19.703 -0.374 1 96.94 51 VAL B C 1
ATOM 2052 O O . VAL B 1 51 ? -10.453 19.766 -0.122 1 96.94 51 VAL B O 1
ATOM 2055 N N . LEU B 1 52 ? -8.797 19.656 -1.644 1 95.56 52 LEU B N 1
ATOM 2056 C CA . LEU B 1 52 ? -9.664 19.719 -2.812 1 95.56 52 LEU B CA 1
ATOM 2057 C C . LEU B 1 52 ? -10.602 18.516 -2.854 1 95.56 52 LEU B C 1
ATOM 2059 O O . LEU B 1 52 ? -11.766 18.625 -3.244 1 95.56 52 LEU B O 1
ATOM 2063 N N . ALA B 1 53 ? -10.094 17.422 -2.395 1 91.81 53 ALA B N 1
ATOM 2064 C CA . ALA B 1 53 ? -10.852 16.172 -2.514 1 91.81 53 ALA B CA 1
ATOM 2065 C C . ALA B 1 53 ? -11.812 16 -1.343 1 91.81 53 ALA B C 1
ATOM 2067 O O . ALA B 1 53 ? -12.945 15.539 -1.522 1 91.81 53 ALA B O 1
ATOM 2068 N N . ASP B 1 54 ? -11.438 16.406 -0.103 1 93.31 54 ASP B N 1
ATOM 2069 C CA . ASP B 1 54 ? -12.172 15.961 1.083 1 93.31 54 ASP B CA 1
ATOM 2070 C C . ASP B 1 54 ? -12.703 17.156 1.87 1 93.31 54 ASP B C 1
ATOM 2072 O O . ASP B 1 54 ? -13.555 17 2.75 1 93.31 54 ASP B O 1
ATOM 2076 N N . ASP B 1 55 ? -12.219 18.359 1.646 1 96.69 55 ASP B N 1
ATOM 2077 C CA . ASP B 1 55 ? -12.539 19.578 2.406 1 96.69 55 ASP B CA 1
ATOM 2078 C C . ASP B 1 55 ? -12.547 19.281 3.906 1 96.69 55 ASP B C 1
ATOM 2080 O O . ASP B 1 55 ? -13.547 19.547 4.586 1 96.69 55 ASP B O 1
ATOM 2084 N N . PRO B 1 56 ? -11.406 18.828 4.402 1 96.88 56 PRO B N 1
ATOM 2085 C CA . PRO B 1 56 ? -11.383 18.344 5.785 1 96.88 56 PRO B CA 1
ATOM 2086 C C . PRO B 1 56 ? -11.367 19.469 6.812 1 96.88 56 PRO B C 1
ATOM 2088 O O . PRO B 1 56 ? -10.891 20.578 6.52 1 96.88 56 PRO B O 1
ATOM 2091 N N . HIS B 1 57 ? -11.789 19.25 7.996 1 97.75 57 HIS B N 1
ATOM 2092 C CA . HIS B 1 57 ? -11.734 20.188 9.117 1 97.75 57 HIS B CA 1
ATOM 2093 C C . HIS B 1 57 ? -10.375 20.125 9.812 1 97.75 57 HIS B C 1
ATOM 2095 O O . HIS B 1 57 ? -9.844 21.156 10.219 1 97.75 57 HIS B O 1
ATOM 2101 N N . LEU B 1 58 ? -9.773 18.922 10.008 1 98.12 58 LEU B N 1
ATOM 2102 C CA . LEU B 1 58 ? -8.461 18.625 10.578 1 98.12 58 LEU B CA 1
ATOM 2103 C C . LEU B 1 58 ? -8.422 18.969 12.062 1 98.12 58 LEU B C 1
ATOM 2105 O O . LEU B 1 58 ? -7.344 19.203 12.617 1 98.12 58 LEU B O 1
ATOM 2109 N N . GLY B 1 59 ? -9.57 19.109 12.695 1 98.38 59 GLY B N 1
ATOM 2110 C CA . GLY B 1 59 ? -9.625 19.422 14.117 1 98.38 59 GLY B CA 1
ATOM 2111 C C . GLY B 1 59 ? -9.852 18.188 14.984 1 98.38 59 GLY B C 1
ATOM 2112 O O . GLY B 1 59 ? -9.953 17.078 14.469 1 98.38 59 GLY B O 1
ATOM 2113 N N . VAL B 1 60 ? -9.844 18.453 16.312 1 98.81 60 VAL B N 1
ATOM 2114 C CA . VAL B 1 60 ? -10.148 17.438 17.312 1 98.81 60 VAL B CA 1
ATOM 2115 C C . VAL B 1 60 ? -11.656 17.266 17.438 1 98.81 60 VAL B C 1
ATOM 2117 O O . VAL B 1 60 ? -12.383 18.25 17.578 1 98.81 60 VAL B O 1
ATOM 2120 N N . LYS B 1 61 ? -12.109 16.078 17.391 1 98.06 61 LYS B N 1
ATOM 2121 C CA . LYS B 1 61 ? -13.547 15.828 17.406 1 98.06 61 LYS B CA 1
ATOM 2122 C C . LYS B 1 61 ? -14.07 15.758 18.844 1 98.06 61 LYS B C 1
ATOM 2124 O O . LYS B 1 61 ? -15.172 16.25 19.125 1 98.06 61 LYS B O 1
ATOM 2129 N N . SER B 1 62 ? -13.328 15.125 19.703 1 98.31 62 SER B N 1
ATOM 2130 C CA . SER B 1 62 ? -13.758 14.945 21.094 1 98.31 62 SER B CA 1
ATOM 2131 C C . SER B 1 62 ? -13.781 16.281 21.828 1 98.31 62 SER B C 1
ATOM 2133 O O . SER B 1 62 ? -12.758 16.953 21.953 1 98.31 62 SER B O 1
ATOM 2135 N N . GLU B 1 63 ? -14.906 16.609 22.391 1 98.38 63 GLU B N 1
ATOM 2136 C CA . GLU B 1 63 ? -15.039 17.828 23.188 1 98.38 63 GLU B CA 1
ATOM 2137 C C . GLU B 1 63 ? -14.133 17.781 24.422 1 98.38 63 GLU B C 1
ATOM 2139 O O . GLU B 1 63 ? -13.523 18.797 24.781 1 98.38 63 GLU B O 1
ATOM 2144 N N . ASP B 1 64 ? -14.133 16.641 25.016 1 98.62 64 ASP B N 1
ATOM 2145 C CA . ASP B 1 64 ? -13.305 16.484 26.219 1 98.62 64 ASP B CA 1
ATOM 2146 C C . ASP B 1 64 ? -11.836 16.766 25.906 1 98.62 64 ASP B C 1
ATOM 2148 O O . ASP B 1 64 ? -11.141 17.406 26.688 1 98.62 64 ASP B O 1
ATOM 2152 N N . ARG B 1 65 ? -11.375 16.328 24.781 1 98.81 65 ARG B N 1
ATOM 2153 C CA . ARG B 1 65 ? -9.984 16.547 24.391 1 98.81 65 ARG B CA 1
ATOM 2154 C C . ARG B 1 65 ? -9.734 18.016 24.047 1 98.81 65 ARG B C 1
ATOM 2156 O O . ARG B 1 65 ? -8.664 18.562 24.328 1 98.81 65 ARG B O 1
ATOM 2163 N N . ARG B 1 66 ? -10.688 18.625 23.438 1 98.69 66 ARG B N 1
ATOM 2164 C CA . ARG B 1 66 ? -10.562 20.047 23.156 1 98.69 66 ARG B CA 1
ATOM 2165 C C . ARG B 1 66 ? -10.484 20.859 24.438 1 98.69 66 ARG B C 1
ATOM 2167 O O . ARG B 1 66 ? -9.656 21.766 24.562 1 98.69 66 ARG B O 1
ATOM 2174 N N . VAL B 1 67 ? -11.344 20.5 25.406 1 98.62 67 VAL B N 1
ATOM 2175 C CA . VAL B 1 67 ? -11.359 21.188 26.688 1 98.62 67 VAL B CA 1
ATOM 2176 C C . VAL B 1 67 ? -10.031 20.969 27.406 1 98.62 67 VAL B C 1
ATOM 2178 O O . VAL B 1 67 ? -9.477 21.906 28 1 98.62 67 VAL B O 1
ATOM 2181 N N . GLU B 1 68 ? -9.562 19.781 27.344 1 98.56 68 GLU B N 1
ATOM 2182 C CA . GLU B 1 68 ? -8.281 19.469 27.969 1 98.56 68 GLU B CA 1
ATOM 2183 C C . GLU B 1 68 ? -7.156 20.297 27.359 1 98.56 68 GLU B C 1
ATOM 2185 O O . GLU B 1 68 ? -6.273 20.781 28.078 1 98.56 68 GLU B O 1
ATOM 2190 N N . ARG B 1 69 ? -7.129 20.453 26.062 1 98.62 69 ARG B N 1
ATOM 2191 C CA . ARG B 1 69 ? -6.148 21.312 25.406 1 98.62 69 ARG B CA 1
ATOM 2192 C C . ARG B 1 69 ? -6.223 22.734 25.953 1 98.62 69 ARG B C 1
ATOM 2194 O O . ARG B 1 69 ? -5.199 23.312 26.328 1 98.62 69 ARG B O 1
ATOM 2201 N N . LEU B 1 70 ? -7.414 23.266 26.094 1 98.38 70 LEU B N 1
ATOM 2202 C CA . LEU B 1 70 ? -7.621 24.609 26.609 1 98.38 70 LEU B CA 1
ATOM 2203 C C . LEU B 1 70 ? -7.102 24.75 28.031 1 98.38 70 LEU B C 1
ATOM 2205 O O . LEU B 1 70 ? -6.43 25.719 28.375 1 98.38 70 LEU B O 1
ATOM 2209 N N . ARG B 1 71 ? -7.379 23.734 28.766 1 98.31 71 ARG B N 1
ATOM 2210 C CA . ARG B 1 71 ? -6.953 23.734 30.172 1 98.31 71 ARG B CA 1
ATOM 2211 C C . ARG B 1 71 ? -5.434 23.719 30.281 1 98.31 71 ARG B C 1
ATOM 2213 O O . ARG B 1 71 ? -4.871 24.25 31.234 1 98.31 71 ARG B O 1
ATOM 2220 N N . ASN B 1 72 ? -4.836 23.188 29.297 1 97.69 72 ASN B N 1
ATOM 2221 C CA . ASN B 1 72 ? -3.377 23.094 29.281 1 97.69 72 ASN B CA 1
ATOM 2222 C C . ASN B 1 72 ? -2.758 24.297 28.547 1 97.69 72 ASN B C 1
ATOM 2224 O O . ASN B 1 72 ? -1.587 24.25 28.172 1 97.69 72 ASN B O 1
ATOM 2228 N N . GLY B 1 73 ? -3.529 25.281 28.219 1 97.5 73 GLY B N 1
ATOM 2229 C CA . GLY B 1 73 ? -3.039 26.531 27.656 1 97.5 73 GLY B CA 1
ATOM 2230 C C . GLY B 1 73 ? -2.84 26.469 26.156 1 97.5 73 GLY B C 1
ATOM 2231 O O . GLY B 1 73 ? -2.121 27.297 25.594 1 97.5 73 GLY B O 1
ATOM 2232 N N . ARG B 1 74 ? -3.383 25.453 25.578 1 97.62 74 ARG B N 1
ATOM 2233 C CA . ARG B 1 74 ? -3.289 25.312 24.125 1 97.62 74 ARG B CA 1
ATOM 2234 C C . ARG B 1 74 ? -4.613 25.656 23.453 1 97.62 74 ARG B C 1
ATOM 2236 O O . ARG B 1 74 ? -5.668 25.609 24.094 1 97.62 74 ARG B O 1
ATOM 2243 N N . PRO B 1 75 ? -4.566 26.016 22.188 1 97.94 75 PRO B N 1
ATOM 2244 C CA . PRO B 1 75 ? -5.844 26.156 21.484 1 97.94 75 PRO B CA 1
ATOM 2245 C C . PRO B 1 75 ? -6.652 24.859 21.469 1 97.94 75 PRO B C 1
ATOM 2247 O O . PRO B 1 75 ? -6.082 23.766 21.547 1 97.94 75 PRO B O 1
ATOM 2250 N N . ALA B 1 76 ? -7.977 24.984 21.344 1 98.44 76 ALA B N 1
ATOM 2251 C CA . ALA B 1 76 ? -8.875 23.828 21.359 1 98.44 76 ALA B CA 1
ATOM 2252 C C . ALA B 1 76 ? -8.547 22.859 20.234 1 98.44 76 ALA B C 1
ATOM 2254 O O . ALA B 1 76 ? -8.727 21.641 20.375 1 98.44 76 ALA B O 1
ATOM 2255 N N . ASN B 1 77 ? -8.148 23.359 19.109 1 98.75 77 ASN B N 1
ATOM 2256 C CA . ASN B 1 77 ? -7.727 22.578 17.953 1 98.75 77 ASN B CA 1
ATOM 2257 C C . ASN B 1 77 ? -6.277 22.891 17.578 1 98.75 77 ASN B C 1
ATOM 2259 O O . ASN B 1 77 ? -5.801 24.016 17.766 1 98.75 77 ASN B O 1
ATOM 2263 N N . PRO B 1 78 ? -5.516 21.828 17.094 1 98.88 78 PRO B N 1
ATOM 2264 C CA . PRO B 1 78 ? -4.227 22.156 16.484 1 98.88 78 PRO B CA 1
ATOM 2265 C C . PRO B 1 78 ? -4.359 23.109 15.289 1 98.88 78 PRO B C 1
ATOM 2267 O O . PRO B 1 78 ? -5.438 23.203 14.695 1 98.88 78 PRO B O 1
ATOM 2270 N N . ALA B 1 79 ? -3.271 23.812 15.008 1 98.81 79 ALA B N 1
ATOM 2271 C CA . ALA B 1 79 ? -3.266 24.594 13.773 1 98.81 79 ALA B CA 1
ATOM 2272 C C . ALA B 1 79 ? -3.396 23.688 12.555 1 98.81 79 ALA B C 1
ATOM 2274 O O . ALA B 1 79 ? -3.066 22.5 12.617 1 98.81 79 ALA B O 1
ATOM 2275 N N . ARG B 1 80 ? -3.971 24.234 11.547 1 98.88 80 ARG B N 1
ATOM 2276 C CA . ARG B 1 80 ? -4.062 23.531 10.273 1 98.88 80 ARG B CA 1
ATOM 2277 C C . ARG B 1 80 ? -2.996 24.031 9.297 1 98.88 80 ARG B C 1
ATOM 2279 O O . ARG B 1 80 ? -2.715 25.219 9.227 1 98.88 80 ARG B O 1
ATOM 2286 N N . VAL B 1 81 ? -2.324 23.094 8.672 1 98.94 81 VAL B N 1
ATOM 2287 C CA . VAL B 1 81 ? -1.288 23.438 7.703 1 98.94 81 VAL B CA 1
ATOM 2288 C C . VAL B 1 81 ? -1.627 22.812 6.352 1 98.94 81 VAL B C 1
ATOM 2290 O O . VAL B 1 81 ? -1.924 21.609 6.266 1 98.94 81 VAL B O 1
ATOM 2293 N N . VAL B 1 82 ? -1.648 23.578 5.289 1 98.88 82 VAL B N 1
ATOM 2294 C CA . VAL B 1 82 ? -1.892 23.094 3.938 1 98.88 82 VAL B CA 1
ATOM 2295 C C . VAL B 1 82 ? -0.677 23.375 3.057 1 98.88 82 VAL B C 1
ATOM 2297 O O . VAL B 1 82 ? -0.307 24.531 2.855 1 98.88 82 VAL B O 1
ATOM 2300 N N . ALA B 1 83 ? 0.002 22.375 2.621 1 98.88 83 ALA B N 1
ATOM 2301 C CA . ALA B 1 83 ? 1.016 22.547 1.582 1 98.88 83 ALA B CA 1
ATOM 2302 C C . ALA B 1 83 ? 0.372 22.75 0.214 1 98.88 83 ALA B C 1
ATOM 2304 O O . ALA B 1 83 ? -0.258 21.828 -0.325 1 98.88 83 ALA B O 1
ATOM 2305 N N . ASP B 1 84 ? 0.542 23.844 -0.329 1 98.62 84 ASP B N 1
ATOM 2306 C CA . ASP B 1 84 ? -0.147 24.266 -1.542 1 98.62 84 ASP B CA 1
ATOM 2307 C C . ASP B 1 84 ? 0.736 25.188 -2.377 1 98.62 84 ASP B C 1
ATOM 2309 O O . ASP B 1 84 ? 0.56 26.422 -2.354 1 98.62 84 ASP B O 1
ATOM 2313 N N . SER B 1 85 ? 1.562 24.594 -3.238 1 98.44 85 SER B N 1
ATOM 2314 C CA . SER B 1 85 ? 2.633 25.297 -3.932 1 98.44 85 SER B CA 1
ATOM 2315 C C . SER B 1 85 ? 2.09 26.5 -4.711 1 98.44 85 SER B C 1
ATOM 2317 O O . SER B 1 85 ? 2.764 27.516 -4.832 1 98.44 85 SER B O 1
ATOM 2319 N N . ARG B 1 86 ? 0.875 26.469 -5.16 1 97.88 86 ARG B N 1
ATOM 2320 C CA . ARG B 1 86 ? 0.377 27.5 -6.062 1 97.88 86 ARG B CA 1
ATOM 2321 C C . ARG B 1 86 ? -0.862 28.172 -5.492 1 97.88 86 ARG B C 1
ATOM 2323 O O . ARG B 1 86 ? -1.616 28.828 -6.223 1 97.88 86 ARG B O 1
ATOM 2330 N N . ALA B 1 87 ? -1.177 27.922 -4.195 1 98.19 87 ALA B N 1
ATOM 2331 C CA . ALA B 1 87 ? -2.291 28.562 -3.494 1 98.19 87 ALA B CA 1
ATOM 2332 C C . ALA B 1 87 ? -3.623 28.203 -4.152 1 98.19 87 ALA B C 1
ATOM 2334 O O . ALA B 1 87 ? -4.453 29.094 -4.398 1 98.19 87 ALA B O 1
ATOM 2335 N N . ARG B 1 88 ? -3.82 27 -4.418 1 97.81 88 ARG B N 1
ATOM 2336 C CA . ARG B 1 88 ? -5.02 26.531 -5.094 1 97.81 88 ARG B CA 1
ATOM 2337 C C . ARG B 1 88 ? -6.156 26.297 -4.102 1 97.81 88 ARG B C 1
ATOM 2339 O O . ARG B 1 88 ? -7.289 26.016 -4.5 1 97.81 88 ARG B O 1
ATOM 2346 N N . THR B 1 89 ? -5.918 26.375 -2.809 1 98.56 89 THR B N 1
ATOM 2347 C CA . THR B 1 89 ? -6.934 26.156 -1.783 1 98.56 89 THR B CA 1
ATOM 2348 C C . THR B 1 89 ? -8.164 27.016 -2.061 1 98.56 89 THR B C 1
ATOM 2350 O O . THR B 1 89 ? -8.047 28.219 -2.33 1 98.56 89 THR B O 1
ATOM 2353 N N . PRO B 1 90 ? -9.359 26.406 -2.01 1 98.5 90 PRO B N 1
ATOM 2354 C CA . PRO B 1 90 ? -10.57 27.203 -2.209 1 98.5 90 PRO B CA 1
ATOM 2355 C C . PRO B 1 90 ? -10.805 28.219 -1.084 1 98.5 90 PRO B C 1
ATOM 2357 O O . PRO B 1 90 ? -10.516 27.922 0.081 1 98.5 90 PRO B O 1
ATOM 2360 N N . THR B 1 91 ? -11.438 29.359 -1.449 1 98.06 91 THR B N 1
ATOM 2361 C CA . THR B 1 91 ? -11.641 30.422 -0.472 1 98.06 91 THR B CA 1
ATOM 2362 C C . THR B 1 91 ? -12.727 30.047 0.525 1 98.06 91 THR B C 1
ATOM 2364 O O . THR B 1 91 ? -12.859 30.656 1.581 1 98.06 91 THR B O 1
ATOM 2367 N N . ASP B 1 92 ? -13.547 29.016 0.179 1 98.06 92 ASP B N 1
ATOM 2368 C CA . ASP B 1 92 ? -14.594 28.578 1.089 1 98.06 92 ASP B CA 1
ATOM 2369 C C . ASP B 1 9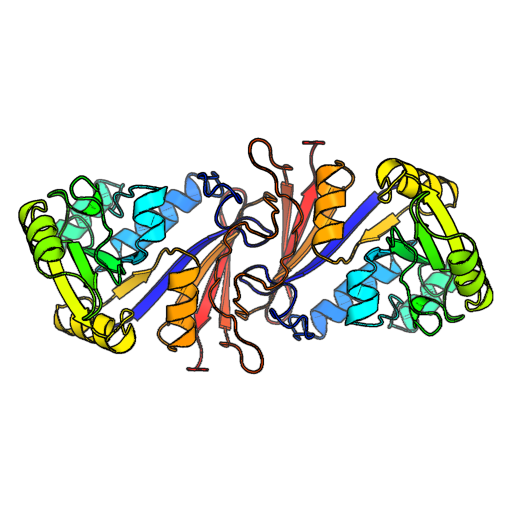2 ? -14.219 27.25 1.756 1 98.06 92 ASP B C 1
ATOM 2371 O O . ASP B 1 92 ? -15.07 26.562 2.314 1 98.06 92 ASP B O 1
ATOM 2375 N N . ALA B 1 93 ? -12.984 26.859 1.639 1 98.5 93 ALA B N 1
ATOM 2376 C CA . ALA B 1 93 ? -12.523 25.625 2.26 1 98.5 93 ALA B CA 1
ATOM 2377 C C . ALA B 1 93 ? -12.727 25.656 3.771 1 98.5 93 ALA B C 1
ATOM 2379 O O . ALA B 1 93 ? -12.508 26.688 4.41 1 98.5 93 ALA B O 1
ATOM 2380 N N . THR B 1 94 ? -13.062 24.531 4.387 1 98.56 94 THR B N 1
ATOM 2381 C CA . THR B 1 94 ? -13.305 24.375 5.816 1 98.56 94 THR B CA 1
ATOM 2382 C C . THR B 1 94 ? -12.062 24.734 6.617 1 98.56 94 THR B C 1
ATOM 2384 O O . THR B 1 94 ? -12.156 25.297 7.711 1 98.56 94 THR B O 1
ATOM 2387 N N . VAL B 1 95 ? -10.914 24.516 6.078 1 98.56 95 VAL B N 1
ATOM 2388 C CA . VAL B 1 95 ? -9.664 24.734 6.785 1 98.56 95 VAL B CA 1
ATOM 2389 C C . VAL B 1 95 ? -9.445 26.234 6.988 1 98.56 95 VAL B C 1
ATOM 2391 O O . VAL B 1 95 ? -8.555 26.641 7.738 1 98.56 95 VAL B O 1
ATOM 2394 N N . LEU B 1 96 ? -10.227 27.078 6.363 1 98.38 96 LEU B N 1
ATOM 2395 C CA . LEU B 1 96 ? -10.023 28.531 6.461 1 98.38 96 LEU B CA 1
ATOM 2396 C C . LEU B 1 96 ? -11.008 29.141 7.453 1 98.38 96 LEU B C 1
ATOM 2398 O O . LEU B 1 96 ? -10.961 30.344 7.711 1 98.38 96 LEU B O 1
ATOM 2402 N N . ASP B 1 97 ? -11.859 28.359 8.031 1 97.75 97 ASP B N 1
ATOM 2403 C CA . ASP B 1 97 ? -12.852 28.938 8.945 1 97.75 97 ASP B CA 1
ATOM 2404 C C . ASP B 1 97 ? -12.195 29.406 10.234 1 97.75 97 ASP B C 1
ATOM 2406 O O . ASP B 1 97 ? -10.961 29.453 10.336 1 97.75 97 ASP B O 1
ATOM 2410 N N . ASP B 1 98 ? -12.984 29.75 11.273 1 97 98 ASP B N 1
ATOM 2411 C CA . ASP B 1 98 ? -12.453 30.422 12.453 1 97 98 ASP B CA 1
ATOM 2412 C C . ASP B 1 98 ? -12.234 29.422 13.594 1 97 98 ASP B C 1
ATOM 2414 O O . ASP B 1 98 ? -12.055 29.828 14.75 1 97 98 ASP B O 1
ATOM 2418 N N . ASP B 1 99 ? -12.203 28.156 13.195 1 97.31 99 ASP B N 1
ATOM 2419 C CA . ASP B 1 99 ? -12.117 27.141 14.25 1 97.31 99 ASP B CA 1
ATOM 2420 C C . ASP B 1 99 ? -10.68 26.953 14.727 1 97.31 99 ASP B C 1
ATOM 2422 O O . ASP B 1 99 ? -10.438 26.453 15.828 1 97.31 99 ASP B O 1
ATOM 2426 N N . ALA B 1 100 ? -9.75 27.266 13.906 1 98.12 100 ALA B N 1
ATOM 2427 C CA . ALA B 1 100 ? -8.328 27.125 14.211 1 98.12 100 ALA B CA 1
ATOM 2428 C C . ALA B 1 100 ? -7.48 27.984 13.273 1 98.12 100 ALA B C 1
ATOM 2430 O O . ALA B 1 100 ? -7.93 28.359 12.188 1 98.12 100 ALA B O 1
ATOM 2431 N N . ALA B 1 101 ? -6.281 28.312 13.719 1 98.25 101 ALA B N 1
ATOM 2432 C CA . ALA B 1 101 ? -5.332 29 12.836 1 98.25 101 ALA B CA 1
ATOM 2433 C C . ALA B 1 101 ? -4.961 28.109 11.648 1 98.25 101 ALA B C 1
ATOM 2435 O O . ALA B 1 101 ? -4.953 26.891 11.758 1 98.25 101 ALA B O 1
ATOM 2436 N N . THR B 1 102 ? -4.703 28.719 10.508 1 98.69 102 THR B N 1
ATOM 2437 C CA . THR B 1 102 ? -4.293 27.984 9.312 1 98.69 102 THR B CA 1
ATOM 2438 C C . THR B 1 102 ? -2.994 28.562 8.75 1 98.69 102 THR B C 1
ATOM 2440 O O . THR B 1 102 ? -2.857 29.766 8.594 1 98.69 102 THR B O 1
ATOM 2443 N N . TYR B 1 103 ? -2.014 27.734 8.547 1 98.75 103 TYR B N 1
ATOM 2444 C CA . TYR B 1 103 ? -0.81 28.062 7.793 1 98.75 103 TYR B CA 1
ATOM 2445 C C . TYR B 1 103 ? -0.901 27.547 6.363 1 98.75 103 TYR B C 1
ATOM 2447 O O . TYR B 1 103 ? -1.234 26.375 6.141 1 98.75 103 TYR B O 1
ATOM 2455 N N . LEU B 1 104 ? -0.683 28.391 5.414 1 98.75 104 LEU B N 1
ATOM 2456 C CA . LEU B 1 104 ? -0.568 28 4.016 1 98.75 104 LEU B CA 1
ATOM 2457 C C . LEU B 1 104 ? 0.892 27.969 3.574 1 98.75 104 LEU B C 1
ATOM 2459 O O . LEU B 1 104 ? 1.549 29.016 3.523 1 98.75 104 LEU B O 1
ATOM 2463 N N . LEU B 1 105 ? 1.425 26.797 3.355 1 98.88 105 LEU B N 1
ATOM 2464 C CA . LEU B 1 105 ? 2.756 26.688 2.77 1 98.88 105 LEU B CA 1
ATOM 2465 C C . LEU B 1 105 ? 2.695 26.812 1.252 1 98.88 105 LEU B C 1
ATOM 2467 O O . LEU B 1 105 ? 2.109 25.969 0.575 1 98.88 105 LEU B O 1
ATOM 2471 N N . VAL B 1 106 ? 3.35 27.828 0.7 1 98.81 106 VAL B N 1
ATOM 2472 C CA . VAL B 1 106 ? 3.289 28.094 -0.733 1 98.81 106 VAL B CA 1
ATOM 2473 C C . VAL B 1 106 ? 4.699 28.297 -1.281 1 98.81 106 VAL B C 1
ATOM 2475 O O . VAL B 1 106 ? 5.656 28.438 -0.515 1 98.81 106 VAL B O 1
ATOM 2478 N N . SER B 1 107 ? 4.848 28.188 -2.613 1 98.75 107 SER B N 1
ATOM 2479 C CA . SER B 1 107 ? 6.105 28.516 -3.275 1 98.75 107 SER B CA 1
ATOM 2480 C C . SER B 1 107 ? 6.141 29.969 -3.719 1 98.75 107 SER B C 1
ATOM 2482 O O . SER B 1 107 ? 5.145 30.688 -3.58 1 98.75 107 SER B O 1
ATOM 2484 N N . GLU B 1 108 ? 7.301 30.391 -4.188 1 98.12 108 GLU B N 1
ATOM 2485 C CA . GLU B 1 108 ? 7.445 31.734 -4.73 1 98.12 108 GLU B CA 1
ATOM 2486 C C . GLU B 1 108 ? 6.582 31.938 -5.973 1 98.12 108 GLU B C 1
ATOM 2488 O O . GLU B 1 108 ? 6.273 33.062 -6.348 1 98.12 108 GLU B O 1
ATOM 2493 N N . ALA B 1 109 ? 6.199 30.859 -6.559 1 98.12 109 ALA B N 1
ATOM 2494 C CA . ALA B 1 109 ? 5.418 30.922 -7.793 1 98.12 109 ALA B CA 1
ATOM 2495 C C . ALA B 1 109 ? 3.941 31.172 -7.496 1 98.12 109 ALA B C 1
ATOM 2497 O O . ALA B 1 109 ? 3.164 31.484 -8.406 1 98.12 109 ALA B O 1
ATOM 2498 N N . ALA B 1 110 ? 3.541 31.047 -6.266 1 98.19 110 ALA B N 1
ATOM 2499 C CA . ALA B 1 110 ? 2.15 31.328 -5.914 1 98.19 110 ALA B CA 1
ATOM 2500 C C . ALA B 1 110 ? 1.8 32.781 -6.18 1 98.19 110 ALA B C 1
ATOM 2502 O O . ALA B 1 110 ? 2.529 33.688 -5.766 1 98.19 110 ALA B O 1
ATOM 2503 N N . PRO B 1 111 ? 0.666 33.062 -6.867 1 97.75 111 PRO B N 1
ATOM 2504 C CA . PRO B 1 111 ? 0.291 34.438 -7.156 1 97.75 111 PRO B CA 1
ATOM 2505 C C . PRO B 1 111 ? -0.055 35.219 -5.898 1 97.75 111 PRO B C 1
ATOM 2507 O O . PRO B 1 111 ? -0.842 34.781 -5.066 1 97.75 111 PRO B O 1
ATOM 2510 N N . ASP B 1 112 ? 0.41 36.469 -5.855 1 97.12 112 ASP B N 1
ATOM 2511 C CA . ASP B 1 112 ? 0.196 37.312 -4.691 1 97.12 112 ASP B CA 1
ATOM 2512 C C . ASP B 1 112 ? -1.287 37.656 -4.508 1 97.12 112 ASP B C 1
ATOM 2514 O O . ASP B 1 112 ? -1.786 37.656 -3.379 1 97.12 112 ASP B O 1
ATOM 2518 N N . ASP B 1 113 ? -1.952 37.906 -5.594 1 96.75 113 ASP B N 1
ATOM 2519 C CA . ASP B 1 113 ? -3.369 38.25 -5.512 1 96.75 113 ASP B CA 1
ATOM 2520 C C . ASP B 1 113 ? -4.176 37.094 -4.93 1 96.75 113 ASP B C 1
ATOM 2522 O O . ASP B 1 113 ? -5.105 37.312 -4.148 1 96.75 113 ASP B O 1
ATOM 2526 N N . ARG B 1 114 ? -3.801 35.938 -5.328 1 96.06 114 ARG B N 1
ATOM 2527 C CA . ARG B 1 114 ? -4.461 34.719 -4.805 1 96.06 114 ARG B CA 1
ATOM 2528 C C . ARG B 1 114 ? -4.211 34.594 -3.309 1 96.06 114 ARG B C 1
ATOM 2530 O O . ARG B 1 114 ? -5.113 34.188 -2.561 1 96.06 114 ARG B O 1
ATOM 2537 N N . LEU B 1 115 ? -3.045 34.75 -2.902 1 96.81 115 LEU B N 1
ATOM 2538 C CA . LEU B 1 115 ? -2.699 34.656 -1.488 1 96.81 115 LEU B CA 1
ATOM 2539 C C . LEU B 1 115 ? -3.463 35.688 -0.675 1 96.81 115 LEU B C 1
ATOM 2541 O O . LEU B 1 115 ? -3.951 35.406 0.418 1 96.81 115 LEU B O 1
ATOM 2545 N N . ASP B 1 116 ? -3.566 36.875 -1.229 1 96.94 116 ASP B N 1
ATOM 2546 C CA . ASP B 1 116 ? -4.324 37.938 -0.562 1 96.94 116 ASP B CA 1
ATOM 2547 C C . ASP B 1 116 ? -5.789 37.531 -0.398 1 96.94 116 ASP B C 1
ATOM 2549 O O . ASP B 1 116 ? -6.379 37.719 0.666 1 96.94 116 ASP B O 1
ATOM 2553 N N . THR B 1 117 ? -6.297 36.969 -1.44 1 97.25 117 THR B N 1
ATOM 2554 C CA . THR B 1 117 ? -7.691 36.562 -1.422 1 97.25 117 THR B CA 1
ATOM 2555 C C . THR B 1 117 ? -7.914 35.469 -0.353 1 97.25 117 THR B C 1
ATOM 2557 O O . THR B 1 117 ? -8.922 35.5 0.353 1 97.25 117 THR B O 1
ATOM 2560 N N . LEU B 1 118 ? -6.98 34.562 -0.227 1 97.69 118 LEU B N 1
ATOM 2561 C CA . LEU B 1 118 ? -7.09 33.5 0.767 1 97.69 118 LEU B CA 1
ATOM 2562 C C . LEU B 1 118 ? -6.973 34.062 2.18 1 97.69 118 LEU B C 1
ATOM 2564 O O . LEU B 1 118 ? -7.715 33.656 3.078 1 97.69 118 LEU B O 1
ATOM 2568 N N . ARG B 1 119 ? -6.074 34.969 2.391 1 96 119 ARG B N 1
ATOM 2569 C CA . ARG B 1 119 ? -5.895 35.594 3.695 1 96 119 ARG B CA 1
ATOM 2570 C C . ARG B 1 119 ? -7.141 36.375 4.113 1 96 119 ARG B C 1
ATOM 2572 O O . ARG B 1 119 ? -7.52 36.344 5.285 1 96 119 ARG B O 1
ATOM 2579 N N . ASP B 1 120 ? -7.766 37.031 3.127 1 96.12 120 ASP B N 1
ATOM 2580 C CA . ASP B 1 120 ? -8.969 37.812 3.4 1 96.12 120 ASP B CA 1
ATOM 2581 C C . ASP B 1 120 ? -10.164 36.906 3.682 1 96.12 120 ASP B C 1
ATOM 2583 O O . ASP B 1 120 ? -11.047 37.25 4.461 1 96.12 120 ASP B O 1
ATOM 2587 N N . ALA B 1 121 ? -10.172 35.812 3.023 1 94.5 121 ALA B N 1
ATOM 2588 C CA . ALA B 1 121 ? -11.289 34.906 3.139 1 94.5 121 ALA B CA 1
ATOM 2589 C C . ALA B 1 121 ? -11.234 34.125 4.465 1 94.5 121 ALA B C 1
ATOM 2591 O O . ALA B 1 121 ? -12.273 33.75 5.004 1 94.5 121 ALA B O 1
ATOM 2592 N N . GLY B 1 122 ? -10.078 33.906 4.957 1 91.69 122 GLY B N 1
ATOM 2593 C CA . GLY B 1 122 ? -9.914 33.125 6.164 1 91.69 122 GLY B CA 1
ATOM 2594 C C . GLY B 1 122 ? -9.898 33.938 7.434 1 91.69 122 GLY B C 1
ATOM 2595 O O . GLY B 1 122 ? -9.633 35.156 7.387 1 91.69 122 GLY B O 1
ATOM 2596 N N . ALA B 1 123 ? -10.125 33.312 8.531 1 90.88 123 ALA B N 1
ATOM 2597 C CA . ALA B 1 123 ? -10.203 34.031 9.805 1 90.88 123 ALA B CA 1
ATOM 2598 C C . ALA B 1 123 ? -8.812 34.281 10.375 1 90.88 123 ALA B C 1
ATOM 2600 O O . ALA B 1 123 ? -8.539 35.344 10.914 1 90.88 123 ALA B O 1
ATOM 2601 N N . ASP B 1 124 ? -7.965 33.375 10.344 1 96.38 124 ASP B N 1
ATOM 2602 C CA . ASP B 1 124 ? -6.605 33.375 10.875 1 96.38 124 ASP B CA 1
ATOM 2603 C C . ASP B 1 124 ? -5.66 32.562 9.984 1 96.38 124 ASP B C 1
ATOM 2605 O O . ASP B 1 124 ? -5.328 31.422 10.289 1 96.38 124 ASP B O 1
ATOM 2609 N N . VAL B 1 125 ? -5.242 33.188 8.906 1 97.81 125 VAL B N 1
ATOM 2610 C CA . VAL B 1 125 ? -4.457 32.531 7.879 1 97.81 125 VAL B CA 1
ATOM 2611 C C . VAL B 1 125 ? -3.082 33.188 7.762 1 97.81 125 VAL B C 1
ATOM 2613 O O . VAL B 1 125 ? -2.98 34.406 7.625 1 97.81 125 VAL B O 1
ATOM 2616 N N . THR B 1 126 ? -2.088 32.5 7.91 1 97.81 126 THR B N 1
ATOM 2617 C CA . THR B 1 126 ? -0.714 32.938 7.695 1 97.81 126 THR B CA 1
ATOM 2618 C C . THR B 1 126 ? -0.078 32.188 6.535 1 97.81 126 THR B C 1
ATOM 2620 O O . THR B 1 126 ? -0.104 30.938 6.504 1 97.81 126 THR B O 1
ATOM 2623 N N . ALA B 1 127 ? 0.473 32.875 5.605 1 97.94 127 ALA B N 1
ATOM 2624 C CA . ALA B 1 127 ? 1.172 32.25 4.488 1 97.94 127 ALA B CA 1
ATOM 2625 C C . ALA B 1 127 ? 2.672 32.156 4.758 1 97.94 127 ALA B C 1
ATOM 2627 O O . ALA B 1 127 ? 3.27 33.094 5.281 1 97.94 127 ALA B O 1
ATOM 2628 N N . ILE B 1 128 ? 3.271 31.047 4.523 1 98.38 128 ILE B N 1
ATOM 2629 C CA . ILE B 1 128 ? 4.711 30.828 4.57 1 98.38 128 ILE B CA 1
ATOM 2630 C C . ILE B 1 128 ? 5.23 30.5 3.172 1 98.38 128 ILE B C 1
ATOM 2632 O O . ILE B 1 128 ? 4.855 29.484 2.586 1 98.38 128 ILE B O 1
ATOM 2636 N N . ARG B 1 129 ? 6.062 31.391 2.654 1 98.31 129 ARG B N 1
ATOM 2637 C CA . ARG B 1 129 ? 6.633 31.188 1.327 1 98.31 129 ARG B CA 1
ATOM 2638 C C . ARG B 1 129 ? 8 30.516 1.415 1 98.31 129 ARG B C 1
ATOM 2640 O O . ARG B 1 129 ? 8.898 31 2.109 1 98.31 129 ARG B O 1
ATOM 2647 N N . ALA B 1 130 ? 8.148 29.391 0.793 1 98.5 130 ALA B N 1
ATOM 2648 C CA . ALA B 1 130 ? 9.406 28.641 0.749 1 98.5 130 ALA B CA 1
ATOM 2649 C C . ALA B 1 130 ? 9.531 27.859 -0.556 1 98.5 130 ALA B C 1
ATOM 2651 O O . ALA B 1 130 ? 8.625 27.125 -0.933 1 98.5 130 ALA B O 1
ATOM 2652 N N . GLY B 1 131 ? 10.656 27.922 -1.219 1 98.56 131 GLY B N 1
ATOM 2653 C CA . GLY B 1 131 ? 10.867 27.25 -2.486 1 98.56 131 GLY B CA 1
ATOM 2654 C C . GLY B 1 131 ? 10.445 28.078 -3.686 1 98.56 131 GLY B C 1
ATOM 2655 O O . GLY B 1 131 ? 9.641 29 -3.555 1 98.56 131 GLY B O 1
ATOM 2656 N N . GLU B 1 132 ? 10.898 27.734 -4.867 1 98 132 GLU B N 1
ATOM 2657 C CA . GLU B 1 132 ? 10.648 28.516 -6.07 1 98 132 GLU B CA 1
ATOM 2658 C C . GLU B 1 132 ? 9.344 28.094 -6.75 1 98 132 GLU B C 1
ATOM 2660 O O . GLU B 1 132 ? 8.344 28.812 -6.684 1 98 132 GLU B O 1
ATOM 2665 N N . GLU B 1 133 ? 9.312 26.875 -7.324 1 97.56 133 GLU B N 1
ATOM 2666 C CA . GLU B 1 133 ? 8.148 26.391 -8.055 1 97.56 133 GLU B CA 1
ATOM 2667 C C . GLU B 1 133 ? 7.297 25.469 -7.191 1 97.56 133 GLU B C 1
ATOM 2669 O O . GLU B 1 133 ? 6.109 25.266 -7.465 1 97.56 133 GLU B O 1
ATOM 2674 N N . ARG B 1 134 ? 7.926 24.828 -6.309 1 97.38 134 ARG B N 1
ATOM 2675 C CA . ARG B 1 134 ? 7.285 23.953 -5.34 1 97.38 134 ARG B CA 1
ATOM 2676 C C . ARG B 1 134 ? 7.711 24.297 -3.918 1 97.38 134 ARG B C 1
ATOM 2678 O O . ARG B 1 134 ? 8.812 24.812 -3.701 1 97.38 134 ARG B O 1
ATOM 2685 N N . VAL B 1 135 ? 6.84 24.031 -2.965 1 98.75 135 VAL B N 1
ATOM 2686 C CA . VAL B 1 135 ? 7.164 24.281 -1.566 1 98.75 135 VAL B CA 1
ATOM 2687 C C . VAL B 1 135 ? 8.438 23.531 -1.183 1 98.75 135 VAL B C 1
ATOM 2689 O O . VAL B 1 135 ? 8.562 22.344 -1.438 1 98.75 135 VAL B O 1
ATOM 2692 N N . ASP B 1 136 ? 9.445 24.234 -0.695 1 98.75 136 ASP B N 1
ATOM 2693 C CA . ASP B 1 136 ? 10.609 23.641 -0.038 1 98.75 136 ASP B CA 1
ATOM 2694 C C . ASP B 1 136 ? 10.273 23.234 1.393 1 98.75 136 ASP B C 1
ATOM 2696 O O . ASP B 1 136 ? 10.312 24.047 2.311 1 98.75 136 ASP B O 1
ATOM 2700 N N . LEU B 1 137 ? 10.016 21.969 1.582 1 98.75 137 LEU B N 1
ATOM 2701 C CA . LEU B 1 137 ? 9.453 21.484 2.84 1 98.75 137 LEU B CA 1
ATOM 2702 C C . LEU B 1 137 ? 10.43 21.719 3.99 1 98.75 137 LEU B C 1
ATOM 2704 O O . LEU B 1 137 ? 10.023 22.141 5.074 1 98.75 137 LEU B O 1
ATOM 2708 N N . PRO B 1 138 ? 11.75 21.391 3.846 1 98.69 138 PRO B N 1
ATOM 2709 C CA . PRO B 1 138 ? 12.672 21.672 4.941 1 98.69 138 PRO B CA 1
ATOM 2710 C C . PRO B 1 138 ? 12.594 23.125 5.422 1 98.69 138 PRO B C 1
ATOM 2712 O O . PRO B 1 138 ? 12.516 23.375 6.625 1 98.69 138 PRO B O 1
ATOM 2715 N N . VAL B 1 139 ? 12.57 24.062 4.504 1 98.81 139 VAL B N 1
ATOM 2716 C CA . VAL B 1 139 ? 12.531 25.484 4.844 1 98.81 139 VAL B CA 1
ATOM 2717 C C . VAL B 1 139 ? 11.18 25.828 5.465 1 98.81 139 VAL B C 1
ATOM 2719 O O . VAL B 1 139 ? 11.109 26.531 6.469 1 98.81 139 VAL B O 1
ATOM 2722 N N . ALA B 1 140 ? 10.117 25.375 4.836 1 98.88 140 ALA B N 1
ATOM 2723 C CA . ALA B 1 140 ? 8.773 25.656 5.324 1 98.88 140 ALA B CA 1
ATOM 2724 C C . ALA B 1 140 ? 8.562 25.109 6.73 1 98.88 140 ALA B C 1
ATOM 2726 O O . ALA B 1 140 ? 7.969 25.781 7.582 1 98.88 140 ALA B O 1
ATOM 2727 N N . LEU B 1 141 ? 8.977 23.828 7 1 98.75 141 LEU B N 1
ATOM 2728 C CA . LEU B 1 141 ? 8.789 23.219 8.312 1 98.75 141 LEU B CA 1
ATOM 2729 C C . LEU B 1 141 ? 9.648 23.906 9.359 1 98.75 141 LEU B C 1
ATOM 2731 O O . LEU B 1 141 ? 9.25 24.016 10.523 1 98.75 141 LEU B O 1
ATOM 2735 N N . ALA B 1 142 ? 10.867 24.375 8.984 1 98.69 142 ALA B N 1
ATOM 2736 C CA . ALA B 1 142 ? 11.664 25.188 9.906 1 98.69 142 ALA B CA 1
ATOM 2737 C C . ALA B 1 142 ? 10.914 26.453 10.32 1 98.69 142 ALA B C 1
ATOM 2739 O O . ALA B 1 142 ? 10.961 26.844 11.492 1 98.69 142 ALA B O 1
ATOM 2740 N N . ALA B 1 143 ? 10.297 27.109 9.328 1 98.75 143 ALA B N 1
ATOM 2741 C CA . ALA B 1 143 ? 9.508 28.297 9.625 1 98.75 143 ALA B CA 1
ATOM 2742 C C . ALA B 1 143 ? 8.367 27.984 10.578 1 98.75 143 ALA B C 1
ATOM 2744 O O . ALA B 1 143 ? 8.039 28.781 11.461 1 98.75 143 ALA B O 1
ATOM 2745 N N . LEU B 1 144 ? 7.676 26.859 10.367 1 98.75 144 LEU B N 1
ATOM 2746 C CA . LEU B 1 144 ? 6.629 26.422 11.281 1 98.75 144 LEU B CA 1
ATOM 2747 C C . LEU B 1 144 ? 7.188 26.203 12.68 1 98.75 144 LEU B C 1
ATOM 2749 O O . LEU B 1 144 ? 6.543 26.547 13.672 1 98.75 144 LEU B O 1
ATOM 2753 N N . ASP B 1 145 ? 8.32 25.516 12.727 1 98.62 145 ASP B N 1
ATOM 2754 C CA . ASP B 1 145 ? 8.992 25.297 14 1 98.62 145 ASP B CA 1
ATOM 2755 C C . ASP B 1 145 ? 9.227 26.625 14.727 1 98.62 145 ASP B C 1
ATOM 2757 O O . ASP B 1 145 ? 8.969 26.75 15.922 1 98.62 145 ASP B O 1
ATOM 2761 N N . ASP B 1 146 ? 9.742 27.641 13.984 1 98.31 146 ASP B N 1
ATOM 2762 C CA . ASP B 1 146 ? 9.977 28.969 14.531 1 98.31 146 ASP B CA 1
ATOM 2763 C C . ASP B 1 146 ? 8.672 29.609 15.023 1 98.31 146 ASP B C 1
ATOM 2765 O O . ASP B 1 146 ? 8.68 30.406 15.953 1 98.31 146 ASP B O 1
ATOM 2769 N N . ALA B 1 147 ? 7.59 29.234 14.398 1 97.81 147 ALA B N 1
ATOM 2770 C CA . ALA B 1 147 ? 6.281 29.781 14.758 1 97.81 147 ALA B CA 1
ATOM 2771 C C . ALA B 1 147 ? 5.691 29.047 15.953 1 97.81 147 ALA B C 1
ATOM 2773 O O . ALA B 1 147 ? 4.574 29.328 16.391 1 97.81 147 ALA B O 1
ATOM 2774 N N . GLY B 1 148 ? 6.371 28 16.453 1 97.75 148 GLY B N 1
ATOM 2775 C CA . GLY B 1 148 ? 5.977 27.391 17.719 1 97.75 148 GLY B CA 1
ATOM 2776 C C . GLY B 1 148 ? 5.371 26 17.531 1 97.75 148 GLY B C 1
ATOM 2777 O O . GLY B 1 148 ? 4.812 25.438 18.469 1 97.75 148 GLY B O 1
ATOM 2778 N N . VAL B 1 149 ? 5.43 25.484 16.344 1 98.5 149 VAL B N 1
ATOM 2779 C CA . VAL B 1 149 ? 4.941 24.125 16.109 1 98.5 149 VAL B CA 1
ATOM 2780 C C . VAL B 1 149 ? 6.02 23.125 16.484 1 98.5 149 VAL B C 1
ATOM 2782 O O . VAL B 1 149 ? 7.008 22.953 15.773 1 98.5 149 VAL B O 1
ATOM 2785 N N . ASP B 1 150 ? 5.812 22.391 17.547 1 98.25 150 ASP B N 1
ATOM 2786 C CA . ASP B 1 150 ? 6.797 21.422 18.031 1 98.25 150 ASP B CA 1
ATOM 2787 C C . ASP B 1 150 ? 6.477 20.016 17.531 1 98.25 150 ASP B C 1
ATOM 2789 O O . ASP B 1 150 ? 7.379 19.219 17.312 1 98.25 150 ASP B O 1
ATOM 2793 N N . ARG B 1 151 ? 5.234 19.688 17.484 1 98.69 151 ARG B N 1
ATOM 2794 C CA . ARG B 1 151 ? 4.762 18.406 17 1 98.69 151 ARG B CA 1
ATOM 2795 C C . ARG B 1 151 ? 3.805 18.562 15.82 1 98.69 151 ARG B C 1
ATOM 2797 O O . ARG B 1 151 ? 2.717 19.125 15.984 1 98.69 151 ARG B O 1
ATOM 2804 N N . LEU B 1 152 ? 4.234 18.109 14.664 1 98.88 152 LEU B N 1
ATOM 2805 C CA . LEU B 1 152 ? 3.467 18.203 13.43 1 98.88 152 LEU B CA 1
ATOM 2806 C C . LEU B 1 152 ? 2.932 16.844 13.008 1 98.88 152 LEU B C 1
ATOM 2808 O O . LEU B 1 152 ? 3.697 15.883 12.867 1 98.88 152 LEU B O 1
ATOM 2812 N N . LEU B 1 153 ? 1.631 16.703 12.938 1 98.94 153 LEU B N 1
ATOM 2813 C CA . LEU B 1 153 ? 0.984 15.5 12.414 1 98.94 153 LEU B CA 1
ATOM 2814 C C . LEU B 1 153 ? 0.668 15.656 10.93 1 98.94 153 LEU B C 1
ATOM 2816 O O . LEU B 1 153 ? -0.11 16.531 10.547 1 98.94 153 LEU B O 1
ATOM 2820 N N . ALA B 1 154 ? 1.309 14.859 10.07 1 98.88 154 ALA B N 1
ATOM 2821 C CA . ALA B 1 154 ? 1.039 14.883 8.633 1 98.88 154 ALA B CA 1
ATOM 2822 C C . ALA B 1 154 ? 0.083 13.766 8.234 1 98.88 154 ALA B C 1
ATOM 2824 O O . ALA B 1 154 ? 0.37 12.586 8.461 1 98.88 154 ALA B O 1
ATOM 2825 N N . GLU B 1 155 ? -1.014 14.062 7.598 1 97.44 155 GLU B N 1
ATOM 2826 C CA . GLU B 1 155 ? -2.035 13.062 7.305 1 97.44 155 GLU B CA 1
ATOM 2827 C C . GLU B 1 155 ? -2.217 12.883 5.801 1 97.44 155 GLU B C 1
ATOM 2829 O O . GLU B 1 155 ? -3.037 12.07 5.363 1 97.44 155 GLU B O 1
ATOM 2834 N N . GLY B 1 156 ? -1.407 13.508 5.023 1 88.81 156 GLY B N 1
ATOM 2835 C CA . GLY B 1 156 ? -1.507 13.266 3.594 1 88.81 156 GLY B CA 1
ATOM 2836 C C . GLY B 1 156 ? -1.617 14.547 2.781 1 88.81 156 GLY B C 1
ATOM 2837 O O . GLY B 1 156 ? -1.434 15.641 3.311 1 88.81 156 GLY B O 1
ATOM 2838 N N . GLY B 1 157 ? -1.866 14.25 1.379 1 95.56 157 GLY B N 1
ATOM 2839 C CA . GLY B 1 157 ? -2.029 12.945 0.75 1 95.56 157 GLY B CA 1
ATOM 2840 C C . GLY B 1 157 ? -0.711 12.289 0.385 1 95.56 157 GLY B C 1
ATOM 2841 O O . GLY B 1 157 ? 0.338 12.656 0.919 1 95.56 157 GLY B O 1
ATOM 2842 N N . GLY B 1 158 ? -0.702 11.266 -0.453 1 97.75 158 GLY B N 1
ATOM 2843 C CA . GLY B 1 158 ? 0.435 10.43 -0.793 1 97.75 158 GLY B CA 1
ATOM 2844 C C . GLY B 1 158 ? 1.608 11.211 -1.352 1 97.75 158 GLY B C 1
ATOM 2845 O O . GLY B 1 158 ? 2.766 10.883 -1.078 1 97.75 158 GLY B O 1
ATOM 2846 N N . GLU B 1 159 ? 1.358 12.266 -2.172 1 97.5 159 GLU B N 1
ATOM 2847 C CA . GLU B 1 159 ? 2.424 13.086 -2.73 1 97.5 159 GLU B CA 1
ATOM 2848 C C . GLU B 1 159 ? 3.18 13.828 -1.631 1 97.5 159 GLU B C 1
ATOM 2850 O O . GLU B 1 159 ? 4.41 13.898 -1.652 1 97.5 159 GLU B O 1
ATOM 2855 N N . LEU B 1 160 ? 2.426 14.375 -0.718 1 98.25 160 LEU B N 1
ATOM 2856 C CA . LEU B 1 160 ? 3.023 15.078 0.412 1 98.25 160 LEU B CA 1
ATOM 2857 C C . LEU B 1 160 ? 3.848 14.125 1.271 1 98.25 160 LEU B C 1
ATOM 2859 O O . LEU B 1 160 ? 4.98 14.438 1.646 1 98.25 160 LEU B O 1
ATOM 2863 N N . VAL B 1 161 ? 3.285 12.945 1.601 1 98.56 161 VAL B N 1
ATOM 2864 C CA . VAL B 1 161 ? 3.969 11.969 2.447 1 98.56 161 VAL B CA 1
ATOM 2865 C C . VAL B 1 161 ? 5.293 11.562 1.804 1 98.56 161 VAL B C 1
ATOM 2867 O O . VAL B 1 161 ? 6.328 11.531 2.469 1 98.56 161 VAL B O 1
ATOM 2870 N N . PHE B 1 162 ? 5.281 11.32 0.534 1 98.31 162 PHE B N 1
ATOM 2871 C CA . PHE B 1 162 ? 6.52 10.969 -0.15 1 98.31 162 PHE B CA 1
ATOM 2872 C C . PHE B 1 162 ? 7.539 12.102 -0.03 1 98.31 162 PHE B C 1
ATOM 2874 O O . PHE B 1 162 ? 8.711 11.859 0.264 1 98.31 162 PHE B O 1
ATOM 2881 N N . SER B 1 163 ? 7.098 13.297 -0.326 1 98.06 163 SER B N 1
ATOM 2882 C CA . SER B 1 163 ? 7.996 14.445 -0.287 1 98.06 163 SER B CA 1
ATOM 2883 C C . SER B 1 163 ? 8.641 14.594 1.087 1 98.06 163 SER B C 1
ATOM 2885 O O . SER B 1 163 ? 9.812 14.977 1.191 1 98.06 163 SER B O 1
ATOM 2887 N N . LEU B 1 164 ? 7.879 14.344 2.164 1 98.19 164 LEU B N 1
ATOM 2888 C CA . LEU B 1 164 ? 8.43 14.414 3.514 1 98.19 164 LEU B CA 1
ATOM 2889 C C . LEU B 1 164 ? 9.508 13.352 3.719 1 98.19 164 LEU B C 1
ATOM 2891 O O . LEU B 1 164 ? 10.562 13.641 4.281 1 98.19 164 LEU B O 1
ATOM 2895 N N . PHE B 1 165 ? 9.25 12.125 3.287 1 97.69 165 PHE B N 1
ATOM 2896 C CA . PHE B 1 165 ? 10.242 11.062 3.387 1 97.69 165 PHE B CA 1
ATOM 2897 C C . PHE B 1 165 ? 11.477 11.398 2.555 1 97.69 165 PHE B C 1
ATOM 2899 O O . PHE B 1 165 ? 12.602 11.195 3.002 1 97.69 165 PHE B O 1
ATOM 2906 N N . GLU B 1 166 ? 11.234 11.852 1.338 1 96.31 166 GLU B N 1
ATOM 2907 C CA . GLU B 1 166 ? 12.328 12.18 0.428 1 96.31 166 GLU B CA 1
ATOM 2908 C C . GLU B 1 166 ? 13.25 13.227 1.033 1 96.31 166 GLU B C 1
ATOM 2910 O O . GLU B 1 166 ? 14.469 13.172 0.858 1 96.31 166 GLU B O 1
ATOM 2915 N N . ALA B 1 167 ? 12.672 14.133 1.726 1 96.31 167 ALA B N 1
ATOM 2916 C CA . ALA B 1 167 ? 13.43 15.227 2.324 1 96.31 167 ALA B CA 1
ATOM 2917 C C . ALA B 1 167 ? 14.039 14.805 3.66 1 96.31 167 ALA B C 1
ATOM 2919 O O . ALA B 1 167 ? 14.719 15.594 4.316 1 96.31 167 ALA B O 1
ATOM 2920 N N . GLY B 1 168 ? 13.781 13.562 4.141 1 96.12 168 GLY B N 1
ATOM 2921 C CA . GLY B 1 168 ? 14.328 13.078 5.398 1 96.12 168 GLY B CA 1
ATOM 2922 C C . GLY B 1 168 ? 13.727 13.758 6.613 1 96.12 168 GLY B C 1
ATOM 2923 O O . GLY B 1 168 ? 14.406 13.969 7.617 1 96.12 168 GLY B O 1
ATOM 2924 N N . LEU B 1 169 ? 12.422 14.109 6.555 1 97.44 169 LEU B N 1
ATOM 2925 C CA . LEU B 1 169 ? 11.828 14.961 7.578 1 97.44 169 LEU B CA 1
ATOM 2926 C C . LEU B 1 169 ? 10.945 14.148 8.523 1 97.44 169 LEU B C 1
ATOM 2928 O O . LEU B 1 169 ? 10.523 14.648 9.57 1 97.44 169 LEU B O 1
ATOM 2932 N N . VAL B 1 170 ? 10.648 12.906 8.258 1 98.31 170 VAL B N 1
ATOM 2933 C CA . VAL B 1 170 ? 9.695 12.109 9.016 1 98.31 170 VAL B CA 1
ATOM 2934 C C . VAL B 1 170 ? 10.398 11.461 10.211 1 98.31 170 VAL B C 1
ATOM 2936 O O . VAL B 1 170 ? 11.43 10.797 10.047 1 98.31 170 VAL B O 1
ATOM 2939 N N . ASP B 1 171 ? 9.836 11.617 11.383 1 98.06 171 ASP B N 1
ATOM 2940 C CA . ASP B 1 171 ? 10.383 11 12.586 1 98.06 171 ASP B CA 1
ATOM 2941 C C . ASP B 1 171 ? 9.648 9.703 12.922 1 98.06 171 ASP B C 1
ATOM 2943 O O . ASP B 1 171 ? 10.266 8.742 13.398 1 98.06 171 ASP B O 1
ATOM 2947 N N . GLU B 1 172 ? 8.383 9.695 12.758 1 98.31 172 GLU B N 1
ATOM 2948 C CA . GLU B 1 172 ? 7.539 8.547 13.062 1 98.31 172 GLU B CA 1
ATOM 2949 C C . GLU B 1 172 ? 6.484 8.336 11.984 1 98.31 172 GLU B C 1
ATOM 2951 O O . GLU B 1 172 ? 5.996 9.297 11.383 1 98.31 172 GLU B O 1
ATOM 2956 N N . LEU B 1 173 ? 6.16 7.113 11.727 1 98.56 173 LEU B N 1
ATOM 2957 C CA . LEU B 1 173 ? 5.094 6.711 10.82 1 98.56 173 LEU B CA 1
ATOM 2958 C C . LEU B 1 173 ? 4.105 5.781 11.516 1 98.56 173 LEU B C 1
ATOM 2960 O O . LEU B 1 173 ? 4.508 4.781 12.117 1 98.56 173 LEU B O 1
ATOM 2964 N N . SER B 1 174 ? 2.898 6.164 11.508 1 98.44 174 SER B N 1
ATOM 2965 C CA . SER B 1 174 ? 1.797 5.344 12.008 1 98.44 174 SER B CA 1
ATOM 2966 C C . SER B 1 174 ? 0.784 5.055 10.906 1 98.44 174 SER B C 1
ATOM 2968 O O . SER B 1 174 ? 0.203 5.977 10.328 1 98.44 174 SER B O 1
ATOM 2970 N N . VAL B 1 175 ? 0.522 3.83 10.648 1 98.44 175 VAL B N 1
ATOM 2971 C CA . VAL B 1 175 ? -0.373 3.465 9.555 1 98.44 175 VAL B CA 1
ATOM 2972 C C . VAL B 1 175 ? -1.445 2.504 10.062 1 98.44 175 VAL B C 1
ATOM 2974 O O . VAL B 1 175 ? -1.129 1.456 10.633 1 98.44 175 VAL B O 1
ATOM 2977 N N . PHE B 1 176 ? -2.67 2.863 9.969 1 98.56 176 PHE B N 1
ATOM 2978 C CA . PHE B 1 176 ? -3.77 1.919 10.125 1 98.56 176 PHE B CA 1
ATOM 2979 C C . PHE B 1 176 ? -4.027 1.168 8.828 1 98.56 176 PHE B C 1
ATOM 2981 O O . PHE B 1 176 ? -4.336 1.78 7.801 1 98.56 176 PHE B O 1
ATOM 2988 N N . VAL B 1 177 ? -3.889 -0.131 8.859 1 98.38 177 VAL B N 1
ATOM 2989 C CA . VAL B 1 177 ? -4.18 -0.971 7.699 1 98.38 177 VAL B CA 1
ATOM 2990 C C . VAL B 1 177 ? -5.57 -1.59 7.848 1 98.38 177 VAL B C 1
ATOM 2992 O O . VAL B 1 177 ? -5.777 -2.465 8.695 1 98.38 177 VAL B O 1
ATOM 2995 N N . GLY B 1 178 ? -6.492 -1.13 7.016 1 97.25 178 GLY B N 1
ATOM 2996 C CA . GLY B 1 178 ? -7.852 -1.639 7.051 1 97.25 178 GLY B CA 1
ATOM 2997 C C . GLY B 1 178 ? -8.016 -2.961 6.324 1 97.25 178 GLY B C 1
ATOM 2998 O O . GLY B 1 178 ? -7.152 -3.35 5.531 1 97.25 178 GLY B O 1
ATOM 2999 N N . SER B 1 179 ? -9.141 -3.654 6.586 1 96.38 179 SER B N 1
ATOM 3000 C CA . SER B 1 179 ? -9.391 -4.996 6.07 1 96.38 179 SER B CA 1
ATOM 3001 C C . SER B 1 179 ? -10.242 -4.953 4.805 1 96.38 179 SER B C 1
ATOM 3003 O O . SER B 1 179 ? -11.32 -5.551 4.75 1 96.38 179 SER B O 1
ATOM 3005 N N . LEU B 1 180 ? -9.758 -4.422 3.77 1 95.31 180 LEU B N 1
ATOM 3006 C CA . LEU B 1 180 ? -10.375 -4.41 2.447 1 95.31 180 LEU B CA 1
ATOM 3007 C C . LEU B 1 180 ? -9.328 -4.234 1.358 1 95.31 180 LEU B C 1
ATOM 3009 O O . LEU B 1 180 ? -8.203 -3.814 1.639 1 95.31 180 LEU B O 1
ATOM 3013 N N . VAL B 1 181 ? -9.656 -4.562 0.172 1 96.88 181 VAL B N 1
ATOM 3014 C CA . VAL B 1 181 ? -8.859 -4.328 -1.027 1 96.88 181 VAL B CA 1
ATOM 3015 C C . VAL B 1 181 ? -9.562 -3.311 -1.925 1 96.88 181 VAL B C 1
ATOM 3017 O O . VAL B 1 181 ? -10.727 -3.488 -2.277 1 96.88 181 VAL B O 1
ATOM 3020 N N . VAL B 1 182 ? -8.836 -2.26 -2.266 1 96.75 182 VAL B N 1
ATOM 3021 C CA . VAL B 1 182 ? -9.398 -1.221 -3.123 1 96.75 182 VAL B CA 1
ATOM 3022 C C . VAL B 1 182 ? -8.961 -1.452 -4.566 1 96.75 182 VAL B C 1
ATOM 3024 O O . VAL B 1 182 ? -9.781 -1.371 -5.488 1 96.75 182 VAL B O 1
ATOM 3027 N N . GLY B 1 183 ? -7.699 -1.836 -4.684 1 97.06 183 GLY B N 1
ATOM 3028 C CA . GLY B 1 183 ? -7.148 -2.006 -6.02 1 97.06 183 GLY B CA 1
ATOM 3029 C C . GLY B 1 183 ? -7.016 -0.699 -6.781 1 97.06 183 GLY B C 1
ATOM 3030 O O . GLY B 1 183 ? -7.309 0.37 -6.242 1 97.06 183 GLY B O 1
ATOM 3031 N N . GLY B 1 184 ? -6.504 -0.866 -8.102 1 97.19 184 GLY B N 1
ATOM 3032 C CA . GLY B 1 184 ? -6.383 0.29 -8.977 1 97.19 184 GLY B CA 1
ATOM 3033 C C . GLY B 1 184 ? -4.949 0.758 -9.148 1 97.19 184 GLY B C 1
ATOM 3034 O O . GLY B 1 184 ? -4.355 1.307 -8.219 1 97.19 184 GLY B O 1
ATOM 3035 N N . ARG B 1 185 ? -4.488 0.658 -10.367 1 96.44 185 ARG B N 1
ATOM 3036 C CA . ARG B 1 185 ? -3.127 1.078 -10.688 1 96.44 185 ARG B CA 1
ATOM 3037 C C . ARG B 1 185 ? -2.943 2.572 -10.445 1 96.44 185 ARG B C 1
ATOM 3039 O O . ARG B 1 185 ? -1.841 3.025 -10.133 1 96.44 185 ARG B O 1
ATOM 3046 N N . ASP B 1 186 ? -4.059 3.324 -10.547 1 95.62 186 ASP B N 1
ATOM 3047 C CA . ASP B 1 186 ? -3.979 4.777 -10.461 1 95.62 186 ASP B CA 1
ATOM 3048 C C . ASP B 1 186 ? -4.516 5.285 -9.125 1 95.62 186 ASP B C 1
ATOM 3050 O O . ASP B 1 186 ? -4.648 6.492 -8.922 1 95.62 186 ASP B O 1
ATOM 3054 N N . ALA B 1 187 ? -4.953 4.379 -8.305 1 96.88 187 ALA B N 1
ATOM 3055 C CA . ALA B 1 187 ? -5.414 4.781 -6.977 1 96.88 187 ALA B CA 1
ATOM 3056 C C . ALA B 1 187 ? -4.254 5.312 -6.137 1 96.88 187 ALA B C 1
ATOM 3058 O O . ALA B 1 187 ? -3.152 4.766 -6.168 1 96.88 187 ALA B O 1
ATOM 3059 N N . PRO B 1 188 ? -4.473 6.395 -5.41 1 97 188 PRO B N 1
ATOM 3060 C CA . PRO B 1 188 ? -3.383 6.941 -4.602 1 97 188 PRO B CA 1
ATOM 3061 C C . PRO B 1 188 ? -2.955 6.004 -3.475 1 97 188 PRO B C 1
ATOM 3063 O O . PRO B 1 188 ? -3.795 5.32 -2.883 1 97 188 PRO B O 1
ATOM 3066 N N . THR B 1 189 ? -1.67 6 -3.195 1 98.06 189 THR B N 1
ATOM 3067 C CA . THR B 1 189 ? -1.109 5.156 -2.146 1 98.06 189 THR B CA 1
ATOM 3068 C C . THR B 1 189 ? -0.54 6.008 -1.014 1 98.06 189 THR B C 1
ATOM 3070 O O . THR B 1 189 ? -0.54 7.238 -1.095 1 98.06 189 THR B O 1
ATOM 3073 N N . LEU B 1 190 ? -0.079 5.363 0.064 1 98.25 190 LEU B N 1
ATOM 3074 C CA . LEU B 1 190 ? 0.446 6.035 1.248 1 98.25 190 LEU B CA 1
ATOM 3075 C C . LEU B 1 190 ? 1.576 6.988 0.876 1 98.25 190 LEU B C 1
ATOM 3077 O O . LEU B 1 190 ? 1.644 8.109 1.39 1 98.25 190 LEU B O 1
ATOM 3081 N N . ALA B 1 191 ? 2.469 6.496 0.031 1 98.12 191 ALA B N 1
ATOM 3082 C CA . ALA B 1 191 ? 3.555 7.324 -0.488 1 98.12 191 ALA B CA 1
ATOM 3083 C C . ALA B 1 191 ? 3.629 7.238 -2.01 1 98.12 191 ALA B C 1
ATOM 3085 O O . ALA B 1 191 ? 4.012 6.207 -2.562 1 98.12 191 ALA B O 1
ATOM 3086 N N . ASP B 1 192 ? 3.252 8.328 -2.672 1 97.62 192 ASP B N 1
ATOM 3087 C CA . ASP B 1 192 ? 3.289 8.422 -4.129 1 97.62 192 ASP B CA 1
ATOM 3088 C C . ASP B 1 192 ? 4.594 9.047 -4.609 1 97.62 192 ASP B C 1
ATOM 3090 O O . ASP B 1 192 ? 5.676 8.5 -4.375 1 97.62 192 ASP B O 1
ATOM 3094 N N . GLY B 1 193 ? 4.48 10.219 -5.289 1 96.75 193 GLY B N 1
ATOM 3095 C CA . GLY B 1 193 ? 5.668 10.914 -5.75 1 96.75 193 GLY B CA 1
ATOM 3096 C C . GLY B 1 193 ? 6.477 10.117 -6.762 1 96.75 193 GLY B C 1
ATOM 3097 O O . GLY B 1 193 ? 5.93 9.273 -7.473 1 96.75 193 GLY B O 1
ATOM 3098 N N . GLU B 1 194 ? 7.73 10.5 -6.902 1 96.56 194 GLU B N 1
ATOM 3099 C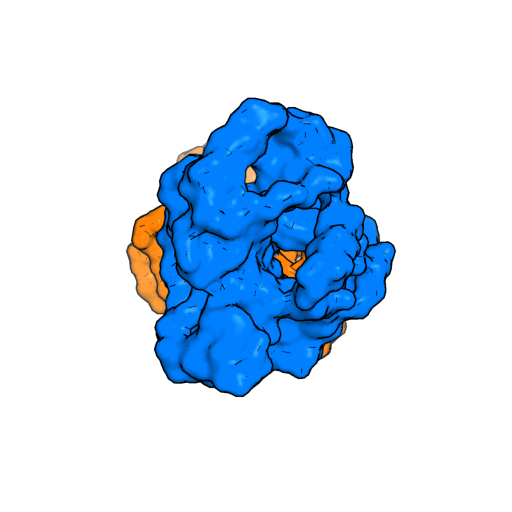 CA . GLU B 1 194 ? 8.609 9.875 -7.887 1 96.56 194 GLU B CA 1
ATOM 3100 C C . GLU B 1 194 ? 9.008 8.469 -7.453 1 96.56 194 GLU B C 1
ATOM 3102 O 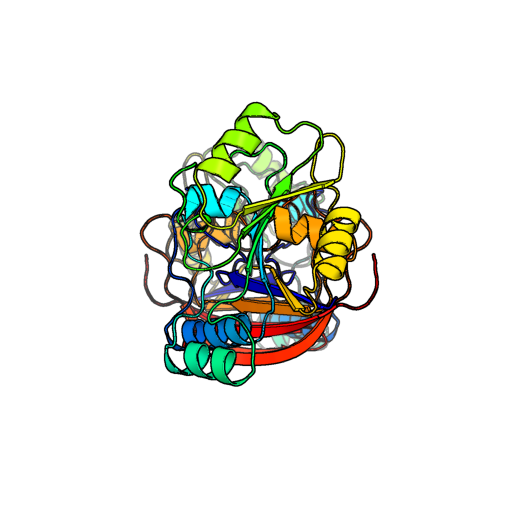O . GLU B 1 194 ? 9.203 7.586 -8.289 1 96.56 194 GLU B O 1
ATOM 3107 N N . GLY B 1 195 ? 9.086 8.281 -6.152 1 96.75 195 GLY B N 1
ATOM 3108 C CA . GLY B 1 195 ? 9.516 7 -5.617 1 96.75 195 GLY B CA 1
ATOM 3109 C C . GLY B 1 195 ? 11.023 6.883 -5.477 1 96.75 195 GLY B C 1
ATOM 3110 O O . GLY B 1 195 ? 11.773 7.52 -6.223 1 96.75 195 GLY B O 1
ATOM 3111 N N . PHE B 1 196 ? 11.445 6.117 -4.5 1 95.75 196 PHE B N 1
ATOM 3112 C CA . PHE B 1 196 ? 12.852 5.797 -4.312 1 95.75 196 PHE B CA 1
ATOM 3113 C C . PHE B 1 196 ? 13.273 4.645 -5.211 1 95.75 196 PHE B C 1
ATOM 3115 O O . PHE B 1 196 ? 12.445 3.795 -5.566 1 95.75 196 PHE B O 1
ATOM 3122 N N . VAL B 1 197 ? 14.555 4.516 -5.555 1 91.62 197 VAL B N 1
ATOM 3123 C CA . VAL B 1 197 ? 14.992 3.451 -6.453 1 91.62 197 VAL B CA 1
ATOM 3124 C C . VAL B 1 197 ? 16.172 2.699 -5.836 1 91.62 197 VAL B C 1
ATOM 3126 O O . VAL B 1 197 ? 16.203 1.467 -5.867 1 91.62 197 VAL B O 1
ATOM 3129 N N . GLU B 1 198 ? 17.125 3.322 -5.254 1 87.5 198 GLU B N 1
ATOM 3130 C CA . GLU B 1 198 ? 18.344 2.668 -4.809 1 87.5 198 GLU B CA 1
ATOM 3131 C C . GLU B 1 198 ? 18.438 2.643 -3.285 1 87.5 198 GLU B C 1
ATOM 3133 O O . GLU B 1 198 ? 18.938 1.674 -2.705 1 87.5 198 GLU B O 1
ATOM 3138 N N . ALA B 1 199 ? 18.047 3.732 -2.668 1 89.94 199 ALA B N 1
ATOM 3139 C CA . ALA B 1 199 ? 18.078 3.863 -1.214 1 89.94 199 ALA B CA 1
ATOM 3140 C C . ALA B 1 199 ? 16.688 4.199 -0.67 1 89.94 199 ALA B C 1
ATOM 3142 O O . ALA B 1 199 ? 15.961 4.996 -1.264 1 89.94 199 ALA B O 1
ATOM 3143 N N . PHE B 1 200 ? 16.359 3.504 0.351 1 93.44 200 PHE B N 1
ATOM 3144 C CA . PHE B 1 200 ? 15.023 3.637 0.919 1 93.44 200 PHE B CA 1
ATOM 3145 C C . PHE B 1 200 ? 15.102 4.09 2.371 1 93.44 200 PHE B C 1
ATOM 3147 O O . PHE B 1 200 ? 16.016 3.717 3.1 1 93.44 200 PHE B O 1
ATOM 3154 N N . PRO B 1 201 ? 14.156 4.93 2.756 1 92.38 201 PRO B N 1
ATOM 3155 C CA . PRO B 1 201 ? 14.094 5.23 4.188 1 92.38 201 PRO B CA 1
ATOM 3156 C C . PRO B 1 201 ? 13.969 3.973 5.047 1 92.38 201 PRO B C 1
ATOM 3158 O O . PRO B 1 201 ? 13.188 3.072 4.723 1 92.38 201 PRO B O 1
ATOM 3161 N N . ALA B 1 202 ? 14.734 3.861 6.078 1 84.5 202 ALA B N 1
ATOM 3162 C CA . ALA B 1 202 ? 14.688 2.719 6.988 1 84.5 202 ALA B CA 1
ATOM 3163 C C . ALA B 1 202 ? 13.68 2.945 8.109 1 84.5 202 ALA B C 1
ATOM 3165 O O . ALA B 1 202 ? 13.641 4.023 8.711 1 84.5 202 ALA B O 1
ATOM 3166 N N . LEU B 1 203 ? 12.898 2.051 8.32 1 96.19 203 LEU B N 1
ATOM 3167 C CA . LEU B 1 203 ? 11.875 2.09 9.359 1 96.19 203 LEU B CA 1
ATOM 3168 C C . LEU B 1 203 ? 12.148 1.029 10.422 1 96.19 203 LEU B C 1
ATOM 3170 O O . LEU B 1 203 ? 12.609 -0.07 10.109 1 96.19 203 LEU B O 1
ATOM 3174 N N . ASP B 1 204 ? 12.008 1.411 11.609 1 95.81 204 ASP B N 1
ATOM 3175 C CA . ASP B 1 204 ? 12.008 0.474 12.727 1 95.81 204 ASP B CA 1
ATOM 3176 C C . ASP B 1 204 ? 10.586 0.239 13.242 1 95.81 204 ASP B C 1
ATOM 3178 O O . ASP B 1 204 ? 9.945 1.162 13.742 1 95.81 204 ASP B O 1
ATOM 3182 N N . LEU B 1 205 ? 10.078 -0.985 13.094 1 97.19 205 LEU B N 1
ATOM 3183 C CA . LEU B 1 205 ? 8.734 -1.332 13.555 1 97.19 205 LEU B CA 1
ATOM 3184 C C . LEU B 1 205 ? 8.688 -1.408 15.078 1 97.19 205 LEU B C 1
ATOM 3186 O O . LEU B 1 205 ? 9.211 -2.354 15.672 1 97.19 205 LEU B O 1
ATOM 3190 N N . VAL B 1 206 ? 8.016 -0.456 15.656 1 97.06 206 VAL B N 1
ATOM 3191 C CA . VAL B 1 206 ? 8.078 -0.329 17.109 1 97.06 206 VAL B CA 1
ATOM 3192 C C . VAL B 1 206 ? 6.855 -0.998 17.734 1 97.06 206 VAL B C 1
ATOM 3194 O O . VAL B 1 206 ? 6.93 -1.509 18.859 1 97.06 206 VAL B O 1
ATOM 3197 N N . ASP B 1 207 ? 5.742 -0.993 17.047 1 97.31 207 ASP B N 1
ATOM 3198 C CA . ASP B 1 207 ? 4.52 -1.548 17.625 1 97.31 207 ASP B CA 1
ATOM 3199 C C . ASP B 1 207 ? 3.572 -2.043 16.531 1 97.31 207 ASP B C 1
ATOM 3201 O O . ASP B 1 207 ? 3.549 -1.495 15.43 1 97.31 207 ASP B O 1
ATOM 3205 N N . VAL B 1 208 ? 2.83 -3.127 16.844 1 98.19 208 VAL B N 1
ATOM 3206 C CA . VAL B 1 208 ? 1.757 -3.703 16.031 1 98.19 208 VAL B CA 1
ATOM 3207 C C . VAL B 1 208 ? 0.521 -3.92 16.906 1 98.19 208 VAL B C 1
ATOM 3209 O O . VAL B 1 208 ? 0.533 -4.746 17.812 1 98.19 208 VAL B O 1
ATOM 3212 N N . ASP B 1 209 ? -0.554 -3.186 16.547 1 97.19 209 ASP B N 1
ATOM 3213 C CA . ASP B 1 209 ? -1.747 -3.258 17.391 1 97.19 209 ASP B CA 1
ATOM 3214 C C . ASP B 1 209 ? -2.996 -3.51 16.547 1 97.19 209 ASP B C 1
ATOM 3216 O O . ASP B 1 209 ? -3.279 -2.764 15.609 1 97.19 209 ASP B O 1
ATOM 3220 N N . ARG B 1 210 ? -3.746 -4.578 16.906 1 96.5 210 ARG B N 1
ATOM 3221 C CA . ARG B 1 210 ? -5.059 -4.727 16.297 1 96.5 210 ARG B CA 1
ATOM 3222 C C . ARG B 1 210 ? -6.039 -3.689 16.828 1 96.5 210 ARG B C 1
ATOM 3224 O O . ARG B 1 210 ? -6.137 -3.49 18.031 1 96.5 210 ARG B O 1
ATOM 3231 N N . VAL B 1 211 ? -6.617 -2.998 16.016 1 95.19 211 VAL B N 1
ATOM 3232 C CA . VAL B 1 211 ? -7.59 -1.963 16.344 1 95.19 211 VAL B CA 1
ATOM 3233 C C . VAL B 1 211 ? -8.844 -2.146 15.484 1 95.19 211 VAL B C 1
ATOM 3235 O O . VAL B 1 211 ? -8.82 -1.909 14.273 1 95.19 211 VAL B O 1
ATOM 3238 N N . GLY B 1 212 ? -10.023 -2.541 16.141 1 91 212 GLY B N 1
ATOM 3239 C CA . GLY B 1 212 ? -11.203 -2.859 15.344 1 91 212 GLY B CA 1
ATOM 3240 C C . GLY B 1 212 ? -10.961 -3.959 14.328 1 91 212 GLY B C 1
ATOM 3241 O O . GLY B 1 212 ? -10.484 -5.039 14.68 1 91 212 GLY B O 1
ATOM 3242 N N . ASP B 1 213 ? -11.289 -3.605 13.055 1 89.19 213 ASP B N 1
ATOM 3243 C CA . ASP B 1 213 ? -11.148 -4.582 11.977 1 89.19 213 ASP B CA 1
ATOM 3244 C C . ASP B 1 213 ? -9.852 -4.363 11.203 1 89.19 213 ASP B C 1
ATOM 3246 O O . ASP B 1 213 ? -9.758 -4.727 10.031 1 89.19 213 ASP B O 1
ATOM 3250 N N . GLY B 1 214 ? -8.875 -3.713 11.812 1 96.62 214 GLY B N 1
ATOM 3251 C CA . GLY B 1 214 ? -7.59 -3.477 11.172 1 96.62 214 GLY B CA 1
ATOM 3252 C C . GLY B 1 214 ? -6.418 -3.539 12.133 1 96.62 214 GLY B C 1
ATOM 3253 O O . GLY B 1 214 ? -6.516 -4.148 13.195 1 96.62 214 GLY B O 1
ATOM 3254 N N . VAL B 1 215 ? -5.328 -3.129 11.664 1 98.25 215 VAL B N 1
ATOM 3255 C CA . VAL B 1 215 ? -4.105 -3.158 12.453 1 98.25 215 VAL B CA 1
ATOM 3256 C C . VAL B 1 215 ? -3.367 -1.827 12.32 1 98.25 215 VAL B C 1
ATOM 3258 O O . VAL B 1 215 ? -3.33 -1.241 11.234 1 98.25 215 VAL B O 1
ATOM 3261 N N . VAL B 1 216 ? -2.852 -1.318 13.406 1 98.62 216 VAL B N 1
ATOM 3262 C CA . VAL B 1 216 ? -1.996 -0.137 13.391 1 98.62 216 VAL B CA 1
ATOM 3263 C C . VAL B 1 216 ? -0.53 -0.559 13.453 1 98.62 216 VAL B C 1
ATOM 3265 O O . VAL B 1 216 ? -0.135 -1.312 14.352 1 98.62 216 VAL B O 1
ATOM 3268 N N . LEU B 1 217 ? 0.212 -0.161 12.508 1 98.69 217 LEU B N 1
ATOM 3269 C CA . LEU B 1 217 ? 1.662 -0.324 12.492 1 98.69 217 LEU B CA 1
ATOM 3270 C C . LEU B 1 217 ? 2.361 0.989 12.828 1 98.69 217 LEU B C 1
ATOM 3272 O O . LEU B 1 217 ? 2.117 2.01 12.18 1 98.69 217 LEU B O 1
ATOM 3276 N N . ARG B 1 218 ? 3.221 1.001 13.859 1 98.5 218 ARG B N 1
ATOM 3277 C CA . ARG B 1 218 ? 3.959 2.199 14.242 1 98.5 218 ARG B CA 1
ATOM 3278 C C . ARG B 1 218 ? 5.457 2.014 14.023 1 98.5 218 ARG B C 1
ATOM 3280 O O . ARG B 1 218 ? 6.031 1.008 14.445 1 98.5 218 ARG B O 1
ATOM 3287 N N . TYR B 1 219 ? 6.043 2.986 13.406 1 98.38 219 TYR B N 1
ATOM 3288 C CA . TYR B 1 219 ? 7.461 2.932 13.062 1 98.38 219 TYR B CA 1
ATOM 3289 C C . TYR B 1 219 ? 8.195 4.16 13.578 1 98.38 219 TYR B C 1
ATOM 3291 O O . TYR B 1 219 ? 7.664 5.273 13.539 1 98.38 219 TYR B O 1
ATOM 3299 N N . ARG B 1 220 ? 9.422 3.963 14.086 1 97.75 220 ARG B N 1
ATOM 3300 C CA . ARG B 1 220 ? 10.398 5.043 14.156 1 97.75 220 ARG B CA 1
ATOM 3301 C C . ARG B 1 220 ? 11.203 5.137 12.867 1 97.75 220 ARG B C 1
ATOM 3303 O O . ARG B 1 220 ? 11.602 4.117 12.297 1 97.75 220 ARG B O 1
ATOM 3310 N N . VAL B 1 221 ? 11.352 6.258 12.383 1 96.69 221 VAL B N 1
ATOM 3311 C CA . VAL B 1 221 ? 12.07 6.445 11.125 1 96.69 221 VAL B CA 1
ATOM 3312 C C . VAL B 1 221 ? 13.516 6.844 11.422 1 96.69 221 VAL B C 1
ATOM 3314 O O . VAL B 1 221 ? 13.766 7.773 12.188 1 96.69 221 VAL B O 1
ATOM 3317 N N . ASP B 1 222 ? 14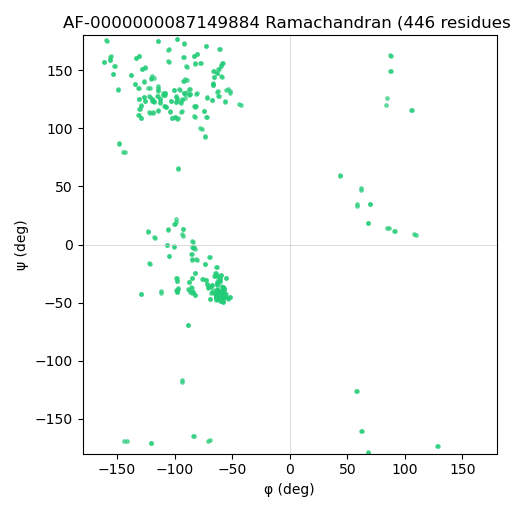.328 5.738 11.078 1 79.69 222 ASP B N 1
ATOM 3318 C CA . ASP B 1 222 ? 15.75 5.961 11.336 1 79.69 222 ASP B CA 1
ATOM 3319 C C . ASP B 1 222 ? 16.453 6.555 10.117 1 79.69 222 ASP B C 1
ATOM 3321 O O . ASP B 1 222 ? 16.375 5.996 9.016 1 79.69 222 ASP B O 1
ATOM 3325 N N . GLY B 1 223 ? 17.125 7.5 10.141 1 60.16 223 GLY B N 1
ATOM 3326 C CA . GLY B 1 223 ? 18.172 7.934 9.219 1 60.16 223 GLY B CA 1
ATOM 3327 C C . GLY B 1 223 ? 17.625 8.68 8.016 1 60.16 223 GLY B C 1
ATOM 3328 O O . GLY B 1 223 ? 16.438 8.617 7.723 1 60.16 223 GLY B O 1
ATOM 3329 N N . ARG B 1 224 ? 17.953 9.852 7.773 1 53.56 224 ARG B N 1
ATOM 3330 C CA . ARG B 1 224 ? 17.906 10.523 6.477 1 53.56 224 ARG B CA 1
ATOM 3331 C C . ARG B 1 224 ? 18.406 9.602 5.371 1 53.56 224 ARG B C 1
ATOM 3333 O O . ARG B 1 224 ? 19.328 8.797 5.586 1 53.56 224 ARG B O 1
ATOM 3340 N N . PRO B 1 225 ? 17.484 9.242 4.238 1 45.84 225 PRO B N 1
ATOM 3341 C CA . PRO B 1 225 ? 18.141 8.508 3.154 1 45.84 225 PRO B CA 1
ATOM 3342 C C . PRO B 1 225 ? 19.578 8.984 2.896 1 45.84 225 PRO B C 1
ATOM 3344 O O . PRO B 1 225 ? 19.906 10.141 3.195 1 45.84 225 PRO B O 1
#

Solvent-accessible surface area (backbone atoms only — not comparable to full-atom values): 21940 Å² total; per-residue (Å²): 109,48,30,33,38,40,46,60,20,24,62,37,12,30,54,28,23,55,82,58,43,90,56,88,51,71,52,70,61,46,50,53,52,52,35,53,52,43,58,72,23,45,23,34,34,32,20,40,68,42,44,75,64,62,50,49,68,74,59,45,76,52,64,69,54,21,50,51,29,43,75,71,75,37,64,53,28,28,28,35,33,34,47,24,30,59,56,72,69,60,65,82,36,52,50,36,38,79,78,33,46,22,38,38,35,18,9,65,62,27,53,65,69,52,51,50,49,42,41,69,54,19,67,43,52,44,77,44,76,21,43,57,76,46,52,31,58,75,60,43,51,51,53,42,36,75,72,68,36,48,31,37,34,33,57,26,34,20,52,45,43,24,52,37,50,74,67,45,55,49,42,29,41,36,37,34,35,13,44,32,49,42,30,12,53,72,21,47,26,52,24,12,48,83,42,39,83,87,64,54,44,43,41,42,75,72,46,79,41,81,44,84,71,26,35,35,42,32,27,42,42,50,67,61,100,108,48,29,34,36,41,47,59,20,24,62,37,12,30,53,28,22,56,82,58,42,91,55,88,49,71,53,71,60,48,50,51,52,51,34,52,52,42,58,71,23,44,25,34,35,33,21,42,68,42,43,76,63,64,50,51,68,74,59,45,75,52,62,69,54,22,50,49,31,42,74,69,76,38,65,53,29,28,29,35,32,35,47,24,31,60,56,74,70,60,64,82,36,50,52,35,38,80,78,33,46,21,38,38,36,19,10,64,64,27,52,64,69,53,50,50,50,42,40,68,54,19,67,43,52,45,78,45,77,19,42,58,77,45,51,31,59,73,60,43,52,50,52,40,36,75,72,65,37,49,32,39,34,32,60,25,36,20,51,47,42,23,52,36,50,73,69,43,56,51,42,31,41,37,38,36,33,15,43,35,51,41,30,10,55,72,20,46,26,52,24,12,46,82,39,40,83,87,64,55,45,44,41,42,76,72,46,80,41,81,45,84,72,27,35,35,42,32,27,42,43,50,67,60,105